Protein AF-A0A1S0UPE6-F1 (afdb_monomer)

Secondary structure (DSSP, 8-state):
-HHHHHHHHHHHHHHHHH--PPPPPHHHHHHHHHHTTTT--EEEEETTEEEEE-HHHHHHH-HHHHHHHHHHTTS----SPEEEE---TTS-HHHHHHHHHHHHHSS--TT--HHHHHHHHHHHHHTT--S-HHHHHHHS-GGG-SEEEEEE-S--SS-----PPEEEEE-HHHHHHH-HHHHHHHHHHHHHT---EEEEETTTS-GGGHHHHHHHHHHS---GGGSPTT------HHHHHHHHHTT-GGGHHHHHHHHHHHHHHHTT-HHHHHHHHHHHHHT--TTTHHHHHHHHHSTT--HHHHHHHHHHHHHHHHHHTTSGGGGGS-HHHHHHHHTSTT--S-HHHHHHHHHHHHHHHHHHHHHHH-GGGTS--TT-S---PPPGGGS-HHHHHHHTTTTGGGS-GGG-SSTT-HHHHHHHHTTSS-S-TTB-TT-PBPPPTTSTTS-TTHHHH-TTS--SSSS-S---HHHHHHHHHHHHHHTTS-S--HHHH-----S----EEEEEES-TTTS-HHHHHHHHHHHHHHHTSHHHHHHHTT--HHHHHHHHHHHHHHHHHHTT--TTSEEEEEE-TT------------S--------------PPPP------------------------

Sequence (637 aa):
MEMESACGVRELASMAEEARPSTSVLAADLLNALKNEIVSDCFVTHKGFRYAAHSFILRARCRYFSDFWNSLVTQRSDDAKLEILFTDSSMSSETFQAMLYYIYSGEYDISLCHSDRQSFIAILQRYGCGSSLSSDLMAVDSQKGECTLVFTTGNREGSHSEGRDYRMKCSGAVLAARSSYLRSVIEKRILCGEELEIVINEHLFPRMYARIILDAIYTDRLDLNKIPEGCQVSVSSLSEVQAIASGQRHLAPLRHAIDVFHIAQFLNLPYLIHACEDIIVAQISIETVRSLWNWACEPGGSAYVRRHCISFLRSDFSRICSSHLLFELEEDLLKDCLLSDYVQCAEVKILETVIRWGEHKLVRRMEEREPNLIANTTHSISRKGIRRSELNDEELKSILTNLLPLIRIDYILPPFHQSLNAAYKRGLFDKSPHMDLLGQRYPDSRSPDVNPDAHWFDHSVPRRHAAGPRLLLPYIIEVQKRLRRLCRNEENVSCIRQQKVSSADELQLFVNNLSPEIISESLRLKVEERVNELAGNDLLKKVSCCGCSYHLELAIQQIRLCVLRELNIDDDCMEVTCICSSTKRNLLPHYYCSQPTIAVARDAVGIDISPSSTALSDYDNHEKGSLPDVLRNEATL

Solvent-accessible surface area (backbone atoms only — not comparable to full-atom values): 37829 Å² total; per-residue (Å²): 90,64,69,54,14,52,49,30,32,49,53,39,41,52,50,25,51,70,33,50,56,85,62,72,49,62,32,56,29,39,43,50,21,49,75,68,49,49,73,49,53,26,32,42,34,46,96,88,45,77,39,60,33,47,59,68,55,44,36,37,40,22,45,55,50,32,55,51,49,68,66,44,71,81,74,74,89,76,97,61,72,46,78,40,77,57,81,68,78,86,60,52,71,66,59,49,50,52,49,53,47,26,56,41,42,54,48,76,72,84,86,58,51,75,72,57,45,54,56,48,49,54,51,34,50,75,39,52,31,84,71,58,52,39,60,33,58,68,66,44,62,50,86,74,30,74,19,33,42,35,35,40,84,81,80,85,72,89,70,101,64,93,73,74,66,51,72,46,51,34,50,51,47,60,45,33,39,61,11,66,51,49,24,55,56,50,54,51,30,60,74,69,72,46,78,54,64,48,78,39,52,31,91,74,53,45,68,73,50,49,63,47,53,51,49,23,70,54,54,77,46,86,55,77,84,76,46,63,87,88,74,69,81,94,62,63,71,65,61,52,52,47,32,58,75,69,65,47,69,80,49,54,65,51,52,52,30,53,55,50,25,54,40,20,57,71,42,43,26,64,49,53,31,52,55,22,48,54,54,44,55,74,60,60,41,88,85,40,36,54,63,49,37,56,49,21,70,40,93,88,37,42,67,57,52,32,46,49,38,37,53,48,45,18,63,47,38,56,59,40,64,75,41,78,63,46,68,70,52,55,70,65,61,52,40,65,25,48,72,44,59,59,32,40,57,58,48,53,58,49,52,56,36,53,51,53,38,33,52,51,54,48,51,52,53,45,39,74,75,41,44,80,73,59,50,84,50,96,83,59,92,69,93,57,70,82,50,85,89,73,56,62,45,67,62,39,35,62,71,33,59,81,50,59,81,55,54,55,72,81,62,31,76,59,72,85,38,69,69,60,54,49,37,45,73,54,58,63,41,74,87,74,68,45,53,49,98,84,69,48,65,33,78,50,66,84,37,95,88,41,67,61,60,36,74,81,76,36,84,86,55,65,67,95,50,74,66,76,80,60,57,43,64,73,56,53,57,49,49,52,52,51,49,56,57,56,60,72,75,49,98,76,65,64,69,82,74,58,73,65,74,70,85,81,77,67,75,45,75,46,76,45,73,72,40,66,92,80,52,53,70,72,57,51,51,52,50,48,54,51,47,53,57,60,54,69,35,69,49,50,52,49,23,55,73,27,42,26,58,59,53,42,53,51,35,48,50,20,49,47,46,20,52,30,29,37,69,71,42,66,80,80,43,54,47,70,47,77,50,60,88,85,65,93,73,78,101,66,82,94,66,73,47,80,54,48,75,76,79,76,76,87,68,91,72,94,74,92,80,82,83,88,83,84,82,88,82,88,88,81,89,85,87,85,85,81,87,83,89,87,83,90,80,90,82,89,134

Structure (mmCIF, N/CA/C/O backbone):
data_AF-A0A1S0UPE6-F1
#
_entry.id   AF-A0A1S0UPE6-F1
#
loop_
_atom_site.group_PDB
_atom_site.id
_atom_site.type_symbol
_atom_site.label_atom_id
_atom_site.label_alt_id
_atom_site.label_comp_id
_atom_site.label_asym_id
_atom_site.label_entity_id
_atom_site.label_seq_id
_atom_site.pdbx_PDB_ins_code
_atom_site.Cartn_x
_atom_site.Cartn_y
_atom_site.Cartn_z
_atom_site.occupancy
_atom_site.B_iso_or_equiv
_atom_site.auth_seq_id
_atom_site.auth_comp_id
_atom_site.auth_asym_id
_atom_site.auth_atom_id
_atom_site.pdbx_PDB_model_num
ATOM 1 N N . MET A 1 1 ? -6.586 -7.080 -31.262 1.00 67.38 1 MET A N 1
ATOM 2 C CA . MET A 1 1 ? -6.400 -8.333 -30.506 1.00 67.38 1 MET A CA 1
ATOM 3 C C . MET A 1 1 ? -5.072 -8.368 -29.759 1.00 67.38 1 MET A C 1
ATOM 5 O O . MET A 1 1 ? -5.106 -8.176 -28.558 1.00 67.38 1 MET A O 1
ATOM 9 N N . GLU A 1 2 ? -3.907 -8.526 -30.401 1.00 73.50 2 GLU A N 1
ATOM 10 C CA . GLU A 1 2 ? -2.624 -8.650 -29.668 1.00 73.50 2 GLU A CA 1
ATOM 11 C C . GLU A 1 2 ? -2.266 -7.411 -28.822 1.00 73.50 2 GLU A C 1
ATOM 13 O O . GLU A 1 2 ? -2.036 -7.534 -27.623 1.00 73.50 2 GLU A O 1
ATOM 18 N N . MET A 1 3 ? -2.320 -6.202 -29.396 1.00 75.69 3 MET A N 1
ATOM 19 C CA . MET A 1 3 ? -2.103 -4.963 -28.625 1.00 75.69 3 MET A CA 1
ATOM 20 C C . MET A 1 3 ? -3.140 -4.765 -27.510 1.00 75.69 3 MET A C 1
ATOM 22 O O . MET A 1 3 ? -2.830 -4.189 -26.475 1.00 75.69 3 MET A O 1
ATOM 26 N N . GLU A 1 4 ? -4.380 -5.217 -27.714 1.00 78.25 4 GLU A N 1
ATOM 27 C CA . GLU A 1 4 ? -5.436 -5.120 -26.697 1.00 78.25 4 GLU A CA 1
ATOM 28 C C . GLU A 1 4 ? -5.184 -6.098 -25.550 1.00 78.25 4 GLU A C 1
ATOM 30 O O . GLU A 1 4 ? -5.377 -5.736 -24.393 1.00 78.25 4 GLU A O 1
ATOM 35 N N . SER A 1 5 ? -4.680 -7.294 -25.859 1.00 82.88 5 SER A N 1
ATOM 36 C CA . SER A 1 5 ? -4.199 -8.244 -24.862 1.00 82.88 5 SER A CA 1
ATOM 37 C C . SER A 1 5 ? -3.023 -7.672 -24.077 1.00 82.88 5 SER A C 1
ATOM 39 O O . SER A 1 5 ? -3.056 -7.694 -22.854 1.00 82.88 5 SER A O 1
ATOM 41 N N . ALA A 1 6 ? -2.018 -7.100 -24.746 1.00 82.69 6 ALA A N 1
ATOM 42 C CA . ALA A 1 6 ? -0.883 -6.469 -24.072 1.00 82.69 6 ALA A CA 1
ATOM 43 C C . ALA A 1 6 ? -1.325 -5.304 -23.160 1.00 82.69 6 ALA A C 1
ATOM 45 O O . ALA A 1 6 ? -0.823 -5.157 -22.047 1.00 82.69 6 ALA A O 1
ATOM 46 N N . CYS A 1 7 ? -2.315 -4.506 -23.584 1.00 84.75 7 CYS A N 1
ATOM 47 C CA . CYS A 1 7 ? -2.946 -3.504 -22.719 1.00 84.75 7 CYS A CA 1
ATOM 48 C C . CYS A 1 7 ? -3.643 -4.138 -21.505 1.00 84.75 7 CYS A C 1
ATOM 50 O O . CYS A 1 7 ? -3.497 -3.618 -20.403 1.00 84.75 7 CYS A O 1
ATOM 52 N N . GLY A 1 8 ? -4.350 -5.258 -21.688 1.00 87.50 8 GLY A N 1
ATOM 53 C CA . GLY A 1 8 ? -4.982 -6.000 -20.594 1.00 87.50 8 GLY A CA 1
ATOM 54 C C . GLY A 1 8 ? -3.971 -6.528 -19.572 1.00 87.50 8 GLY A C 1
ATOM 55 O O . GLY A 1 8 ? -4.175 -6.367 -18.372 1.00 87.50 8 GLY A O 1
ATOM 56 N N . VAL A 1 9 ? -2.836 -7.074 -20.028 1.00 88.81 9 VAL A N 1
ATOM 57 C CA . VAL A 1 9 ? -1.743 -7.502 -19.135 1.00 88.81 9 VAL A CA 1
ATOM 58 C C . VAL A 1 9 ? -1.150 -6.308 -18.384 1.00 88.81 9 VAL A C 1
ATOM 60 O O . VAL A 1 9 ? -0.867 -6.413 -17.195 1.00 88.81 9 VAL A O 1
ATOM 63 N N . ARG A 1 10 ? -1.003 -5.147 -19.034 1.00 89.75 10 ARG A N 1
ATOM 64 C CA . ARG A 1 10 ? -0.536 -3.930 -18.359 1.00 89.75 10 ARG A CA 1
ATOM 65 C C . ARG A 1 10 ? -1.493 -3.457 -17.266 1.00 89.75 10 ARG A C 1
ATOM 67 O O . ARG A 1 10 ? -1.037 -3.008 -16.221 1.00 89.75 10 ARG A O 1
ATOM 74 N N . GLU A 1 11 ? -2.799 -3.517 -17.512 1.00 91.25 11 GLU A N 1
ATOM 75 C CA . GLU A 1 11 ? -3.812 -3.173 -16.506 1.00 91.25 11 GLU A CA 1
ATOM 76 C C . GLU A 1 11 ? -3.717 -4.120 -15.303 1.00 91.25 11 GLU A C 1
ATOM 78 O O . GLU A 1 11 ? -3.663 -3.650 -14.169 1.00 91.25 11 GLU A O 1
ATOM 83 N N . LEU A 1 12 ? -3.563 -5.428 -15.543 1.00 92.62 12 LEU A N 1
ATOM 84 C CA . LEU A 1 12 ? -3.301 -6.405 -14.481 1.00 92.62 12 LEU A CA 1
ATOM 85 C C . LEU A 1 12 ? -1.983 -6.130 -13.743 1.00 92.62 12 LEU A C 1
ATOM 87 O O . LEU A 1 12 ? -1.933 -6.268 -12.525 1.00 92.62 12 LEU A O 1
ATOM 91 N N . ALA A 1 13 ? -0.933 -5.704 -14.449 1.00 91.44 13 ALA A N 1
ATOM 92 C CA . ALA A 1 13 ? 0.324 -5.309 -13.820 1.00 91.44 13 ALA A CA 1
ATOM 93 C C . ALA A 1 13 ? 0.125 -4.091 -12.907 1.00 91.44 13 ALA A C 1
ATOM 95 O O . ALA A 1 13 ? 0.596 -4.105 -11.778 1.00 91.44 13 ALA A O 1
ATOM 96 N N . SER A 1 14 ? -0.630 -3.076 -13.344 1.00 91.94 14 SER A N 1
ATOM 97 C CA . SER A 1 14 ? -0.977 -1.918 -12.503 1.00 91.94 14 SER A CA 1
ATOM 98 C C . SER A 1 14 ? -1.722 -2.347 -11.239 1.00 91.94 14 SER A C 1
ATOM 100 O O . SER A 1 14 ? -1.361 -1.914 -10.149 1.00 91.94 14 SER A O 1
ATOM 102 N N . MET A 1 15 ? -2.699 -3.253 -11.375 1.00 93.56 15 MET A N 1
ATOM 103 C CA . MET A 1 15 ? -3.417 -3.819 -10.229 1.00 93.56 15 MET A CA 1
ATOM 104 C C . MET A 1 15 ? -2.468 -4.548 -9.270 1.00 93.56 15 MET A C 1
ATOM 106 O O . MET A 1 15 ? -2.571 -4.379 -8.060 1.00 93.56 15 MET A O 1
ATOM 110 N N . ALA A 1 16 ? -1.519 -5.326 -9.796 1.00 93.19 16 ALA A N 1
ATOM 111 C CA . ALA A 1 16 ? -0.543 -6.036 -8.978 1.00 93.19 16 ALA A CA 1
ATOM 112 C C . ALA A 1 16 ? 0.428 -5.091 -8.249 1.00 93.19 16 ALA A C 1
ATOM 114 O O . ALA A 1 16 ? 0.847 -5.400 -7.132 1.00 93.19 16 ALA A O 1
ATOM 115 N N . GLU A 1 17 ? 0.808 -3.955 -8.845 1.00 92.88 17 GLU A N 1
ATOM 116 C CA . GLU A 1 17 ? 1.656 -2.966 -8.164 1.00 92.88 17 GLU A CA 1
ATOM 117 C C . GLU A 1 17 ? 0.899 -2.246 -7.032 1.00 92.88 17 GLU A C 1
ATOM 119 O O . GLU A 1 17 ? 1.478 -2.057 -5.956 1.00 92.88 17 GLU A O 1
ATOM 124 N N . GLU A 1 18 ? -0.388 -1.933 -7.252 1.00 94.06 18 GLU A N 1
ATOM 125 C CA . GLU A 1 18 ? -1.302 -1.303 -6.280 1.00 94.06 18 GLU A CA 1
ATOM 126 C C . GLU A 1 18 ? -1.749 -2.253 -5.153 1.00 94.06 18 GLU A C 1
ATOM 128 O O . GLU A 1 18 ? -2.192 -1.804 -4.093 1.00 94.06 18 GLU A O 1
ATOM 133 N N . ALA A 1 19 ? -1.621 -3.566 -5.354 1.00 94.75 19 ALA A N 1
ATOM 134 C CA . ALA A 1 19 ? -2.015 -4.569 -4.376 1.00 94.75 19 ALA A CA 1
ATOM 135 C C . ALA A 1 19 ? -1.214 -4.452 -3.068 1.00 94.75 19 ALA A C 1
ATOM 137 O O . ALA A 1 19 ? 0.024 -4.412 -3.052 1.00 94.75 19 ALA A O 1
ATOM 138 N N . ARG A 1 20 ? -1.939 -4.428 -1.949 1.00 93.31 20 ARG A N 1
ATOM 139 C CA . ARG A 1 20 ? -1.406 -4.391 -0.583 1.00 93.31 20 ARG A CA 1
ATOM 140 C C . ARG A 1 20 ? -2.438 -4.953 0.406 1.00 93.31 20 ARG A C 1
ATOM 142 O O . ARG A 1 20 ? -3.617 -5.027 0.051 1.00 93.31 20 ARG A O 1
ATOM 149 N N . PRO A 1 21 ? -2.037 -5.328 1.631 1.00 92.38 21 PRO A N 1
ATOM 150 C CA . PRO A 1 21 ? -2.939 -5.956 2.593 1.00 92.38 21 PRO A CA 1
ATOM 151 C C . PRO A 1 21 ? -4.098 -5.053 3.010 1.00 92.38 21 PRO A C 1
ATOM 153 O O . PRO A 1 21 ? -3.903 -3.876 3.279 1.00 92.38 21 PRO A O 1
ATOM 156 N N . SER A 1 22 ? -5.318 -5.577 3.121 1.00 89.81 22 SER A N 1
ATOM 157 C CA . SER A 1 22 ? -6.443 -4.769 3.611 1.00 89.81 22 SER A CA 1
ATOM 158 C C . SER A 1 22 ? -6.217 -4.323 5.059 1.00 89.81 22 SER A C 1
ATOM 160 O O . SER A 1 22 ? -5.861 -5.144 5.907 1.00 89.81 22 SER A O 1
ATOM 162 N N . THR A 1 23 ? -6.487 -3.054 5.366 1.00 91.12 23 THR A N 1
ATOM 163 C CA . THR A 1 23 ? -6.391 -2.515 6.729 1.00 91.12 23 THR A CA 1
ATOM 164 C C . THR A 1 23 ? -7.768 -2.375 7.362 1.00 91.12 23 THR A C 1
ATOM 166 O O . THR A 1 23 ? -8.770 -2.144 6.682 1.00 91.12 23 THR A O 1
ATOM 169 N N . SER A 1 24 ? -7.830 -2.543 8.681 1.00 90.94 24 SER A N 1
ATOM 170 C CA . SER A 1 24 ? -9.047 -2.311 9.448 1.00 90.94 24 SER A CA 1
ATOM 171 C C . SER A 1 24 ? -9.258 -0.820 9.717 1.00 90.94 24 SER A C 1
ATOM 173 O O . SER A 1 24 ? -8.319 -0.037 9.877 1.00 90.94 24 SER A O 1
ATOM 175 N N . VAL A 1 25 ? -10.530 -0.432 9.757 1.00 93.19 25 VAL A N 1
ATOM 176 C CA . VAL A 1 25 ? -10.973 0.913 10.140 1.00 93.19 25 VAL A CA 1
ATOM 177 C C . VAL A 1 25 ? -11.297 0.960 11.633 1.00 93.19 25 VAL A C 1
ATOM 179 O O . VAL A 1 25 ? -11.590 -0.068 12.247 1.00 93.19 25 VAL A O 1
ATOM 182 N N . LEU A 1 26 ? -11.336 2.162 12.206 1.00 94.81 26 LEU A N 1
ATOM 183 C CA . LEU A 1 26 ? -11.679 2.451 13.599 1.00 94.81 26 LEU A CA 1
ATOM 184 C C . LEU A 1 26 ? -12.909 1.673 14.070 1.00 94.81 26 LEU A C 1
ATOM 186 O O . LEU A 1 26 ? -12.871 1.040 15.119 1.00 94.81 26 LEU A O 1
ATOM 190 N N . ALA A 1 27 ? -13.989 1.694 13.287 1.00 94.69 27 ALA A N 1
ATOM 191 C CA . ALA A 1 27 ? -15.228 0.997 13.617 1.00 94.69 27 ALA A CA 1
ATOM 192 C C . ALA A 1 27 ? -15.017 -0.519 13.781 1.00 94.69 27 ALA A C 1
ATOM 194 O O . ALA A 1 27 ? -15.501 -1.115 14.744 1.00 94.69 27 ALA A O 1
ATOM 195 N N . ALA A 1 28 ? -14.262 -1.138 12.870 1.00 95.00 28 ALA A N 1
ATOM 196 C CA . ALA A 1 28 ? -13.962 -2.564 12.910 1.00 95.00 28 ALA A CA 1
ATOM 197 C C . ALA A 1 28 ? -13.055 -2.913 14.099 1.00 95.00 28 ALA A C 1
ATOM 199 O O . ALA A 1 28 ? -13.327 -3.885 14.806 1.00 95.00 28 ALA A O 1
ATOM 200 N N . ASP A 1 29 ? -12.037 -2.091 14.369 1.00 96.06 29 ASP A N 1
ATOM 201 C CA . ASP A 1 29 ? -11.106 -2.289 15.486 1.00 96.06 29 ASP A CA 1
ATOM 202 C C . ASP A 1 29 ? -11.804 -2.164 16.845 1.00 96.06 29 ASP A C 1
ATOM 204 O O . ASP A 1 29 ? -11.603 -2.992 17.734 1.00 96.06 29 ASP A O 1
ATOM 208 N N . LEU A 1 30 ? -12.684 -1.171 17.006 1.00 96.56 30 LEU A N 1
ATOM 209 C CA . LEU A 1 30 ? -13.462 -0.990 18.232 1.00 96.56 30 LEU A CA 1
ATOM 210 C C . LEU A 1 30 ? -14.486 -2.113 18.430 1.00 96.56 30 LEU A C 1
ATOM 212 O O . LEU A 1 30 ? -14.643 -2.611 19.546 1.00 96.56 30 LEU A O 1
ATOM 216 N N . LEU A 1 31 ? -15.159 -2.566 17.369 1.00 95.56 31 LEU A N 1
ATOM 217 C CA . LEU A 1 31 ? -16.034 -3.740 17.450 1.00 95.56 31 LEU A CA 1
ATOM 218 C C . LEU A 1 31 ? -15.254 -5.007 17.818 1.00 95.56 31 LEU A C 1
ATOM 220 O O . LEU A 1 31 ? -15.741 -5.823 18.600 1.00 95.56 31 LEU A O 1
ATOM 224 N N . ASN A 1 32 ? -14.048 -5.173 17.275 1.00 95.69 32 ASN A N 1
ATOM 225 C CA . ASN A 1 32 ? -13.156 -6.270 17.630 1.00 95.69 32 ASN A CA 1
ATOM 226 C C . ASN A 1 32 ? -12.724 -6.187 19.105 1.00 95.69 32 ASN A C 1
ATOM 228 O O . ASN A 1 32 ? -12.684 -7.212 19.789 1.00 95.69 32 ASN A O 1
ATOM 232 N N . ALA A 1 33 ? -12.479 -4.973 19.610 1.00 95.94 33 ALA A N 1
ATOM 233 C CA . ALA A 1 33 ? -12.205 -4.712 21.020 1.00 95.94 33 ALA A CA 1
ATOM 234 C C . ALA A 1 33 ? -13.370 -5.096 21.931 1.00 95.94 33 ALA A C 1
ATOM 236 O O . ALA A 1 33 ? -13.162 -5.770 22.936 1.00 95.94 33 ALA A O 1
ATOM 237 N N . LEU A 1 34 ? -14.599 -4.740 21.547 1.00 95.44 34 LEU A N 1
ATOM 238 C CA . LEU A 1 34 ? -15.806 -5.127 22.276 1.00 95.44 34 LEU A CA 1
ATOM 239 C C . LEU A 1 34 ? -15.999 -6.652 22.299 1.00 95.44 34 LEU A C 1
ATOM 241 O O . LEU A 1 34 ? -16.243 -7.220 23.358 1.00 95.44 34 LEU A O 1
ATOM 245 N N . LYS A 1 35 ? -15.875 -7.318 21.144 1.00 94.62 35 LYS A N 1
ATOM 246 C CA . LYS A 1 35 ? -16.124 -8.765 21.009 1.00 94.62 35 LYS A CA 1
ATOM 247 C C . LYS A 1 35 ? -15.111 -9.627 21.758 1.00 94.62 35 LYS A C 1
ATOM 249 O O . LYS A 1 35 ? -15.490 -10.661 22.292 1.00 94.62 35 LYS A O 1
ATOM 254 N N . ASN A 1 36 ? -13.845 -9.211 21.781 1.00 95.25 36 ASN A N 1
ATOM 255 C CA . ASN A 1 36 ? -12.756 -9.961 22.414 1.00 95.25 36 ASN A CA 1
ATOM 256 C C . ASN A 1 36 ? -12.359 -9.400 23.789 1.00 95.25 36 ASN A C 1
ATOM 258 O O . ASN A 1 36 ? -11.286 -9.728 24.290 1.00 95.25 36 ASN A O 1
ATOM 262 N N . GLU A 1 37 ? -13.190 -8.527 24.368 1.00 93.81 37 GLU A N 1
ATOM 263 C CA . GLU A 1 37 ? -13.014 -7.946 25.707 1.00 93.81 37 GLU A CA 1
ATOM 264 C C . GLU A 1 37 ? -11.648 -7.266 25.934 1.00 93.81 37 GLU A C 1
ATOM 266 O O . GLU A 1 37 ? -11.088 -7.286 27.036 1.00 93.81 37 GLU A O 1
ATOM 271 N N . ILE A 1 38 ? -11.112 -6.644 24.881 1.00 93.38 38 ILE A N 1
ATOM 272 C CA . ILE A 1 38 ? -9.756 -6.090 24.828 1.00 93.38 38 ILE A CA 1
ATOM 273 C C . ILE A 1 38 ? -9.639 -4.883 25.755 1.00 93.38 38 ILE A C 1
ATOM 275 O O . ILE A 1 38 ? -10.103 -3.807 25.410 1.00 93.38 38 ILE A O 1
ATOM 279 N N . VAL A 1 39 ? -8.959 -5.026 26.896 1.00 91.81 39 VAL A N 1
ATOM 280 C CA . VAL A 1 39 ? -8.775 -3.919 27.859 1.00 91.81 39 VAL A CA 1
ATOM 281 C C . VAL A 1 39 ? -10.130 -3.343 28.325 1.00 91.81 39 VAL A C 1
ATOM 283 O O . VAL A 1 39 ? -10.311 -2.140 28.488 1.00 91.81 39 VAL A O 1
ATOM 286 N N . SER A 1 40 ? -11.112 -4.219 28.558 1.00 91.75 40 SER A N 1
ATOM 287 C CA . SER A 1 40 ? -12.408 -3.827 29.128 1.00 91.75 40 SER A CA 1
ATOM 288 C C . SER A 1 40 ? -12.265 -3.349 30.583 1.00 91.75 40 SER A C 1
ATOM 290 O O . SER A 1 40 ? -11.708 -4.056 31.429 1.00 91.75 40 SER A O 1
ATOM 292 N N . ASP A 1 41 ? -12.796 -2.168 30.896 1.00 89.69 41 ASP A N 1
ATOM 293 C CA . ASP A 1 41 ? -12.689 -1.492 32.204 1.00 89.69 41 ASP A CA 1
ATOM 294 C C . ASP A 1 41 ? -14.003 -1.537 33.014 1.00 89.69 41 ASP A C 1
ATOM 296 O O . ASP A 1 41 ? -14.011 -1.346 34.233 1.00 89.69 41 ASP A O 1
ATOM 300 N N . CYS A 1 42 ? -15.125 -1.836 32.356 1.00 90.56 42 CYS A N 1
ATOM 301 C CA . CYS A 1 42 ? -16.449 -1.847 32.960 1.00 90.56 42 CYS A CA 1
ATOM 302 C C . CYS A 1 42 ? -17.337 -2.957 32.393 1.00 90.56 42 CYS A C 1
ATOM 304 O O . CYS A 1 42 ? -17.057 -3.564 31.355 1.00 90.56 42 CYS A O 1
ATOM 306 N N . PHE A 1 43 ? -18.437 -3.215 33.093 1.00 91.94 43 PHE A N 1
ATOM 307 C CA . PHE A 1 43 ? -19.484 -4.125 32.655 1.00 91.94 43 PHE A CA 1
ATOM 308 C C . PHE A 1 43 ? -20.826 -3.414 32.648 1.00 91.94 43 PHE A C 1
ATOM 310 O O . PHE A 1 43 ? -21.189 -2.764 33.625 1.00 91.94 43 PHE A O 1
ATOM 317 N N . VAL A 1 44 ? -21.586 -3.579 31.570 1.00 92.31 44 VAL A N 1
ATOM 318 C CA . VAL A 1 44 ? -22.971 -3.115 31.494 1.00 92.31 44 VAL A CA 1
ATOM 319 C C . VAL A 1 44 ? -23.898 -4.309 31.658 1.00 92.31 44 VAL A C 1
ATOM 321 O O . VAL A 1 44 ? -23.787 -5.286 30.922 1.00 92.31 44 VAL A O 1
ATOM 324 N N . THR A 1 45 ? -24.817 -4.233 32.613 1.00 90.88 45 THR A N 1
ATOM 325 C CA . THR A 1 45 ? -25.809 -5.273 32.879 1.00 90.88 45 THR A CA 1
ATOM 326 C C . THR A 1 45 ? -27.179 -4.807 32.399 1.00 90.88 45 THR A C 1
ATOM 328 O O . THR A 1 45 ? -27.679 -3.773 32.845 1.00 90.88 45 THR A O 1
ATOM 331 N N . HIS A 1 46 ? -27.813 -5.580 31.515 1.00 90.88 46 HIS A N 1
ATOM 332 C CA . HIS A 1 46 ? -29.170 -5.332 31.016 1.00 90.88 46 HIS A CA 1
ATOM 333 C C . HIS A 1 46 ? -29.978 -6.627 31.009 1.00 90.88 46 HIS A C 1
ATOM 335 O O . HIS A 1 46 ? -29.571 -7.612 30.398 1.00 90.88 46 HIS A O 1
ATOM 341 N N . LYS A 1 47 ? -31.126 -6.639 31.701 1.00 86.50 47 LYS A N 1
ATOM 342 C CA . LYS A 1 47 ? -32.042 -7.798 31.773 1.00 86.50 47 LYS A CA 1
ATOM 343 C C . LYS A 1 47 ? -31.347 -9.133 32.108 1.00 86.50 47 LYS A C 1
ATOM 345 O O . LYS A 1 47 ? -31.717 -10.178 31.590 1.00 86.50 47 LYS A O 1
ATOM 350 N N . GLY A 1 48 ? -30.343 -9.096 32.987 1.00 82.69 48 GLY A N 1
ATOM 351 C CA . GLY A 1 48 ? -29.581 -10.276 33.416 1.00 82.69 48 GLY A CA 1
ATOM 352 C C . GLY A 1 48 ? -28.408 -10.662 32.506 1.00 82.69 48 GLY A C 1
ATOM 353 O O . GLY A 1 48 ? -27.600 -11.495 32.905 1.00 82.69 48 GLY A O 1
ATOM 354 N N . PHE A 1 49 ? -28.259 -10.033 31.337 1.00 87.81 49 PHE A N 1
ATOM 355 C CA . PHE A 1 49 ? -27.077 -10.180 30.488 1.00 87.81 49 PHE A CA 1
ATOM 356 C C . PHE A 1 49 ? -25.992 -9.191 30.902 1.00 87.81 49 PHE A C 1
ATOM 358 O O . PHE A 1 49 ? -26.286 -8.026 31.177 1.00 87.81 49 PHE A O 1
ATOM 365 N N . ARG A 1 50 ? -24.743 -9.658 30.920 1.00 91.00 50 ARG A N 1
ATOM 366 C CA . ARG A 1 50 ? -23.554 -8.876 31.270 1.00 91.00 50 ARG A CA 1
ATOM 367 C C . ARG A 1 50 ? -22.694 -8.677 30.025 1.00 91.00 50 ARG A C 1
ATOM 369 O O . ARG A 1 50 ? -22.308 -9.653 29.393 1.00 91.00 50 ARG A O 1
ATOM 376 N N . TYR A 1 51 ? -22.371 -7.427 29.717 1.00 92.38 51 TYR A N 1
ATOM 377 C CA . TYR A 1 51 ? -21.562 -7.036 28.564 1.00 92.38 51 TYR A CA 1
ATOM 378 C C . TYR A 1 51 ? -20.274 -6.370 29.048 1.00 92.38 51 TYR A C 1
ATOM 380 O O . TYR A 1 51 ? -20.341 -5.344 29.726 1.00 92.38 51 TYR A O 1
ATOM 388 N N . ALA A 1 52 ? -19.110 -6.933 28.722 1.00 93.44 52 ALA A N 1
ATOM 389 C CA . ALA A 1 52 ? -17.832 -6.251 28.919 1.00 93.44 52 ALA A CA 1
ATOM 390 C C . ALA A 1 52 ? -17.750 -5.045 27.973 1.00 93.44 52 ALA A C 1
ATOM 392 O O . ALA A 1 52 ? -18.095 -5.156 26.797 1.00 93.44 52 ALA A O 1
ATOM 393 N N . ALA A 1 53 ? -17.344 -3.884 28.479 1.00 94.56 53 ALA A N 1
ATOM 394 C CA . ALA A 1 53 ? -17.332 -2.647 27.708 1.00 94.56 53 ALA A CA 1
ATOM 395 C C . ALA A 1 53 ? -16.196 -1.710 28.145 1.00 94.56 53 ALA A C 1
ATOM 397 O O . ALA A 1 53 ? -15.427 -2.013 29.057 1.00 94.56 53 ALA A O 1
ATOM 398 N N . HIS A 1 54 ? -16.111 -0.571 27.459 1.00 93.19 54 HIS A N 1
ATOM 399 C CA . HIS A 1 54 ? -15.119 0.476 27.666 1.00 93.19 54 HIS A CA 1
ATOM 400 C C . HIS A 1 54 ? -15.824 1.766 28.086 1.00 93.19 54 HIS A C 1
ATOM 402 O O . HIS A 1 54 ? -16.600 2.343 27.310 1.00 93.19 54 HIS A O 1
ATOM 408 N N . SER A 1 55 ? -15.546 2.238 29.296 1.00 90.31 55 SER A N 1
ATOM 409 C CA . SER A 1 55 ? -16.207 3.389 29.904 1.00 90.31 55 SER A CA 1
ATOM 410 C C . SER A 1 55 ? -16.027 4.643 29.058 1.00 90.31 55 SER A C 1
ATOM 412 O O . SER A 1 55 ? -16.985 5.380 28.818 1.00 90.31 55 SER A O 1
ATOM 414 N N . PHE A 1 56 ? -14.816 4.845 28.529 1.00 91.38 56 PHE A N 1
ATOM 415 C CA . PHE A 1 56 ? -14.485 5.966 27.659 1.00 91.38 56 PHE A CA 1
ATOM 416 C C . PHE A 1 56 ? -15.397 6.013 26.426 1.00 91.38 56 PHE A C 1
ATOM 418 O O . PHE A 1 56 ? -15.982 7.055 26.136 1.00 91.38 56 PHE A O 1
ATOM 425 N N . ILE A 1 57 ? -15.568 4.883 25.731 1.00 93.75 57 ILE A N 1
ATOM 426 C CA . ILE A 1 57 ? -16.362 4.804 24.495 1.00 93.75 57 ILE A CA 1
ATOM 427 C C . ILE A 1 57 ? -17.848 5.004 24.805 1.00 93.75 57 ILE A C 1
ATOM 429 O O . ILE A 1 57 ? -18.519 5.778 24.121 1.00 93.75 57 ILE A O 1
ATOM 433 N N . LEU A 1 58 ? -18.359 4.374 25.870 1.00 93.12 58 LEU A N 1
ATOM 434 C CA . LEU A 1 58 ? -19.748 4.550 26.303 1.00 93.12 58 LEU A CA 1
ATOM 435 C C . LEU A 1 58 ? -20.055 6.019 26.624 1.00 93.12 58 LEU A C 1
ATOM 437 O O . LEU A 1 58 ? -21.057 6.552 26.155 1.00 93.12 58 LEU A O 1
ATOM 441 N N . ARG A 1 59 ? -19.175 6.692 27.374 1.00 90.88 59 ARG A N 1
ATOM 442 C CA . ARG A 1 59 ? -19.329 8.111 27.741 1.00 90.88 59 ARG A CA 1
ATOM 443 C C . ARG A 1 59 ? -19.197 9.041 26.539 1.00 90.88 59 ARG A C 1
ATOM 445 O O . ARG A 1 59 ? -19.883 10.055 26.491 1.00 90.88 59 ARG A O 1
ATOM 452 N N . ALA A 1 60 ? -18.327 8.709 25.588 1.00 91.50 60 ALA A N 1
ATOM 453 C CA . ALA A 1 60 ? -18.136 9.496 24.375 1.00 91.50 60 ALA A CA 1
ATOM 454 C C . ALA A 1 60 ? -19.372 9.472 23.472 1.00 91.50 60 ALA A C 1
ATOM 456 O O . ALA A 1 60 ? -19.780 10.496 22.935 1.00 91.50 60 ALA A O 1
ATOM 457 N N . ARG A 1 61 ? -19.959 8.286 23.295 1.00 93.31 61 ARG A N 1
ATOM 458 C CA . ARG A 1 61 ? -20.954 8.019 22.247 1.00 93.31 61 ARG A CA 1
ATOM 459 C C . ARG A 1 61 ? -22.396 8.014 22.745 1.00 93.31 61 ARG A C 1
ATOM 461 O O . ARG A 1 61 ? -23.314 7.937 21.932 1.00 93.31 61 ARG A O 1
ATOM 468 N N . CYS A 1 62 ? -22.615 8.037 24.058 1.00 92.62 62 CYS A N 1
ATOM 469 C CA . CYS A 1 62 ? -23.942 7.950 24.655 1.00 92.62 62 CYS A CA 1
ATOM 470 C C . CYS A 1 62 ? -24.072 8.896 25.850 1.00 92.62 62 CYS A C 1
ATOM 472 O O . CYS A 1 62 ? -23.417 8.739 26.887 1.00 92.62 62 CYS A O 1
ATOM 474 N N . ARG A 1 63 ? -24.986 9.864 25.724 1.00 91.25 63 ARG A N 1
ATOM 475 C CA . ARG A 1 63 ? -25.227 10.875 26.755 1.00 91.25 63 ARG A CA 1
ATOM 476 C C . ARG A 1 63 ? -25.723 10.256 28.058 1.00 91.25 63 ARG A C 1
ATOM 478 O O . ARG A 1 63 ? -25.279 10.674 29.119 1.00 91.25 63 ARG A O 1
ATOM 485 N N . TYR A 1 64 ? -26.571 9.230 27.986 1.00 91.19 64 TYR A N 1
ATOM 486 C CA . TYR A 1 64 ? -27.035 8.510 29.176 1.00 91.19 64 TYR A CA 1
ATOM 487 C C . TYR A 1 64 ? -25.870 7.958 30.010 1.00 91.19 64 TYR A C 1
ATOM 489 O O . TYR A 1 64 ? -25.815 8.190 31.216 1.00 91.19 64 TYR A O 1
ATOM 497 N N . PHE A 1 65 ? -24.903 7.286 29.375 1.00 90.69 65 PHE A N 1
ATOM 498 C CA . PHE A 1 65 ? -23.736 6.756 30.086 1.00 90.69 65 PHE A CA 1
ATOM 499 C C . PHE A 1 65 ? -22.804 7.870 30.572 1.00 90.69 65 PHE A C 1
ATOM 501 O O . PHE A 1 65 ? -22.257 7.760 31.667 1.00 90.69 65 PHE A O 1
ATOM 508 N N . SER A 1 66 ? -22.657 8.960 29.812 1.00 89.06 66 SER A N 1
ATOM 509 C CA . SER A 1 66 ? -21.927 10.152 30.267 1.00 89.06 66 SER A CA 1
ATOM 510 C C . SER A 1 66 ? -22.533 10.749 31.543 1.00 89.06 66 SER A C 1
ATOM 512 O O . SER A 1 66 ? -21.813 10.963 32.521 1.00 89.06 66 SER A O 1
ATOM 514 N N . ASP A 1 67 ? -23.846 10.986 31.555 1.00 88.31 67 ASP A N 1
ATOM 515 C CA . ASP A 1 67 ? -24.563 11.596 32.680 1.00 88.31 67 ASP A CA 1
ATOM 516 C C . ASP A 1 67 ? -24.557 10.667 33.907 1.00 88.31 67 ASP A C 1
ATOM 518 O O . ASP A 1 67 ? -24.334 11.121 35.036 1.00 88.31 67 ASP A O 1
ATOM 522 N N . PHE A 1 68 ? -24.689 9.354 33.685 1.00 86.44 68 PHE A N 1
ATOM 523 C CA . PHE A 1 68 ? -24.546 8.338 34.728 1.00 86.44 68 PHE A CA 1
ATOM 524 C C . PHE A 1 68 ? -23.150 8.375 35.362 1.00 86.44 68 PHE A C 1
ATOM 526 O O . PHE A 1 68 ? -23.027 8.432 36.584 1.00 86.44 68 PHE A O 1
ATOM 533 N N . TRP A 1 69 ? -22.092 8.418 34.546 1.00 83.25 69 TRP A N 1
ATOM 534 C CA . TRP A 1 69 ? -20.716 8.417 35.045 1.00 83.25 69 TRP A CA 1
ATOM 535 C C . TRP A 1 69 ? -20.378 9.677 35.839 1.00 83.25 69 TRP A C 1
ATOM 537 O O . TRP A 1 69 ? -19.770 9.597 36.905 1.00 83.25 69 TRP A O 1
ATOM 547 N N . ASN A 1 70 ? -20.808 10.844 35.354 1.00 81.88 70 ASN A N 1
ATOM 548 C CA . ASN A 1 70 ? -20.608 12.111 36.062 1.00 81.88 70 ASN A CA 1
ATOM 549 C C . ASN A 1 70 ? -21.317 12.115 37.430 1.00 81.88 70 ASN A C 1
ATOM 551 O O . ASN A 1 70 ? -20.823 12.736 38.368 1.00 81.88 70 ASN A O 1
ATOM 555 N N . SER A 1 71 ? -22.432 11.388 37.556 1.00 82.06 71 SER A N 1
ATOM 556 C CA . SER A 1 71 ? -23.172 11.231 38.816 1.00 82.06 71 SER A CA 1
ATOM 557 C C . SER A 1 71 ? -22.531 10.227 39.785 1.00 82.06 71 SER A C 1
ATOM 559 O O . SER A 1 71 ? -22.857 10.236 40.968 1.00 82.06 71 SER A O 1
ATOM 561 N N . LEU A 1 72 ? -21.641 9.356 39.295 1.00 73.44 72 LEU A N 1
ATOM 562 C CA . LEU A 1 72 ? -21.040 8.252 40.053 1.00 73.44 72 LEU A CA 1
ATOM 563 C C . LEU A 1 72 ? -19.625 8.580 40.557 1.00 73.44 72 LEU A C 1
ATOM 565 O O . LEU A 1 72 ? -19.226 8.116 41.624 1.00 73.44 72 LEU A O 1
ATOM 569 N N . VAL A 1 73 ? -18.890 9.438 39.836 1.00 59.53 73 VAL A N 1
ATOM 570 C CA . VAL A 1 73 ? -17.569 9.967 40.246 1.00 59.53 73 VAL A CA 1
ATOM 571 C C . VAL A 1 73 ? -17.631 10.714 41.590 1.00 59.53 73 VAL A C 1
ATOM 573 O O . VAL A 1 73 ? -16.634 10.795 42.297 1.00 59.53 73 VAL A O 1
ATOM 576 N N . THR A 1 74 ? -18.801 11.198 42.005 1.00 54.41 74 THR A N 1
ATOM 577 C CA . THR A 1 74 ? -19.018 11.807 43.327 1.00 54.41 74 THR A CA 1
ATOM 578 C C . THR A 1 74 ? -19.152 10.798 44.477 1.00 54.41 74 THR A C 1
ATOM 580 O O . THR A 1 74 ? -19.249 11.233 45.623 1.00 54.41 74 THR A O 1
ATOM 583 N N . GLN A 1 75 ? -19.166 9.479 44.220 1.00 52.59 75 GLN A N 1
ATOM 584 C CA . GLN A 1 75 ? -19.550 8.469 45.221 1.00 52.59 75 GLN A CA 1
ATOM 585 C C . GLN A 1 75 ? -18.604 7.265 45.405 1.00 52.59 75 GLN A C 1
ATOM 587 O O . GLN A 1 75 ? -18.924 6.416 46.237 1.00 52.59 75 GLN A O 1
ATOM 592 N N . ARG A 1 76 ? -17.460 7.133 44.705 1.00 51.69 76 ARG A N 1
ATOM 593 C CA . ARG A 1 76 ? -16.649 5.895 44.804 1.00 51.69 76 ARG A CA 1
ATOM 594 C C . ARG A 1 76 ? -15.142 6.057 45.032 1.00 51.69 76 ARG A C 1
ATOM 596 O O . ARG A 1 76 ? -14.467 6.803 44.333 1.00 51.69 76 ARG A O 1
ATOM 603 N N . SER A 1 77 ? -14.668 5.230 45.968 1.00 45.19 77 SER A N 1
ATOM 604 C CA . SER A 1 77 ? -13.299 4.823 46.297 1.00 45.19 77 SER A CA 1
ATOM 605 C C . SER A 1 77 ? -13.278 3.283 46.338 1.00 45.19 77 SER A C 1
ATOM 607 O O . SER A 1 77 ? -13.791 2.727 47.303 1.00 45.19 77 SER A O 1
ATOM 609 N N . ASP A 1 78 ? -12.859 2.604 45.265 1.00 46.59 78 ASP A N 1
ATOM 610 C CA . ASP A 1 78 ? -12.153 1.299 45.288 1.00 46.59 78 ASP A CA 1
ATOM 611 C C . ASP A 1 78 ? -12.099 0.605 43.914 1.00 46.59 78 ASP A C 1
ATOM 613 O O . ASP A 1 78 ? -13.006 0.707 43.086 1.00 46.59 78 ASP A O 1
ATOM 617 N N . ASP A 1 79 ? -11.008 -0.143 43.759 1.00 49.56 79 ASP A N 1
ATOM 618 C CA . ASP A 1 79 ? -10.334 -0.731 42.589 1.00 49.56 79 ASP A CA 1
ATOM 619 C C . ASP A 1 79 ? -11.064 -1.876 41.837 1.00 49.56 79 ASP A C 1
ATOM 621 O O . ASP A 1 79 ? -10.443 -2.685 41.145 1.00 49.56 79 ASP A O 1
ATOM 625 N N . ALA A 1 80 ? -12.390 -1.999 41.956 1.00 59.72 80 ALA A N 1
ATOM 626 C CA . ALA A 1 80 ? -13.147 -3.041 41.249 1.00 59.72 80 ALA A CA 1
ATOM 627 C C . ALA A 1 80 ? -13.712 -2.536 39.908 1.00 59.72 80 ALA A C 1
ATOM 629 O O . ALA A 1 80 ? -14.309 -1.456 39.855 1.00 59.72 80 ALA A O 1
ATOM 630 N N . LYS A 1 81 ? -13.600 -3.349 38.836 1.00 68.81 81 LYS A N 1
ATOM 631 C CA . LYS A 1 81 ? -14.231 -3.071 37.527 1.00 68.81 81 LYS A CA 1
ATOM 632 C C . LYS A 1 81 ? -15.691 -2.654 37.728 1.00 68.81 81 LYS A C 1
ATOM 634 O O . LYS A 1 81 ? -16.471 -3.360 38.370 1.00 68.81 81 LYS A O 1
ATOM 639 N N . LEU A 1 82 ? -16.053 -1.497 37.182 1.00 77.38 82 LEU A N 1
ATOM 640 C CA . LEU A 1 82 ? -17.338 -0.850 37.436 1.00 77.38 82 LEU A CA 1
ATOM 641 C C . LEU A 1 82 ? -18.490 -1.615 36.774 1.00 77.38 82 LEU A C 1
ATOM 643 O O . LEU A 1 82 ? -18.512 -1.780 35.558 1.00 77.38 82 LEU A O 1
ATOM 647 N N . GLU A 1 83 ? -19.468 -2.043 37.573 1.00 82.81 83 GLU A N 1
ATOM 648 C CA . GLU A 1 83 ? -20.728 -2.601 37.078 1.00 82.81 83 GLU A CA 1
ATOM 649 C C . GLU A 1 83 ? -21.791 -1.504 36.944 1.00 82.81 83 GLU A C 1
ATOM 651 O O . GLU A 1 83 ? -22.124 -0.809 37.906 1.00 82.81 83 GLU A O 1
ATOM 656 N N . ILE A 1 84 ? -22.329 -1.358 35.734 1.00 85.88 84 ILE A N 1
ATOM 657 C CA . ILE A 1 84 ? -23.342 -0.374 35.358 1.00 85.88 84 ILE A CA 1
ATOM 658 C C . ILE A 1 84 ? -24.645 -1.110 35.090 1.00 85.88 84 ILE A C 1
ATOM 660 O O . ILE A 1 84 ? -24.735 -1.907 34.158 1.00 85.88 84 ILE A O 1
ATOM 664 N N . LEU A 1 85 ? -25.683 -0.813 35.863 1.00 85.31 85 LEU A N 1
ATOM 665 C CA . LEU A 1 85 ? -27.018 -1.337 35.600 1.00 85.31 85 LEU A CA 1
ATOM 666 C C . LEU A 1 85 ? -27.747 -0.431 34.602 1.00 85.31 85 LEU A C 1
ATOM 668 O O . LEU A 1 85 ? -28.061 0.715 34.923 1.00 85.31 85 LEU A O 1
ATOM 672 N N . PHE A 1 86 ? -28.062 -0.947 33.413 1.00 86.56 86 PHE A N 1
ATOM 673 C CA . PHE A 1 86 ? -28.922 -0.244 32.464 1.00 86.56 86 PHE A CA 1
ATOM 674 C C . PHE A 1 86 ? -30.389 -0.433 32.865 1.00 86.56 86 PHE A C 1
ATOM 676 O O . PHE A 1 86 ? -30.932 -1.539 32.804 1.00 86.56 86 PHE A O 1
ATOM 683 N N . THR A 1 87 ? -31.023 0.649 33.316 1.00 81.56 87 THR A N 1
ATOM 684 C CA . THR A 1 87 ? -32.307 0.598 34.034 1.00 81.56 87 THR A CA 1
ATOM 685 C C . THR A 1 87 ? -33.549 0.577 33.143 1.00 81.56 87 THR A C 1
ATOM 687 O O . THR A 1 87 ? -34.647 0.364 33.657 1.00 81.56 87 THR A O 1
ATOM 690 N N . ASP A 1 88 ? -33.423 0.771 31.825 1.00 82.38 88 ASP A N 1
ATOM 691 C CA . ASP A 1 88 ? -34.594 0.812 30.948 1.00 82.38 88 ASP A CA 1
ATOM 692 C C . ASP A 1 88 ? -35.133 -0.598 30.642 1.00 82.38 88 ASP A C 1
ATOM 694 O O . ASP A 1 88 ? -34.575 -1.373 29.856 1.00 82.38 88 ASP A O 1
ATOM 698 N N . SER A 1 89 ? -36.260 -0.924 31.277 1.00 76.62 89 SER A N 1
ATOM 699 C CA . SER A 1 89 ? -36.969 -2.193 31.113 1.00 76.62 89 SER A CA 1
ATOM 700 C C . SER A 1 89 ? -37.745 -2.294 29.795 1.00 76.62 89 SER A C 1
ATOM 702 O O . SER A 1 89 ? -38.061 -3.411 29.369 1.00 76.62 89 SER A O 1
ATOM 704 N N . SER A 1 90 ? -38.016 -1.167 29.123 1.00 81.19 90 SER A N 1
ATOM 705 C CA . SER A 1 90 ? -38.774 -1.125 27.865 1.00 81.19 90 SER A CA 1
ATOM 706 C C . SER A 1 90 ? -37.960 -1.583 26.652 1.00 81.19 90 SER A C 1
ATOM 708 O O . SER A 1 90 ? -38.533 -2.068 25.680 1.00 81.19 90 SER A O 1
ATOM 710 N N . MET A 1 91 ? -36.628 -1.514 26.724 1.00 86.69 91 MET A N 1
ATOM 711 C CA . MET A 1 91 ? -35.742 -1.980 25.654 1.00 86.69 91 MET A CA 1
ATOM 712 C C . MET A 1 91 ? -35.563 -3.499 25.678 1.00 86.69 91 MET A C 1
ATOM 714 O O . MET A 1 91 ? -35.308 -4.079 26.738 1.00 86.69 91 MET A O 1
ATOM 718 N N . SER A 1 92 ? -35.664 -4.166 24.524 1.00 87.94 92 SER A N 1
ATOM 719 C CA . SER A 1 92 ? -35.283 -5.581 24.405 1.00 87.94 92 SER A CA 1
ATOM 720 C C . SER A 1 92 ? -33.759 -5.748 24.445 1.00 87.94 92 SER A C 1
ATOM 722 O O . SER A 1 92 ? -33.012 -4.785 24.249 1.00 87.94 92 SER A O 1
ATOM 724 N N . SER A 1 93 ? -33.294 -6.965 24.729 1.00 87.62 93 SER A N 1
ATOM 725 C CA . SER A 1 93 ? -31.861 -7.276 24.773 1.00 87.62 93 SER A CA 1
ATOM 726 C C . SER A 1 93 ? -31.212 -7.152 23.390 1.00 87.62 93 SER A C 1
ATOM 728 O O . SER A 1 93 ? -30.096 -6.654 23.283 1.00 87.62 93 SER A O 1
ATOM 730 N N . GLU A 1 94 ? -31.939 -7.493 22.327 1.00 87.38 94 GLU A N 1
ATOM 731 C CA . GLU A 1 94 ? -31.497 -7.370 20.934 1.00 87.38 94 GLU A CA 1
ATOM 732 C C . GLU A 1 94 ? -31.350 -5.898 20.532 1.00 87.38 94 GLU A C 1
ATOM 734 O O . GLU A 1 94 ? -30.340 -5.503 19.954 1.00 87.38 94 GLU A O 1
ATOM 739 N N . THR A 1 95 ? -32.319 -5.047 20.898 1.00 88.56 95 THR A N 1
ATOM 740 C CA . THR A 1 95 ? -32.225 -3.600 20.652 1.00 88.56 95 THR A CA 1
ATOM 741 C C . THR A 1 95 ? -31.069 -2.971 21.428 1.00 88.56 95 THR A C 1
ATOM 743 O O . THR A 1 95 ? -30.392 -2.080 20.917 1.00 88.56 95 THR A O 1
ATOM 746 N N . PHE A 1 96 ? -30.813 -3.435 22.653 1.00 90.69 96 PHE A N 1
ATOM 747 C CA . PHE A 1 96 ? -29.668 -2.977 23.435 1.00 90.69 96 PHE A CA 1
ATOM 748 C C . PHE A 1 96 ? -28.332 -3.422 22.816 1.00 90.69 96 PHE A C 1
ATOM 750 O O . PHE A 1 96 ? -27.405 -2.620 22.712 1.00 90.69 96 PHE A O 1
ATOM 757 N N . GLN A 1 97 ? -28.240 -4.658 22.318 1.00 89.88 97 GLN A N 1
ATOM 758 C CA . GLN A 1 97 ? -27.063 -5.135 21.591 1.00 89.88 97 GLN A CA 1
ATOM 759 C C . GLN A 1 97 ? -26.829 -4.340 20.297 1.00 89.88 97 GLN A C 1
ATOM 761 O O . GLN A 1 97 ? -25.694 -3.952 20.018 1.00 89.88 97 GLN A O 1
ATOM 766 N N . ALA A 1 98 ? -27.890 -4.020 19.551 1.00 89.38 98 ALA A N 1
ATOM 767 C CA . ALA A 1 98 ? -27.809 -3.138 18.387 1.00 89.38 98 ALA A CA 1
ATOM 768 C C . ALA A 1 98 ? -27.349 -1.718 18.772 1.00 89.38 98 ALA A C 1
ATOM 770 O O . ALA A 1 98 ? -26.574 -1.092 18.048 1.00 89.38 98 ALA A O 1
ATOM 771 N N . MET A 1 99 ? -27.773 -1.208 19.935 1.00 91.81 99 MET A N 1
ATOM 772 C CA . MET A 1 99 ? -27.303 0.076 20.466 1.00 91.81 99 MET A CA 1
ATOM 773 C C . MET A 1 99 ? -25.809 0.035 20.805 1.00 91.81 99 MET A C 1
ATOM 775 O O . MET A 1 99 ? -25.084 0.959 20.438 1.00 91.81 99 MET A O 1
ATOM 779 N N . LEU A 1 100 ? -25.322 -1.037 21.440 1.00 92.62 100 LEU A N 1
ATOM 780 C CA . LEU A 1 100 ? -23.887 -1.234 21.671 1.00 92.62 100 LEU A CA 1
ATOM 781 C C . LEU A 1 100 ? -23.112 -1.335 20.353 1.00 92.62 100 LEU A C 1
ATOM 783 O O . LEU A 1 100 ? -22.072 -0.696 20.210 1.00 92.62 100 LEU A O 1
ATOM 787 N N . TYR A 1 101 ? -23.635 -2.061 19.364 1.00 92.62 101 TYR A N 1
ATOM 788 C CA . TYR A 1 101 ? -23.034 -2.118 18.032 1.00 92.62 101 TYR A CA 1
ATOM 789 C C . TYR A 1 101 ? -22.889 -0.715 17.422 1.00 92.62 101 TYR A C 1
ATOM 791 O O . TYR A 1 101 ? -21.798 -0.353 16.977 1.00 92.62 101 TYR A O 1
ATOM 799 N N . TYR A 1 102 ? -23.942 0.108 17.472 1.00 93.19 102 TYR A N 1
ATOM 800 C CA . TYR A 1 102 ? -23.909 1.491 16.982 1.00 93.19 102 TYR A CA 1
ATOM 801 C C . TYR A 1 102 ? -22.913 2.370 17.756 1.00 93.19 102 TYR A C 1
ATOM 803 O O . TYR A 1 102 ? -22.183 3.167 17.166 1.00 93.19 102 TYR A O 1
ATOM 811 N N . ILE A 1 103 ? -22.834 2.214 19.080 1.00 94.50 103 ILE A N 1
ATOM 812 C CA . ILE A 1 103 ? -21.873 2.939 19.925 1.00 94.50 103 ILE A CA 1
ATOM 813 C C . ILE A 1 103 ? -20.426 2.670 19.481 1.00 94.50 103 ILE A C 1
ATOM 815 O O . ILE A 1 103 ? -19.617 3.594 19.474 1.00 94.50 103 ILE A O 1
ATOM 819 N N . TYR A 1 104 ? -20.085 1.447 19.075 1.00 95.12 104 TYR A N 1
ATOM 820 C CA . TYR A 1 104 ? -18.706 1.093 18.710 1.00 95.12 104 TYR A CA 1
ATOM 821 C C . TYR A 1 104 ? -18.386 1.296 17.227 1.00 95.12 104 TYR A C 1
ATOM 823 O O . TYR A 1 104 ? -17.259 1.651 16.895 1.00 95.12 104 TYR A O 1
ATOM 831 N N . SER A 1 105 ? -19.367 1.118 16.343 1.00 93.06 105 SER A N 1
ATOM 832 C CA . SER A 1 105 ? -19.167 1.227 14.891 1.00 93.06 105 SER A CA 1
ATOM 833 C C . SER A 1 105 ? -19.566 2.584 14.312 1.00 93.06 105 SER A C 1
ATOM 835 O O . SER A 1 105 ? -18.997 3.033 13.325 1.00 93.06 105 SER A O 1
ATOM 837 N N . GLY A 1 106 ? -20.544 3.261 14.920 1.00 91.00 106 GLY A N 1
ATOM 838 C CA . GLY A 1 106 ? -21.247 4.386 14.297 1.00 91.00 106 GLY A CA 1
ATOM 839 C C . GLY A 1 106 ? -22.170 3.980 13.142 1.00 91.00 106 GLY A C 1
ATOM 840 O O . GLY A 1 106 ? -22.737 4.856 12.492 1.00 91.00 106 GLY A O 1
ATOM 841 N N . GLU A 1 107 ? -22.337 2.681 12.896 1.00 89.06 107 GLU A N 1
ATOM 842 C CA . GLU A 1 107 ? -23.131 2.124 11.807 1.00 89.06 107 GLU A CA 1
ATOM 843 C C . GLU A 1 107 ? -24.354 1.372 12.341 1.00 89.06 107 GLU A C 1
ATOM 845 O O . GLU A 1 107 ? -24.407 0.925 13.489 1.00 89.06 107 GLU A O 1
ATOM 850 N N . TYR A 1 108 ? -25.371 1.249 11.491 1.00 83.88 108 TYR A N 1
ATOM 851 C CA . TYR A 1 108 ? -26.569 0.469 11.784 1.00 83.88 108 TYR A CA 1
ATOM 852 C C . TYR A 1 108 ? -26.349 -0.976 11.344 1.00 83.88 108 TYR A C 1
ATOM 854 O O . TYR A 1 108 ? -25.699 -1.212 10.327 1.00 83.88 108 TYR A O 1
ATOM 862 N N . ASP A 1 109 ? -26.936 -1.929 12.063 1.00 74.38 109 ASP A N 1
ATOM 863 C CA . ASP A 1 109 ? -26.965 -3.316 11.606 1.00 74.38 109 ASP A CA 1
ATOM 864 C C . ASP A 1 109 ? -27.700 -3.401 10.255 1.00 74.38 109 ASP A C 1
ATOM 866 O O . ASP A 1 109 ? -28.829 -2.923 10.107 1.00 74.38 109 ASP A O 1
ATOM 870 N N . ILE A 1 110 ? -27.030 -3.984 9.258 1.00 71.19 110 ILE A N 1
ATOM 871 C CA . ILE A 1 110 ? -27.505 -4.097 7.872 1.00 71.19 110 ILE A CA 1
ATOM 872 C C . ILE A 1 110 ? -28.768 -4.974 7.795 1.00 71.19 110 ILE A C 1
ATOM 874 O O . ILE A 1 110 ? -29.561 -4.835 6.865 1.00 71.19 110 ILE A O 1
ATOM 878 N N . SER A 1 111 ? -28.989 -5.843 8.785 1.00 72.38 111 SER A N 1
ATOM 879 C CA . SER A 1 111 ? -30.152 -6.735 8.854 1.00 72.38 111 SER A CA 1
ATOM 880 C C . SER A 1 111 ? -31.471 -6.043 9.234 1.00 72.38 111 SER A C 1
ATOM 882 O O . SER A 1 111 ? -32.537 -6.648 9.105 1.00 72.38 111 SER A O 1
ATOM 884 N N . LEU A 1 112 ? -31.438 -4.778 9.670 1.00 72.19 112 LEU A N 1
ATOM 885 C CA . LEU A 1 112 ? -32.628 -4.048 10.118 1.00 72.19 112 LEU A CA 1
ATOM 886 C C . LEU A 1 112 ? -33.474 -3.538 8.942 1.00 72.19 112 LEU A C 1
ATOM 888 O O . LEU A 1 112 ? -32.987 -2.830 8.057 1.00 72.19 112 LEU A O 1
ATOM 892 N N . CYS A 1 113 ? -34.782 -3.817 8.967 1.00 75.62 113 CYS A N 1
ATOM 893 C CA . CYS A 1 113 ? -35.705 -3.274 7.972 1.00 75.62 113 CYS A CA 1
ATOM 894 C C . CYS A 1 113 ? -35.906 -1.752 8.147 1.00 75.62 113 CYS A C 1
ATOM 896 O O . CYS A 1 113 ? -35.644 -1.178 9.206 1.00 75.62 113 CYS A O 1
ATOM 898 N N . HIS A 1 114 ? -36.394 -1.064 7.107 1.00 74.44 114 HIS A N 1
ATOM 899 C CA . HIS A 1 114 ? -36.495 0.403 7.112 1.00 74.44 114 HIS A CA 1
ATOM 900 C C . HIS A 1 114 ? -37.409 0.962 8.225 1.00 74.44 114 HIS A C 1
ATOM 902 O O . HIS A 1 114 ? -37.089 1.993 8.819 1.00 74.44 114 HIS A O 1
ATOM 908 N N . SER A 1 115 ? -38.531 0.302 8.531 1.00 70.25 115 SER A N 1
ATOM 909 C CA . SER A 1 115 ? -39.439 0.708 9.619 1.00 70.25 115 SER A CA 1
ATOM 910 C C . SER A 1 115 ? -38.819 0.515 11.005 1.00 70.25 115 SER A C 1
ATOM 912 O O . SER A 1 115 ? -38.937 1.392 11.866 1.00 70.25 115 SER A O 1
ATOM 914 N N . ASP A 1 116 ? -38.089 -0.583 11.203 1.00 80.06 116 ASP A N 1
ATOM 915 C CA . ASP A 1 116 ? -37.393 -0.862 12.463 1.00 80.06 116 ASP A CA 1
ATOM 916 C C . ASP A 1 116 ? -36.225 0.106 12.662 1.00 80.06 116 ASP A C 1
ATOM 918 O O . ASP A 1 116 ? -35.986 0.582 13.772 1.00 80.06 116 ASP A O 1
ATOM 922 N N . ARG A 1 117 ? -35.562 0.501 11.569 1.00 82.75 117 ARG A N 1
ATOM 923 C CA . ARG A 1 117 ? -34.486 1.495 11.585 1.00 82.75 117 ARG A CA 1
ATOM 924 C C . ARG A 1 117 ? -34.960 2.866 12.064 1.00 82.75 117 ARG A C 1
ATOM 926 O O . ARG A 1 117 ? -34.258 3.492 12.851 1.00 82.75 117 ARG A O 1
ATOM 933 N N . GLN A 1 118 ? -36.132 3.341 11.636 1.00 83.94 118 GLN A N 1
ATOM 934 C CA . GLN A 1 118 ? -36.667 4.628 12.113 1.00 83.94 118 GLN A CA 1
ATOM 935 C C . GLN A 1 118 ? -36.985 4.597 13.611 1.00 83.94 118 GLN A C 1
ATOM 937 O O . GLN A 1 118 ? -36.617 5.516 14.344 1.00 83.94 118 GLN A O 1
ATOM 942 N N . SER A 1 119 ? -37.613 3.513 14.069 1.00 85.69 119 SER A N 1
ATOM 943 C CA . SER A 1 119 ? -37.907 3.300 15.490 1.00 85.69 119 SER A CA 1
ATOM 944 C C . SER A 1 119 ? -36.619 3.236 16.317 1.00 85.69 119 SER A C 1
ATOM 946 O O . SER A 1 119 ? -36.515 3.859 17.372 1.00 85.69 119 SER A O 1
ATOM 948 N N . PHE A 1 120 ? -35.595 2.555 15.800 1.00 87.44 120 PHE A N 1
ATOM 949 C CA . PHE A 1 120 ? -34.285 2.457 16.431 1.00 87.44 120 PHE A CA 1
ATOM 950 C C . PHE A 1 120 ? -33.536 3.797 16.476 1.00 87.44 120 PHE A C 1
ATOM 952 O O . PHE A 1 120 ? -32.950 4.135 17.501 1.00 87.44 120 PHE A O 1
ATOM 959 N N . ILE A 1 121 ? -33.611 4.617 15.423 1.00 87.25 121 ILE A N 1
ATOM 960 C CA . ILE A 1 121 ? -33.042 5.976 15.429 1.00 87.25 121 ILE A CA 1
ATOM 961 C C . ILE A 1 121 ? -33.684 6.833 16.527 1.00 87.25 121 ILE A C 1
ATOM 963 O O . ILE A 1 121 ? -32.968 7.540 17.234 1.00 87.25 121 ILE A O 1
ATOM 967 N N . ALA A 1 122 ? -35.004 6.749 16.718 1.00 88.50 122 ALA A N 1
ATOM 968 C CA . ALA A 1 122 ? -35.681 7.480 17.791 1.00 88.50 122 ALA A CA 1
ATOM 969 C C . ALA A 1 122 ? -35.184 7.046 19.186 1.00 88.50 122 ALA A C 1
ATOM 971 O O . ALA A 1 122 ? -35.013 7.880 20.078 1.00 88.50 122 ALA A O 1
ATOM 972 N N . ILE A 1 123 ? -34.893 5.752 19.360 1.00 88.69 123 ILE A N 1
ATOM 973 C CA . ILE A 1 123 ? -34.278 5.208 20.578 1.00 88.69 123 ILE A CA 1
ATOM 974 C C . ILE A 1 123 ? -32.863 5.773 20.762 1.00 88.69 123 ILE A C 1
ATOM 976 O O . ILE A 1 123 ? -32.561 6.310 21.825 1.00 88.69 123 ILE A O 1
ATOM 980 N N . LEU A 1 124 ? -32.010 5.725 19.734 1.00 89.94 124 LEU A N 1
ATOM 981 C CA . LEU A 1 124 ? -30.651 6.278 19.794 1.00 89.94 124 LEU A CA 1
ATOM 982 C C . LEU A 1 124 ? -30.659 7.768 20.159 1.00 89.94 124 LEU A C 1
ATOM 984 O O . LEU A 1 124 ? -29.943 8.183 21.071 1.00 89.94 124 LEU A O 1
ATOM 988 N N . GLN A 1 125 ? -31.534 8.555 19.528 1.00 90.12 125 GLN A N 1
ATOM 989 C CA . GLN A 1 125 ? -31.706 9.977 19.831 1.00 90.12 125 GLN A CA 1
ATOM 990 C C . GLN A 1 125 ? -32.135 10.215 21.282 1.00 90.12 125 GLN A C 1
ATOM 992 O O . GLN A 1 125 ? -31.609 11.121 21.930 1.00 90.12 125 GLN A O 1
ATOM 997 N N . ARG A 1 126 ? -33.033 9.380 21.825 1.00 89.75 126 ARG A N 1
ATOM 998 C CA . ARG A 1 126 ? -33.464 9.460 23.230 1.00 89.75 126 ARG A CA 1
ATOM 999 C C . ARG A 1 126 ? -32.301 9.284 24.212 1.00 89.75 126 ARG A C 1
ATOM 1001 O O . ARG A 1 126 ? -32.296 9.946 25.247 1.00 89.75 126 ARG A O 1
ATOM 1008 N N . TYR A 1 127 ? -31.315 8.445 23.894 1.00 88.81 127 TYR A N 1
ATOM 1009 C CA . TYR A 1 127 ? -30.105 8.267 24.714 1.00 88.81 127 TYR A CA 1
ATOM 1010 C C . TYR A 1 127 ? -28.938 9.184 24.310 1.00 88.81 127 TYR A C 1
ATOM 1012 O O . TYR A 1 127 ? -27.862 9.121 24.910 1.00 88.81 127 TYR A O 1
ATOM 1020 N N . GLY A 1 128 ? -29.151 10.070 23.332 1.00 87.06 128 GLY A N 1
ATOM 1021 C CA . GLY A 1 128 ? -28.154 11.026 22.855 1.00 87.06 128 GLY A CA 1
ATOM 1022 C C . GLY A 1 128 ? -27.057 10.413 21.983 1.00 87.06 128 GLY A C 1
ATOM 1023 O O . GLY A 1 128 ? -25.955 10.950 21.948 1.00 87.06 128 GLY A O 1
ATOM 1024 N N . CYS A 1 129 ? -27.335 9.302 21.303 1.00 87.69 129 CYS A N 1
ATOM 1025 C CA . CYS A 1 129 ? -26.469 8.707 20.288 1.00 87.69 129 CYS A CA 1
ATOM 1026 C C . CYS A 1 129 ? -26.874 9.256 18.908 1.00 87.69 129 CYS A C 1
ATOM 1028 O O . CYS A 1 129 ? -28.030 9.106 18.513 1.00 87.69 129 CYS A O 1
ATOM 1030 N N . GLY A 1 130 ? -25.962 9.885 18.156 1.00 78.88 130 GLY A N 1
ATOM 1031 C CA . GLY A 1 130 ? -26.358 10.455 16.858 1.00 78.88 130 GLY A CA 1
ATOM 1032 C C . GLY A 1 130 ? -25.270 11.052 15.966 1.00 78.88 130 GLY A C 1
ATOM 1033 O O . GLY A 1 130 ? -25.509 11.177 14.768 1.00 78.88 130 GLY A O 1
ATOM 1034 N N . SER A 1 131 ? -24.091 11.388 16.490 1.00 83.94 131 SER A N 1
ATOM 1035 C CA . SER A 1 131 ? -22.996 11.928 15.673 1.00 83.94 131 SER A CA 1
ATOM 1036 C C . SER A 1 131 ? -22.069 10.834 15.130 1.00 83.94 131 SER A C 1
ATOM 1038 O O . SER A 1 131 ? -22.153 9.655 15.498 1.00 83.94 131 SER A O 1
ATOM 1040 N N . SER A 1 132 ? -21.166 11.233 14.229 1.00 88.38 132 SER A N 1
ATOM 1041 C CA . SER A 1 132 ? -20.097 10.377 13.711 1.00 88.38 132 SER A CA 1
ATOM 1042 C C . SER A 1 132 ? -19.173 9.885 14.825 1.00 88.38 132 SER A C 1
ATOM 1044 O O . SER A 1 132 ? -18.785 10.648 15.709 1.00 88.38 132 SER A O 1
ATOM 1046 N N . LEU A 1 133 ? -18.759 8.616 14.718 1.00 91.75 133 LEU A N 1
ATOM 1047 C CA . LEU A 1 133 ? -17.863 7.940 15.664 1.00 91.75 133 LEU A CA 1
ATOM 1048 C C . LEU A 1 133 ? -16.611 8.763 15.976 1.00 91.75 133 LEU A C 1
ATOM 1050 O O . LEU A 1 133 ? -16.333 9.049 17.136 1.00 91.75 133 LEU A O 1
ATOM 1054 N N . SER A 1 134 ? -15.898 9.198 14.941 1.00 90.44 134 SER A N 1
ATOM 1055 C CA . SER A 1 134 ? -14.660 9.965 15.082 1.00 90.44 134 SER A CA 1
ATOM 1056 C C . SER A 1 134 ? -14.864 11.327 15.752 1.00 90.44 134 SER A C 1
ATOM 1058 O O . SER A 1 134 ? -14.059 11.733 16.586 1.00 90.44 134 SER A O 1
ATOM 1060 N N . SER A 1 135 ? -15.953 12.029 15.432 1.00 89.25 135 SER A N 1
ATOM 1061 C CA . SER A 1 135 ? -16.251 13.344 16.010 1.00 89.25 135 SER A CA 1
ATOM 1062 C C . SER A 1 135 ? -16.586 13.253 17.491 1.00 89.25 135 SER A C 1
ATOM 1064 O O . SER A 1 135 ? -16.058 14.039 18.272 1.00 89.25 135 SER A O 1
ATOM 1066 N N . ASP A 1 136 ? -17.411 12.280 17.881 1.00 90.94 136 ASP A N 1
ATOM 1067 C CA . ASP A 1 136 ? -17.773 12.080 19.285 1.00 90.94 136 ASP A CA 1
ATOM 1068 C C . ASP A 1 136 ? -16.549 11.684 20.125 1.00 90.94 136 ASP A C 1
ATOM 1070 O O . ASP A 1 136 ? -16.341 12.238 21.203 1.00 90.94 136 ASP A O 1
ATOM 1074 N N . LEU A 1 137 ? -15.698 10.772 19.631 1.00 91.12 137 LEU A N 1
ATOM 1075 C CA . LEU A 1 137 ? -14.496 10.363 20.366 1.00 91.12 137 LEU A CA 1
ATOM 1076 C C . LEU A 1 137 ? -13.488 11.511 20.530 1.00 91.12 137 LEU A C 1
ATOM 1078 O O . LEU A 1 137 ? -12.863 11.621 21.583 1.00 91.12 137 LEU A O 1
ATOM 1082 N N . MET A 1 138 ? -13.352 12.373 19.518 1.00 87.38 138 MET A N 1
ATOM 1083 C CA . MET A 1 138 ? -12.475 13.548 19.573 1.00 87.38 138 MET A CA 1
ATOM 1084 C C . MET A 1 138 ? -13.041 14.694 20.421 1.00 87.38 138 MET A C 1
ATOM 1086 O O . MET A 1 138 ? -12.273 15.525 20.903 1.00 87.38 138 MET A O 1
ATOM 1090 N N . ALA A 1 139 ? -14.366 14.762 20.591 1.00 84.69 139 ALA A N 1
ATOM 1091 C CA . ALA A 1 139 ? -15.032 15.785 21.396 1.00 84.69 139 ALA A CA 1
ATOM 1092 C C . ALA A 1 139 ? -14.921 15.527 22.906 1.00 84.69 139 ALA A C 1
ATOM 1094 O O . ALA A 1 139 ? -15.136 16.443 23.705 1.00 84.69 139 ALA A O 1
ATOM 1095 N N . VAL A 1 140 ? -14.592 14.297 23.317 1.00 80.31 140 VAL A N 1
ATOM 1096 C CA . VAL A 1 140 ? -14.357 13.991 24.729 1.00 80.31 140 VAL A CA 1
ATOM 1097 C C . VAL A 1 140 ? -13.134 14.750 25.222 1.00 80.31 140 VAL A C 1
ATOM 1099 O O . VAL A 1 140 ? -12.062 14.693 24.625 1.00 80.31 140 VAL A O 1
ATOM 1102 N N . ASP A 1 141 ? -13.304 15.442 26.350 1.00 67.19 141 ASP A N 1
ATOM 1103 C CA . ASP A 1 141 ? -12.222 16.136 27.040 1.00 67.19 141 ASP A CA 1
ATOM 1104 C C . ASP A 1 141 ? -11.015 15.204 27.218 1.00 67.19 141 ASP A C 1
ATOM 1106 O O . ASP A 1 141 ? -11.120 14.145 27.847 1.00 67.19 141 ASP A O 1
ATOM 1110 N N . SER A 1 142 ? -9.866 15.613 26.674 1.00 64.94 142 SER A N 1
ATOM 1111 C CA . SER A 1 142 ? -8.616 14.854 26.736 1.00 64.94 142 SER A CA 1
ATOM 1112 C C . SER A 1 142 ? -8.217 14.536 28.175 1.00 64.94 142 SER A C 1
ATOM 1114 O O . SER A 1 142 ? -7.585 13.512 28.424 1.00 64.94 142 SER A O 1
ATOM 1116 N N . GLN A 1 143 ? -8.657 15.339 29.151 1.00 66.12 143 GLN A N 1
ATOM 1117 C CA . GLN A 1 143 ? -8.407 15.094 30.570 1.00 66.12 143 GLN A CA 1
ATOM 1118 C C . GLN A 1 143 ? -9.106 13.853 31.137 1.00 66.12 143 GLN A C 1
ATOM 1120 O O . GLN A 1 143 ? -8.677 13.361 32.184 1.00 66.12 143 GLN A O 1
ATOM 1125 N N . LYS A 1 144 ? -10.135 13.338 30.450 1.00 69.06 144 LYS A N 1
ATOM 1126 C CA . LYS A 1 144 ? -10.890 12.128 30.821 1.00 69.06 144 LYS A CA 1
ATOM 1127 C C . LYS A 1 144 ? -10.243 10.831 30.322 1.00 69.06 144 LYS A C 1
ATOM 1129 O O . LYS A 1 144 ? -10.803 9.765 30.563 1.00 69.06 144 LYS A O 1
ATOM 1134 N N . GLY A 1 145 ? -9.118 10.918 29.609 1.00 76.44 145 GLY A N 1
ATOM 1135 C CA . GLY A 1 145 ? -8.333 9.756 29.202 1.00 76.44 145 GLY A CA 1
ATOM 1136 C C . GLY A 1 145 ? -7.642 9.090 30.392 1.00 76.44 145 GLY A C 1
ATOM 1137 O O . GLY A 1 145 ? -7.059 9.770 31.235 1.00 76.44 145 GLY A O 1
ATOM 1138 N N . GLU A 1 146 ? -7.710 7.763 30.442 1.00 82.94 146 GLU A N 1
ATOM 1139 C CA . GLU A 1 146 ? -7.132 6.934 31.509 1.00 82.94 146 GLU A CA 1
ATOM 1140 C C . GLU A 1 146 ? -5.642 6.644 31.293 1.00 82.94 146 GLU A C 1
ATOM 1142 O O . GLU A 1 146 ? -4.936 6.301 32.234 1.00 82.94 146 GLU A O 1
ATOM 1147 N N . CYS A 1 147 ? -5.147 6.799 30.061 1.00 91.19 147 CYS A N 1
ATOM 1148 C CA . CYS A 1 147 ? -3.753 6.568 29.702 1.00 91.19 147 CYS A CA 1
ATOM 1149 C C . CYS A 1 147 ? -3.040 7.895 29.421 1.00 91.19 147 CYS A C 1
ATOM 1151 O O . CYS A 1 147 ? -3.588 8.780 28.758 1.00 91.19 147 CYS A O 1
ATOM 1153 N N . THR A 1 148 ? -1.801 8.029 29.894 1.00 93.25 148 THR A N 1
ATOM 1154 C CA . THR A 1 148 ? -0.946 9.194 29.635 1.00 93.25 148 THR A CA 1
ATOM 1155 C C . THR A 1 148 ? 0.288 8.769 28.852 1.00 93.25 148 THR A C 1
ATOM 1157 O O . THR A 1 148 ? 1.059 7.933 29.311 1.00 93.25 148 THR A O 1
ATOM 1160 N N . LEU A 1 149 ? 0.500 9.371 27.683 1.00 92.81 149 LEU A N 1
ATOM 1161 C CA . LEU A 1 149 ? 1.742 9.252 26.924 1.00 92.81 149 LEU A CA 1
ATOM 1162 C C . LEU A 1 149 ? 2.709 10.345 27.380 1.00 92.81 149 LEU A C 1
ATOM 1164 O O . LEU A 1 149 ? 2.345 11.525 27.378 1.00 92.81 149 LEU A O 1
ATOM 1168 N N . VAL A 1 150 ? 3.923 9.960 27.768 1.00 92.75 150 VAL A N 1
ATOM 1169 C CA . VAL A 1 150 ? 4.943 10.866 28.313 1.00 92.75 150 VAL A CA 1
ATOM 1170 C C . VAL A 1 150 ? 6.171 10.844 27.426 1.00 92.75 150 VAL A C 1
ATOM 1172 O O . VAL A 1 150 ? 6.869 9.839 27.348 1.00 92.75 150 VAL A O 1
ATOM 1175 N N . PHE A 1 151 ? 6.438 11.958 26.762 1.00 91.25 151 PHE A N 1
ATOM 1176 C CA . PHE A 1 151 ? 7.552 12.102 25.836 1.00 91.25 151 PHE A CA 1
ATOM 1177 C C . PHE A 1 151 ? 8.771 12.652 26.576 1.00 91.25 151 PHE A C 1
ATOM 1179 O O . PHE A 1 151 ? 8.677 13.684 27.246 1.00 91.25 151 PHE A O 1
ATOM 1186 N N . THR A 1 152 ? 9.889 11.930 26.474 1.00 88.44 152 THR A N 1
ATOM 1187 C CA . THR A 1 152 ? 11.141 12.230 27.184 1.00 88.44 152 THR A CA 1
ATOM 1188 C C . THR A 1 152 ? 12.336 12.222 26.229 1.00 88.44 152 THR A C 1
ATOM 1190 O O . THR A 1 152 ? 12.391 11.425 25.292 1.00 88.44 152 THR A O 1
ATOM 1193 N N . THR A 1 153 ? 13.319 13.092 26.475 1.00 77.31 153 THR A N 1
ATOM 1194 C CA . THR A 1 153 ? 14.514 13.289 25.625 1.00 77.31 153 THR A CA 1
ATOM 1195 C C . THR A 1 153 ? 15.761 12.530 26.103 1.00 77.31 153 THR A C 1
ATOM 1197 O O . THR A 1 153 ? 16.865 12.804 25.649 1.00 77.31 153 THR A O 1
ATOM 1200 N N . GLY A 1 154 ? 15.625 11.571 27.023 1.00 61.31 154 GLY A N 1
ATOM 1201 C CA . GLY A 1 154 ? 16.692 10.618 27.368 1.00 61.31 154 GLY A CA 1
ATOM 1202 C C . GLY A 1 154 ? 17.818 11.103 28.298 1.00 61.31 154 GLY A C 1
ATOM 1203 O O . GLY A 1 154 ? 18.476 10.259 28.901 1.00 61.31 154 GLY A O 1
ATOM 1204 N N . ASN A 1 155 ? 18.019 12.405 28.526 1.00 54.84 155 ASN A N 1
ATOM 1205 C CA . ASN A 1 155 ? 19.059 12.875 29.457 1.00 54.84 155 ASN A CA 1
ATOM 1206 C C . ASN A 1 155 ? 18.562 12.918 30.913 1.00 54.84 155 ASN A C 1
ATOM 1208 O O . ASN A 1 155 ? 18.131 13.955 31.412 1.00 54.84 155 ASN A O 1
ATOM 1212 N N . ARG A 1 156 ? 18.665 11.785 31.618 1.00 52.59 156 ARG A N 1
ATOM 1213 C CA . ARG A 1 156 ? 18.510 11.706 33.087 1.00 52.59 156 ARG A CA 1
ATOM 1214 C C . ARG A 1 156 ? 19.837 11.828 33.851 1.00 52.59 156 ARG A C 1
ATOM 1216 O O . ARG A 1 156 ? 19.915 11.407 35.000 1.00 52.59 156 ARG A O 1
ATOM 1223 N N . GLU A 1 157 ? 20.864 12.439 33.265 1.00 46.16 157 GLU A N 1
ATOM 1224 C CA . GLU A 1 157 ? 22.093 12.780 33.989 1.00 46.16 157 GLU A CA 1
ATOM 1225 C C . GLU A 1 157 ? 22.203 14.295 34.192 1.00 46.16 157 GLU A C 1
ATOM 1227 O O . GLU A 1 157 ? 22.543 15.053 33.289 1.00 46.16 157 GLU A O 1
ATOM 1232 N N . GLY A 1 158 ? 21.861 14.715 35.414 1.00 50.25 158 GLY A N 1
ATOM 1233 C CA . GLY A 1 158 ? 22.411 15.883 36.099 1.00 50.25 158 GLY A CA 1
ATOM 1234 C C . GLY A 1 158 ? 22.481 17.199 35.327 1.00 50.25 158 GLY A C 1
ATOM 1235 O O . GLY A 1 158 ? 23.568 17.655 34.997 1.00 50.25 158 GLY A O 1
ATOM 1236 N N . SER A 1 159 ? 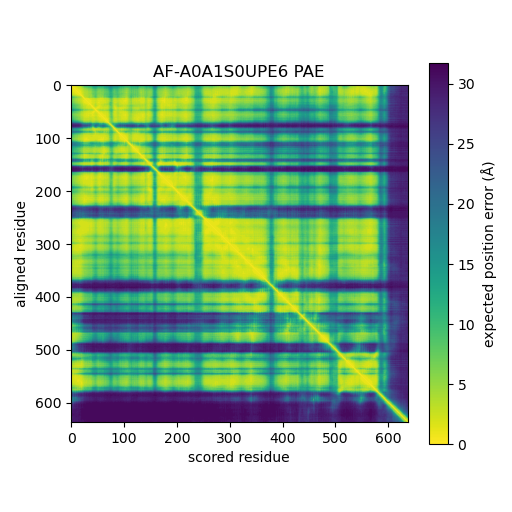21.352 17.881 35.146 1.00 39.62 159 SER A N 1
ATOM 1237 C CA . SER A 1 159 ? 21.337 19.335 34.957 1.00 39.62 159 SER A CA 1
ATOM 1238 C C . SER A 1 159 ? 19.918 19.861 35.144 1.00 39.62 159 SER A C 1
ATOM 1240 O O . SER A 1 159 ? 19.004 19.490 34.410 1.00 39.62 159 SER A O 1
ATOM 1242 N N . HIS A 1 160 ? 19.733 20.718 36.147 1.00 44.97 160 HIS A N 1
ATOM 1243 C CA . HIS A 1 160 ? 18.520 21.498 36.350 1.00 44.97 160 HIS A CA 1
ATOM 1244 C C . HIS A 1 160 ? 18.278 22.408 35.136 1.00 44.97 160 HIS A C 1
ATOM 1246 O O . HIS A 1 160 ? 18.727 23.549 35.089 1.00 44.97 160 HIS A O 1
ATOM 1252 N N . SER A 1 161 ? 17.540 21.899 34.157 1.00 43.75 161 SER A N 1
ATOM 1253 C CA . SER A 1 161 ? 16.801 22.708 33.198 1.00 43.75 161 SER A CA 1
ATOM 1254 C C . SER A 1 161 ? 15.400 22.114 33.104 1.00 43.75 161 SER A C 1
ATOM 1256 O O . SER A 1 161 ? 15.237 20.926 32.839 1.00 43.75 161 SER A O 1
ATOM 1258 N N . GLU A 1 162 ? 14.389 22.921 33.422 1.00 45.22 162 GLU A N 1
ATOM 1259 C CA . GLU A 1 162 ? 12.966 22.567 33.418 1.00 45.22 162 GLU A CA 1
ATOM 1260 C C . GLU A 1 162 ? 12.446 22.317 31.988 1.00 45.22 162 GLU A C 1
ATOM 1262 O O . GLU A 1 162 ? 11.569 23.018 31.482 1.00 45.22 162 GLU A O 1
ATOM 1267 N N . GLY A 1 163 ? 12.979 21.309 31.301 1.00 49.16 163 GLY A N 1
ATOM 1268 C CA . GLY A 1 163 ? 12.354 20.757 30.108 1.00 49.16 163 GLY A CA 1
ATOM 1269 C C . GLY A 1 163 ? 11.142 19.944 30.540 1.00 49.16 163 GLY A C 1
ATOM 1270 O O . GLY A 1 163 ? 11.283 18.768 30.848 1.00 49.16 163 GLY A O 1
ATOM 1271 N N . ARG A 1 164 ? 9.961 20.568 30.634 1.00 64.62 164 ARG A N 1
ATOM 1272 C CA . ARG A 1 164 ? 8.720 19.855 30.982 1.00 64.62 164 ARG A CA 1
ATOM 1273 C C . ARG A 1 164 ? 8.520 18.682 30.020 1.00 64.62 164 ARG A C 1
ATOM 1275 O O . ARG A 1 164 ? 8.410 18.904 28.810 1.00 64.62 164 ARG A O 1
ATOM 1282 N N . ASP A 1 165 ? 8.437 17.468 30.563 1.00 77.31 165 ASP A N 1
ATOM 1283 C CA . ASP A 1 165 ? 7.999 16.287 29.819 1.00 77.31 165 ASP A CA 1
ATOM 1284 C C . ASP A 1 165 ? 6.679 16.614 29.109 1.00 77.31 165 ASP A C 1
ATOM 1286 O O . ASP A 1 165 ? 5.735 17.127 29.726 1.00 77.31 165 ASP A O 1
ATOM 1290 N N . TYR A 1 166 ? 6.603 16.352 27.804 1.00 87.44 166 TYR A N 1
ATOM 1291 C CA . TYR A 1 166 ? 5.363 16.573 27.068 1.00 87.44 166 TYR A CA 1
ATOM 1292 C C . TYR A 1 166 ? 4.412 15.412 27.362 1.00 87.44 166 TYR A C 1
ATOM 1294 O O . TYR A 1 166 ? 4.725 14.256 27.083 1.00 87.44 166 TYR A O 1
ATOM 1302 N N . ARG A 1 167 ? 3.261 15.718 27.970 1.00 89.94 167 ARG A N 1
ATOM 1303 C CA . ARG A 1 167 ? 2.273 14.732 28.425 1.00 89.94 167 ARG A CA 1
ATOM 1304 C C . ARG A 1 167 ? 0.986 14.867 27.627 1.00 89.94 167 ARG A C 1
ATOM 1306 O O . ARG A 1 167 ? 0.440 15.964 27.513 1.00 89.94 167 ARG A O 1
ATOM 1313 N N . MET A 1 168 ? 0.473 13.748 27.130 1.00 89.50 168 MET A N 1
ATOM 1314 C CA . MET A 1 168 ? -0.785 13.699 26.392 1.00 89.50 168 MET A CA 1
ATOM 1315 C C . MET A 1 168 ? -1.676 12.595 26.952 1.00 89.50 168 MET A C 1
ATOM 1317 O O . MET A 1 168 ? -1.304 11.424 26.942 1.00 89.50 168 MET A O 1
ATOM 1321 N N . LYS A 1 169 ? -2.859 12.970 27.438 1.00 90.31 169 LYS A N 1
ATOM 1322 C CA . LYS A 1 169 ? -3.867 12.012 27.894 1.00 90.31 169 LYS A CA 1
ATOM 1323 C C . LYS A 1 169 ? -4.707 11.491 26.732 1.00 90.31 169 LYS A C 1
ATOM 1325 O O . LYS A 1 169 ? -5.030 12.233 25.804 1.00 90.31 169 LYS A O 1
ATOM 1330 N N . CYS A 1 170 ? -5.055 10.213 26.805 1.00 92.19 170 CYS A N 1
ATOM 1331 C CA . CYS A 1 170 ? -5.786 9.474 25.783 1.00 92.19 170 CYS A CA 1
ATOM 1332 C C . CYS A 1 170 ? -6.474 8.235 26.384 1.00 92.19 170 CYS A C 1
ATOM 1334 O O . CYS A 1 170 ? -6.320 7.918 27.564 1.00 92.19 170 CYS A O 1
ATOM 1336 N N . SER A 1 171 ? -7.282 7.542 25.585 1.00 92.44 171 SER A N 1
ATOM 1337 C CA . SER A 1 171 ? -7.972 6.319 26.003 1.00 92.44 171 SER A CA 1
ATOM 1338 C C . SER A 1 171 ? -7.092 5.098 25.767 1.00 92.44 171 SER A C 1
ATOM 1340 O O . SER A 1 171 ? -6.765 4.788 24.621 1.00 92.44 171 SER A O 1
ATOM 1342 N N . GLY A 1 172 ? -6.775 4.366 26.840 1.00 92.88 172 GLY A N 1
ATOM 1343 C CA . GLY A 1 172 ? -6.071 3.086 26.740 1.00 92.88 172 GLY A CA 1
ATOM 1344 C C . GLY A 1 172 ? -6.844 2.061 25.904 1.00 92.88 172 GLY A C 1
ATOM 1345 O O . GLY A 1 172 ? -6.244 1.375 25.086 1.00 92.88 172 GLY A O 1
ATOM 1346 N N . ALA A 1 173 ? -8.176 2.030 26.023 1.00 92.50 173 ALA A N 1
ATOM 1347 C CA . ALA A 1 173 ? -9.039 1.149 25.234 1.00 92.50 173 ALA A CA 1
ATOM 1348 C C . ALA A 1 173 ? -8.926 1.406 23.722 1.00 92.50 173 ALA A C 1
ATOM 1350 O O . ALA A 1 173 ? -8.754 0.469 22.946 1.00 92.50 173 ALA A O 1
ATOM 1351 N N . VAL A 1 174 ? -8.971 2.674 23.292 1.00 95.12 174 VAL A N 1
ATOM 1352 C CA . VAL A 1 174 ? -8.831 3.010 21.864 1.00 95.12 174 VAL A CA 1
ATOM 1353 C C . VAL A 1 174 ? -7.414 2.702 21.380 1.00 95.12 174 VAL A C 1
ATOM 1355 O O . VAL A 1 174 ? -7.260 2.071 20.340 1.00 95.12 174 VAL A O 1
ATOM 1358 N N . LEU A 1 175 ? -6.374 3.059 22.144 1.00 95.44 175 LEU A N 1
ATOM 1359 C CA . LEU A 1 175 ? -4.993 2.716 21.783 1.00 95.44 175 LEU A CA 1
ATOM 1360 C C . LEU A 1 175 ? -4.790 1.202 21.631 1.00 95.44 175 LEU A C 1
ATOM 1362 O O . LEU A 1 175 ? -4.212 0.764 20.639 1.00 95.44 175 LEU A O 1
ATOM 1366 N N . ALA A 1 176 ? -5.292 0.409 22.579 1.00 95.88 176 ALA A N 1
ATOM 1367 C CA . ALA A 1 176 ? -5.189 -1.046 22.562 1.00 95.88 176 ALA A CA 1
ATOM 1368 C C . ALA A 1 176 ? -6.002 -1.691 21.427 1.00 95.88 176 ALA A C 1
ATOM 1370 O O . ALA A 1 176 ? -5.597 -2.713 20.876 1.00 95.88 176 ALA A O 1
ATOM 1371 N N . ALA A 1 177 ? -7.135 -1.095 21.050 1.00 95.94 177 ALA A N 1
ATOM 1372 C CA . ALA A 1 177 ? -7.915 -1.551 19.906 1.00 95.94 177 ALA A CA 1
ATOM 1373 C C . ALA A 1 177 ? -7.181 -1.309 18.578 1.00 95.94 177 ALA A C 1
ATOM 1375 O O . ALA A 1 177 ? -7.207 -2.169 17.703 1.00 95.94 177 ALA A O 1
ATOM 1376 N N . ARG A 1 178 ? -6.525 -0.147 18.434 1.00 95.38 178 ARG A N 1
ATOM 1377 C CA . ARG A 1 178 ? -5.890 0.282 17.175 1.00 95.38 178 ARG A CA 1
ATOM 1378 C C . ARG A 1 178 ? -4.464 -0.232 16.981 1.00 95.38 178 ARG A C 1
ATOM 1380 O O . ARG A 1 178 ? -4.024 -0.364 15.846 1.00 95.38 178 ARG A O 1
ATOM 1387 N N . SER A 1 179 ? -3.727 -0.472 18.064 1.00 96.00 179 SER A N 1
ATOM 1388 C CA . SER A 1 179 ? -2.311 -0.847 18.033 1.00 96.00 179 SER A CA 1
ATOM 1389 C C . SER A 1 179 ? -2.073 -2.097 18.865 1.00 96.00 179 SER A C 1
ATOM 1391 O O . SER A 1 179 ? -2.213 -2.081 20.089 1.00 96.00 179 SER A O 1
ATOM 1393 N N . SER A 1 180 ? -1.633 -3.178 18.215 1.00 94.88 180 SER A N 1
ATOM 1394 C CA . SER A 1 180 ? -1.270 -4.408 18.929 1.00 94.88 180 SER A CA 1
ATOM 1395 C C . SER A 1 180 ? -0.053 -4.211 19.841 1.00 94.88 180 SER A C 1
ATOM 1397 O O . SER A 1 180 ? 0.039 -4.851 20.883 1.00 94.88 180 SER A O 1
ATOM 1399 N N . TYR A 1 181 ? 0.866 -3.312 19.475 1.00 95.81 181 TYR A N 1
ATOM 1400 C CA . TYR A 1 181 ? 2.023 -2.968 20.299 1.00 95.81 181 TYR A CA 1
ATOM 1401 C C . TYR A 1 181 ? 1.586 -2.271 21.594 1.00 95.81 181 TYR A C 1
ATOM 1403 O O . TYR A 1 181 ? 1.907 -2.729 22.692 1.00 95.81 181 TYR A O 1
ATOM 1411 N N . LEU A 1 182 ? 0.803 -1.191 21.477 1.00 95.62 182 LEU A N 1
ATOM 1412 C CA . LEU A 1 182 ? 0.310 -0.452 22.641 1.00 95.62 182 LEU A CA 1
ATOM 1413 C C . LEU A 1 182 ? -0.616 -1.314 23.491 1.00 95.62 182 LEU A C 1
ATOM 1415 O O . LEU A 1 182 ? -0.555 -1.236 24.713 1.00 95.62 182 LEU A O 1
ATOM 1419 N N . ARG A 1 183 ? -1.405 -2.189 22.865 1.00 96.00 183 ARG A N 1
ATOM 1420 C CA . ARG A 1 183 ? -2.199 -3.197 23.561 1.00 96.00 183 ARG A CA 1
ATOM 1421 C C . ARG A 1 183 ? -1.356 -4.055 24.494 1.00 96.00 183 ARG A C 1
ATOM 1423 O O . ARG A 1 183 ? -1.665 -4.106 25.678 1.00 96.00 183 ARG A O 1
ATOM 1430 N N . SER A 1 184 ? -0.278 -4.667 24.004 1.00 96.12 184 SER A N 1
ATOM 1431 C CA . SER A 1 184 ? 0.591 -5.499 24.846 1.00 96.12 184 SER A CA 1
ATOM 1432 C C . SER A 1 184 ? 1.231 -4.703 25.989 1.00 96.12 184 SER A C 1
ATOM 1434 O O . SER A 1 184 ? 1.363 -5.216 27.100 1.00 96.12 184 SER A O 1
ATOM 1436 N N . VAL A 1 185 ? 1.598 -3.439 25.747 1.00 94.81 185 VAL A N 1
ATOM 1437 C CA . VAL A 1 185 ? 2.134 -2.545 26.789 1.00 94.81 185 VAL A CA 1
ATOM 1438 C C . VAL A 1 185 ? 1.080 -2.238 27.857 1.00 94.81 185 VAL A C 1
ATOM 1440 O O . VAL A 1 185 ? 1.380 -2.293 29.050 1.00 94.81 185 VAL A O 1
ATOM 1443 N N . ILE A 1 186 ? -0.149 -1.935 27.438 1.00 95.56 186 ILE A N 1
ATOM 1444 C CA . ILE A 1 186 ? -1.267 -1.597 28.324 1.00 95.56 186 ILE A CA 1
ATOM 1445 C C . ILE A 1 186 ? -1.700 -2.821 29.134 1.00 95.56 186 ILE A C 1
ATOM 1447 O O . ILE A 1 186 ? -1.774 -2.740 30.357 1.00 95.56 186 ILE A O 1
ATOM 1451 N N . GLU A 1 187 ? -1.912 -3.968 28.484 1.00 94.75 187 GLU A N 1
ATOM 1452 C CA . GLU A 1 187 ? -2.289 -5.225 29.143 1.00 94.75 187 GLU A CA 1
ATOM 1453 C C . GLU A 1 187 ? -1.255 -5.621 30.206 1.00 94.75 187 GLU A C 1
ATOM 1455 O O . GLU A 1 187 ? -1.623 -5.952 31.332 1.00 94.75 187 GLU A O 1
ATOM 1460 N N . LYS A 1 188 ? 0.045 -5.500 29.899 1.00 94.19 188 LYS A N 1
ATOM 1461 C CA . LYS A 1 188 ? 1.118 -5.776 30.864 1.00 94.19 188 LYS A CA 1
ATOM 1462 C C . LYS A 1 188 ? 1.058 -4.859 32.088 1.00 94.19 188 LYS A C 1
ATOM 1464 O O . LYS A 1 188 ? 1.218 -5.339 33.205 1.00 94.19 188 LYS A O 1
ATOM 1469 N N . ARG A 1 189 ? 0.830 -3.557 31.898 1.00 93.44 189 ARG A N 1
ATOM 1470 C CA . ARG A 1 189 ? 0.748 -2.596 33.013 1.00 93.44 189 ARG A CA 1
ATOM 1471 C C . ARG A 1 189 ? -0.464 -2.839 33.901 1.00 93.44 189 ARG A C 1
ATOM 1473 O O . ARG A 1 189 ? -0.321 -2.831 35.119 1.00 93.44 189 ARG A O 1
ATOM 1480 N N . ILE A 1 190 ? -1.615 -3.136 33.295 1.00 90.75 190 ILE A N 1
ATOM 1481 C CA . ILE A 1 190 ? -2.835 -3.506 34.027 1.00 90.75 190 ILE A CA 1
ATOM 1482 C C . ILE A 1 190 ? -2.586 -4.756 34.874 1.00 90.75 190 ILE A C 1
ATOM 1484 O O . ILE A 1 190 ? -2.958 -4.784 36.042 1.00 90.75 190 ILE A O 1
ATOM 1488 N N . LEU A 1 191 ? -1.910 -5.768 34.319 1.00 91.75 191 LEU A N 1
ATOM 1489 C CA . LEU A 1 191 ? -1.556 -6.986 35.057 1.00 91.75 191 LEU A CA 1
ATOM 1490 C C . LEU A 1 191 ? -0.611 -6.719 36.238 1.00 91.75 191 LEU A C 1
ATOM 1492 O O . LEU A 1 191 ? -0.710 -7.399 37.256 1.00 91.75 191 LEU A O 1
ATOM 1496 N N . CYS A 1 192 ? 0.287 -5.740 36.118 1.00 91.81 192 CYS A N 1
ATOM 1497 C CA . CYS A 1 192 ? 1.193 -5.337 37.194 1.00 91.81 192 CYS A CA 1
ATOM 1498 C C . CYS A 1 192 ? 0.558 -4.380 38.222 1.00 91.81 192 CYS A C 1
ATOM 1500 O O . CYS A 1 192 ? 1.207 -4.072 39.219 1.00 91.81 192 CYS A O 1
ATOM 1502 N N . GLY A 1 193 ? -0.668 -3.890 37.993 1.00 86.81 193 GLY A N 1
ATOM 1503 C CA . GLY A 1 193 ? -1.283 -2.850 38.828 1.00 86.81 193 GLY A CA 1
ATOM 1504 C C . GLY A 1 193 ? -0.563 -1.497 38.749 1.00 86.81 193 GLY A C 1
ATOM 1505 O O . GLY A 1 193 ? -0.602 -0.719 39.698 1.00 86.81 193 GLY A O 1
ATOM 1506 N N . GLU A 1 194 ? 0.142 -1.231 37.646 1.00 89.62 194 GLU A N 1
ATOM 1507 C CA . GLU A 1 194 ? 0.855 0.028 37.418 1.00 89.62 194 GLU A CA 1
ATOM 1508 C C . GLU A 1 194 ? -0.068 1.085 36.799 1.00 89.62 194 GLU A C 1
ATOM 1510 O O . GLU A 1 194 ? -0.980 0.768 36.030 1.00 89.62 194 GLU A O 1
ATOM 1515 N N . GLU A 1 195 ? 0.220 2.365 37.053 1.00 87.88 195 GLU A N 1
ATOM 1516 C CA . GLU A 1 195 ? -0.448 3.453 36.340 1.00 87.88 195 GLU A CA 1
ATOM 1517 C C . GLU A 1 195 ? -0.202 3.349 34.822 1.00 87.88 195 GLU A C 1
ATOM 1519 O O . GLU A 1 195 ? 0.888 2.993 34.346 1.00 87.88 195 GLU A O 1
ATOM 1524 N N . LEU A 1 196 ? -1.220 3.708 34.033 1.00 91.12 196 LEU A N 1
ATOM 1525 C CA . LEU A 1 196 ? -1.186 3.695 32.567 1.00 91.12 196 LEU A CA 1
ATOM 1526 C C . LEU A 1 196 ? -0.389 4.883 31.987 1.00 91.12 196 LEU A C 1
ATOM 1528 O O . LEU A 1 196 ? -0.852 5.585 31.086 1.00 91.12 196 LEU A O 1
ATOM 1532 N N . GLU A 1 197 ? 0.821 5.108 32.497 1.00 93.19 197 GLU A N 1
ATOM 1533 C CA . GLU A 1 197 ? 1.759 6.147 32.064 1.00 93.19 197 GLU A CA 1
ATOM 1534 C C . GLU A 1 197 ? 2.837 5.559 31.134 1.00 93.19 197 GLU A C 1
ATOM 1536 O O . GLU A 1 197 ? 3.867 5.043 31.575 1.00 93.19 197 GLU A O 1
ATOM 1541 N N . ILE A 1 198 ? 2.609 5.616 29.821 1.00 92.62 198 ILE A N 1
ATOM 1542 C CA . ILE A 1 198 ? 3.518 5.056 28.814 1.00 92.62 198 ILE A CA 1
ATOM 1543 C C . ILE A 1 198 ? 4.593 6.090 28.468 1.00 92.62 198 ILE A C 1
ATOM 1545 O O . ILE A 1 198 ? 4.313 7.117 27.850 1.00 92.62 198 ILE A O 1
ATOM 1549 N N . VAL A 1 199 ? 5.839 5.796 28.840 1.00 91.75 199 VAL A N 1
ATOM 1550 C CA . VAL A 1 199 ? 7.000 6.634 28.515 1.00 91.75 199 VAL A CA 1
ATOM 1551 C C . VAL A 1 199 ? 7.479 6.339 27.095 1.00 91.75 199 VAL A C 1
ATOM 1553 O O . VAL A 1 199 ? 7.748 5.191 26.742 1.00 91.75 199 VAL A O 1
ATOM 1556 N N . ILE A 1 200 ? 7.606 7.391 26.294 1.00 91.44 200 ILE A N 1
ATOM 1557 C CA . ILE A 1 200 ? 8.015 7.370 24.895 1.00 91.44 200 ILE A CA 1
ATOM 1558 C C . ILE A 1 200 ? 9.312 8.169 24.756 1.00 91.44 200 ILE A C 1
ATOM 1560 O O . ILE A 1 200 ? 9.434 9.294 25.247 1.00 91.44 200 ILE A O 1
ATOM 1564 N N . ASN A 1 201 ? 10.295 7.580 24.077 1.00 88.69 201 ASN A N 1
ATOM 1565 C CA . ASN A 1 201 ? 11.540 8.263 23.745 1.00 88.69 201 ASN A CA 1
ATOM 1566 C C . ASN A 1 201 ? 11.325 9.167 22.521 1.00 88.69 201 ASN A C 1
ATOM 1568 O O . ASN A 1 201 ? 10.953 8.682 21.449 1.00 88.69 201 ASN A O 1
ATOM 1572 N N . GLU A 1 202 ? 11.604 10.462 22.663 1.00 88.12 202 GLU A N 1
ATOM 1573 C CA . GLU A 1 202 ? 11.460 11.450 21.587 1.00 88.12 202 GLU A CA 1
ATOM 1574 C C . GLU A 1 202 ? 12.383 11.211 20.390 1.00 88.12 202 GLU A C 1
ATOM 1576 O O . GLU A 1 202 ? 12.097 11.707 19.304 1.00 88.12 202 GLU A O 1
ATOM 1581 N N . HIS A 1 203 ? 13.453 10.427 20.551 1.00 84.19 203 HIS A N 1
ATOM 1582 C CA . HIS A 1 203 ? 14.291 10.010 19.427 1.00 84.19 203 HIS A CA 1
ATOM 1583 C C . HIS A 1 203 ? 13.601 9.000 18.501 1.00 84.19 203 HIS A C 1
ATOM 1585 O O . HIS A 1 203 ? 13.936 8.944 17.324 1.00 84.19 203 HIS A O 1
ATOM 1591 N N . LEU A 1 204 ? 12.651 8.211 19.017 1.00 86.06 204 LEU A N 1
ATOM 1592 C CA . LEU A 1 204 ? 11.888 7.233 18.230 1.00 86.06 204 LEU A CA 1
ATOM 1593 C C . LEU A 1 204 ? 10.550 7.803 17.765 1.00 86.06 204 LEU A C 1
ATOM 1595 O O . LEU A 1 204 ? 10.122 7.573 16.641 1.00 86.06 204 LEU A O 1
ATOM 1599 N N . PHE A 1 205 ? 9.890 8.555 18.640 1.00 89.94 205 PHE A N 1
ATOM 1600 C CA . PHE A 1 205 ? 8.609 9.181 18.358 1.00 89.94 205 PHE A CA 1
ATOM 1601 C C . PHE A 1 205 ? 8.669 10.639 18.830 1.00 89.94 205 PHE A C 1
ATOM 1603 O O . PHE A 1 205 ? 8.327 10.945 19.976 1.00 89.94 205 PHE A O 1
ATOM 1610 N N . PRO A 1 206 ? 9.101 11.554 17.944 1.00 89.38 206 PRO A N 1
ATOM 1611 C CA . PRO A 1 206 ? 9.155 12.978 18.237 1.00 89.38 206 PRO A CA 1
ATOM 1612 C C . PRO A 1 206 ? 7.793 13.540 18.652 1.00 89.38 206 PRO A C 1
ATOM 1614 O O . PRO A 1 206 ? 6.779 13.326 17.981 1.00 89.38 206 PRO A O 1
ATOM 1617 N N . ARG A 1 207 ? 7.777 14.345 19.724 1.00 89.62 207 ARG A N 1
ATOM 1618 C CA . ARG A 1 207 ? 6.544 14.920 20.299 1.00 89.62 207 ARG A CA 1
ATOM 1619 C C . ARG A 1 207 ? 5.721 15.746 19.301 1.00 89.62 207 ARG A C 1
ATOM 1621 O O . ARG A 1 207 ? 4.508 15.857 19.446 1.00 89.62 207 ARG A O 1
ATOM 1628 N N . MET A 1 208 ? 6.364 16.302 18.271 1.00 88.56 208 MET A N 1
ATOM 1629 C CA . MET A 1 208 ? 5.703 17.066 17.205 1.00 88.56 208 MET A CA 1
ATOM 1630 C C . MET A 1 208 ? 4.673 16.242 16.421 1.00 88.56 208 MET A C 1
ATOM 1632 O O . MET A 1 208 ? 3.679 16.793 15.956 1.00 88.56 208 MET A O 1
ATOM 1636 N N . TYR A 1 209 ? 4.871 14.923 16.329 1.00 92.62 209 TYR A N 1
ATOM 1637 C CA . TYR A 1 209 ? 3.956 14.014 15.643 1.00 92.62 209 TYR A CA 1
ATOM 1638 C C . TYR A 1 209 ? 2.875 13.442 16.570 1.00 92.62 209 TYR A C 1
ATOM 1640 O O . TYR A 1 209 ? 1.917 12.832 16.100 1.00 92.62 209 TYR A O 1
ATOM 1648 N N . ALA A 1 210 ? 2.990 13.653 17.888 1.00 91.12 210 ALA A N 1
ATOM 1649 C CA . ALA A 1 210 ? 2.109 13.038 18.878 1.00 91.12 210 ALA A CA 1
ATOM 1650 C C . ALA A 1 210 ? 0.636 13.353 18.610 1.00 91.12 210 ALA A C 1
ATOM 1652 O O . ALA A 1 210 ? -0.203 12.453 18.595 1.00 91.12 210 ALA A O 1
ATOM 1653 N N . ARG A 1 211 ? 0.327 14.627 18.337 1.00 90.50 211 ARG A N 1
ATOM 1654 C CA . ARG A 1 211 ? -1.054 15.055 18.119 1.00 90.50 211 ARG A CA 1
ATOM 1655 C C . ARG A 1 211 ? -1.646 14.484 16.836 1.00 90.50 211 ARG A C 1
ATOM 1657 O O . ARG A 1 211 ? -2.781 14.028 16.866 1.00 90.50 211 ARG A O 1
ATOM 1664 N N . ILE A 1 212 ? -0.897 14.492 15.735 1.00 93.00 212 ILE A N 1
ATOM 1665 C CA . ILE A 1 212 ? -1.409 14.011 14.446 1.00 93.00 212 ILE A CA 1
ATOM 1666 C C . ILE A 1 212 ? -1.612 12.495 14.437 1.00 93.00 212 ILE A C 1
ATOM 1668 O O . ILE A 1 212 ? -2.585 12.016 13.865 1.00 93.00 212 ILE A O 1
ATOM 1672 N N . ILE A 1 213 ? -0.736 11.747 15.116 1.00 94.81 213 ILE A N 1
ATOM 1673 C CA . ILE A 1 213 ? -0.848 10.292 15.227 1.00 94.81 213 ILE A CA 1
ATOM 1674 C C . ILE A 1 213 ? -2.025 9.937 16.128 1.00 94.81 213 ILE A C 1
ATOM 1676 O O . ILE A 1 213 ? -2.805 9.051 15.786 1.00 94.81 213 ILE A O 1
ATOM 1680 N N . LEU A 1 214 ? -2.207 10.660 17.238 1.00 92.88 214 LEU A N 1
ATOM 1681 C CA . LEU A 1 214 ? -3.382 10.466 18.078 1.00 92.88 214 LEU A CA 1
ATOM 1682 C C . LEU A 1 214 ? -4.664 10.794 17.304 1.00 92.88 214 LEU A C 1
ATOM 1684 O O . LEU A 1 214 ? -5.566 9.968 17.255 1.00 92.88 214 LEU A O 1
ATOM 1688 N N . ASP A 1 215 ? -4.727 11.942 16.629 1.00 93.00 215 ASP A N 1
ATOM 1689 C CA . ASP A 1 215 ? -5.864 12.291 15.774 1.00 93.00 215 ASP A CA 1
ATOM 1690 C C . ASP A 1 215 ? -6.147 11.174 14.744 1.00 93.00 215 ASP A C 1
ATOM 1692 O O . ASP A 1 215 ? -7.304 10.791 14.570 1.00 93.00 215 ASP A O 1
ATOM 1696 N N . ALA A 1 216 ? -5.122 10.589 14.114 1.00 94.62 216 ALA A N 1
ATOM 1697 C CA . ALA A 1 216 ? -5.290 9.487 13.164 1.00 94.62 216 ALA A CA 1
ATOM 1698 C C . ALA A 1 216 ? -5.867 8.215 13.812 1.00 94.62 216 ALA A C 1
ATOM 1700 O O . ALA A 1 216 ? -6.793 7.623 13.258 1.00 94.62 216 ALA A O 1
ATOM 1701 N N . ILE A 1 217 ? -5.404 7.844 15.012 1.00 95.25 217 ILE A N 1
ATOM 1702 C CA . ILE A 1 217 ? -5.928 6.711 15.801 1.00 95.25 217 ILE A CA 1
ATOM 1703 C C . ILE A 1 217 ? -7.432 6.865 16.082 1.00 95.25 217 ILE A C 1
ATOM 1705 O O . ILE A 1 217 ? -8.162 5.874 16.098 1.00 95.25 217 ILE A O 1
ATOM 1709 N N . TYR A 1 218 ? -7.911 8.093 16.284 1.00 93.88 218 TYR A N 1
ATOM 1710 C CA . TYR A 1 218 ? -9.311 8.379 16.610 1.00 93.88 218 TYR A CA 1
ATOM 1711 C C . TYR A 1 218 ? -10.199 8.704 15.406 1.00 93.88 218 TYR A C 1
ATOM 1713 O O . TYR A 1 218 ? -11.421 8.768 15.556 1.00 93.88 218 TYR A O 1
ATOM 1721 N N . THR A 1 219 ? -9.622 8.960 14.230 1.00 93.12 219 THR A N 1
ATOM 1722 C CA . THR A 1 219 ? -10.387 9.489 13.089 1.00 93.12 219 THR A CA 1
ATOM 1723 C C . THR A 1 219 ? -10.186 8.756 11.773 1.00 93.12 219 THR A C 1
ATOM 1725 O O . THR A 1 219 ? -10.936 9.045 10.841 1.00 93.12 219 THR A O 1
ATOM 1728 N N . ASP A 1 220 ? -9.214 7.844 11.677 1.00 93.19 220 ASP A N 1
ATOM 1729 C CA . ASP A 1 220 ? -8.761 7.263 10.406 1.00 93.19 220 ASP A CA 1
ATOM 1730 C C . ASP A 1 220 ? -8.382 8.342 9.385 1.00 93.19 220 ASP A C 1
ATOM 1732 O O . ASP A 1 220 ? -8.668 8.244 8.193 1.00 93.19 220 ASP A O 1
ATOM 1736 N N . ARG A 1 221 ? -7.761 9.435 9.834 1.00 92.25 221 ARG A N 1
ATOM 1737 C CA . ARG A 1 221 ? -7.324 10.515 8.943 1.00 92.25 221 ARG A CA 1
ATOM 1738 C C . ARG A 1 221 ? -5.950 11.018 9.339 1.00 92.25 221 ARG A C 1
ATOM 1740 O O . ARG A 1 221 ? -5.727 11.383 10.489 1.00 92.25 221 ARG A O 1
ATOM 1747 N N . LEU A 1 222 ? -5.060 11.091 8.355 1.00 93.75 222 LEU A N 1
ATOM 1748 C CA . LEU A 1 222 ? -3.757 11.725 8.491 1.00 93.75 222 LEU A CA 1
ATOM 1749 C C . LEU A 1 222 ? -3.812 13.125 7.877 1.00 93.75 222 LEU A C 1
ATOM 1751 O O . LEU A 1 222 ? -4.034 13.275 6.680 1.00 93.75 222 LEU A O 1
ATOM 1755 N N . ASP A 1 223 ? -3.613 14.146 8.707 1.00 90.38 223 ASP A N 1
ATOM 1756 C CA . ASP A 1 223 ? -3.560 15.544 8.278 1.00 90.38 223 ASP A CA 1
ATOM 1757 C C . ASP A 1 223 ? -2.234 16.170 8.716 1.00 90.38 223 ASP A C 1
ATOM 1759 O O . ASP A 1 223 ? -2.058 16.564 9.872 1.00 90.38 223 ASP A O 1
ATOM 1763 N N . LEU A 1 224 ? -1.292 16.243 7.774 1.00 89.06 224 LEU A N 1
ATOM 1764 C CA . LEU A 1 224 ? 0.045 16.790 8.010 1.00 89.06 224 LEU A CA 1
ATOM 1765 C C . LEU A 1 224 ? 0.029 18.312 8.235 1.00 89.06 224 LEU A C 1
ATOM 1767 O O . LEU A 1 224 ? 0.988 18.844 8.782 1.00 89.06 224 LEU A O 1
ATOM 1771 N N . ASN A 1 225 ? -1.059 19.019 7.898 1.00 86.69 225 ASN A N 1
ATOM 1772 C CA . ASN A 1 225 ? -1.158 20.469 8.123 1.00 86.69 225 ASN A CA 1
ATOM 1773 C C . ASN A 1 225 ? -1.291 20.829 9.609 1.00 86.69 225 ASN A C 1
ATOM 1775 O O . ASN A 1 225 ? -1.096 21.976 9.997 1.00 86.69 225 ASN A O 1
ATOM 1779 N N . LYS A 1 226 ? -1.629 19.849 10.453 1.00 85.88 226 LYS A N 1
ATOM 1780 C CA . LYS A 1 226 ? -1.698 20.010 11.911 1.00 85.88 226 LYS A CA 1
ATOM 1781 C C . LYS A 1 226 ? -0.325 19.960 12.585 1.00 85.88 226 LYS A C 1
ATOM 1783 O O . LYS A 1 226 ? -0.245 20.136 13.802 1.00 85.88 226 LYS A O 1
ATOM 1788 N N . ILE A 1 227 ? 0.741 19.687 11.831 1.00 86.12 227 ILE A N 1
ATOM 1789 C CA . ILE A 1 227 ? 2.108 19.720 12.349 1.00 86.12 227 ILE A CA 1
ATOM 1790 C C . ILE A 1 227 ? 2.489 21.190 12.584 1.00 86.12 227 ILE A C 1
ATOM 1792 O O . ILE A 1 227 ? 2.324 22.007 11.679 1.00 86.12 227 ILE A O 1
ATOM 1796 N N . PRO A 1 228 ? 2.990 21.554 13.778 1.00 76.00 228 PRO A N 1
ATOM 1797 C CA . PRO A 1 228 ? 3.380 22.928 14.063 1.00 76.00 228 PRO A CA 1
ATOM 1798 C C . PRO A 1 228 ? 4.488 23.400 13.111 1.00 76.00 228 PRO A C 1
ATOM 1800 O O . PRO A 1 228 ? 5.540 22.766 12.994 1.00 76.00 228 PRO A O 1
ATOM 1803 N N . GLU A 1 229 ? 4.252 24.535 12.451 1.00 61.97 229 GLU A N 1
ATOM 1804 C CA . GLU A 1 229 ? 5.207 25.157 11.534 1.00 61.97 229 GLU A CA 1
ATOM 1805 C C . GLU A 1 229 ? 6.535 25.464 12.253 1.00 61.97 229 GLU A C 1
ATOM 1807 O O . GLU A 1 229 ? 6.556 26.017 13.353 1.00 61.97 229 GLU A O 1
ATOM 1812 N N . GLY A 1 230 ? 7.661 25.083 11.640 1.00 57.78 230 GLY A N 1
ATOM 1813 C CA . GLY A 1 230 ? 9.006 25.300 12.192 1.00 57.78 230 GLY A CA 1
ATOM 1814 C C . GLY A 1 230 ? 9.526 24.195 13.121 1.00 57.78 230 GLY A C 1
ATOM 1815 O O . GLY A 1 230 ? 10.676 24.265 13.552 1.00 57.78 230 GLY A O 1
ATOM 1816 N N . CYS A 1 231 ? 8.738 23.153 13.404 1.00 55.25 231 CYS A N 1
ATOM 1817 C CA . CYS A 1 231 ? 9.217 21.976 14.124 1.00 55.25 231 CYS A CA 1
ATOM 1818 C C . CYS A 1 231 ? 9.994 21.081 13.148 1.00 55.25 231 CYS A C 1
ATOM 1820 O O . CYS A 1 231 ? 9.418 20.300 12.395 1.00 55.25 231 CYS A O 1
ATOM 1822 N N . GLN A 1 232 ? 11.309 21.273 13.076 1.00 55.50 232 GLN A N 1
ATOM 1823 C CA . GLN A 1 232 ? 12.166 20.516 12.173 1.00 55.50 232 GLN A CA 1
ATOM 1824 C C . GLN A 1 232 ? 12.894 19.419 12.940 1.00 55.50 232 GLN A C 1
ATOM 1826 O O . GLN A 1 232 ? 13.568 19.680 13.936 1.00 55.50 232 GLN A O 1
ATOM 1831 N N . VAL A 1 233 ? 12.776 18.183 12.455 1.00 51.09 233 VAL A N 1
ATOM 1832 C CA . VAL A 1 233 ? 13.631 17.081 12.896 1.00 51.09 233 VAL A CA 1
ATOM 1833 C C . VAL A 1 233 ? 15.068 17.445 12.513 1.00 51.09 233 VAL A C 1
ATOM 1835 O O . VAL A 1 233 ? 15.334 17.861 11.385 1.00 51.09 233 VAL A O 1
ATOM 1838 N N . SER A 1 234 ? 15.991 17.347 13.459 1.00 46.22 234 SER A N 1
ATOM 1839 C CA . SER A 1 234 ? 17.386 17.769 13.343 1.00 46.22 234 SER A CA 1
ATOM 1840 C C . SER A 1 234 ? 18.101 17.039 12.198 1.00 46.22 234 SER A C 1
ATOM 1842 O O . SER A 1 234 ? 18.651 15.958 12.378 1.00 46.22 234 SER A O 1
ATOM 1844 N N . VAL A 1 235 ? 18.111 17.623 11.004 1.00 42.16 235 VAL A N 1
ATOM 1845 C CA . VAL A 1 235 ? 19.053 17.276 9.934 1.00 42.16 235 VAL A CA 1
ATOM 1846 C C . VAL A 1 235 ? 19.778 18.570 9.615 1.00 42.16 235 VAL A C 1
ATOM 1848 O O . VAL A 1 235 ? 19.162 19.633 9.639 1.00 42.16 235 VAL A O 1
ATOM 1851 N N . SER A 1 236 ? 21.100 18.479 9.462 1.00 47.00 236 SER A N 1
ATOM 1852 C CA . SER A 1 236 ? 22.041 19.602 9.454 1.00 47.00 236 SER A CA 1
ATOM 1853 C C . SER A 1 236 ? 21.469 20.874 8.812 1.00 47.00 236 SER A C 1
ATOM 1855 O O . SER A 1 236 ? 20.933 20.843 7.703 1.00 47.00 236 SER A O 1
ATOM 1857 N N . SER A 1 237 ? 21.639 22.009 9.491 1.00 50.28 237 SER A N 1
ATOM 1858 C CA . SER A 1 237 ? 21.207 23.347 9.053 1.00 50.28 237 SER A CA 1
ATOM 1859 C C . SER A 1 237 ? 21.645 23.713 7.625 1.00 50.28 237 SER A C 1
ATOM 1861 O O . SER A 1 237 ? 21.042 24.565 6.981 1.00 50.28 237 SER A O 1
ATOM 1863 N N . LEU A 1 238 ? 22.663 23.039 7.083 1.00 47.19 238 LEU A N 1
ATOM 1864 C CA . LEU A 1 238 ? 23.107 23.178 5.696 1.00 47.19 238 LEU A CA 1
ATOM 1865 C C . LEU A 1 238 ? 22.123 22.591 4.672 1.00 47.19 238 LEU A C 1
ATOM 1867 O O . LEU A 1 238 ? 21.918 23.203 3.627 1.00 47.19 238 LEU A O 1
ATOM 1871 N N . SER A 1 239 ? 21.496 21.449 4.967 1.00 53.25 239 SER A N 1
ATOM 1872 C CA . SER A 1 239 ? 20.494 20.827 4.084 1.00 53.25 239 SER A CA 1
ATOM 1873 C C . SER A 1 239 ? 19.212 21.661 3.999 1.00 53.25 239 SER A C 1
ATOM 1875 O O . SER A 1 239 ? 18.606 21.779 2.938 1.00 53.25 239 SER A O 1
ATOM 1877 N N . GLU A 1 240 ? 18.850 22.320 5.100 1.00 52.62 240 GLU A N 1
ATOM 1878 C CA . GLU A 1 240 ? 17.720 23.241 5.191 1.00 52.62 240 GLU A CA 1
ATOM 1879 C C . GLU A 1 240 ? 17.979 24.528 4.402 1.00 52.62 240 GLU A C 1
ATOM 1881 O O . GLU A 1 240 ? 17.156 24.936 3.583 1.00 52.62 240 GLU A O 1
ATOM 1886 N N . VAL A 1 241 ? 19.151 25.146 4.588 1.00 49.69 241 VAL A N 1
ATOM 1887 C CA . VAL A 1 241 ? 19.547 26.330 3.815 1.00 49.69 241 VAL A CA 1
ATOM 1888 C C . VAL A 1 241 ? 19.627 25.995 2.326 1.00 49.69 241 VAL A C 1
ATOM 1890 O O . VAL A 1 241 ? 19.204 26.810 1.510 1.00 49.69 241 VAL A O 1
ATOM 1893 N N . GLN A 1 242 ? 20.083 24.792 1.959 1.00 53.84 242 GLN A N 1
ATOM 1894 C CA . GLN A 1 242 ? 20.048 24.317 0.574 1.00 53.84 242 GLN A CA 1
ATOM 1895 C C . GLN A 1 242 ? 18.621 24.122 0.058 1.00 53.84 242 GLN A C 1
ATOM 1897 O O . GLN A 1 242 ? 18.341 24.607 -1.031 1.00 53.84 242 GLN A O 1
ATOM 1902 N N . ALA A 1 243 ? 17.715 23.507 0.825 1.00 53.94 243 ALA A N 1
ATOM 1903 C CA . ALA A 1 243 ? 16.314 23.319 0.434 1.00 53.94 243 ALA A CA 1
ATOM 1904 C C . ALA A 1 243 ? 15.545 24.649 0.316 1.00 53.94 243 ALA A C 1
ATOM 1906 O O . ALA A 1 243 ? 14.689 24.816 -0.552 1.00 53.94 243 ALA A O 1
ATOM 1907 N N . ILE A 1 244 ? 15.854 25.629 1.169 1.00 54.78 244 ILE A N 1
ATOM 1908 C CA . ILE A 1 244 ? 15.268 26.973 1.105 1.00 54.78 244 ILE A CA 1
ATOM 1909 C C . ILE A 1 244 ? 15.859 27.759 -0.074 1.00 54.78 244 ILE A C 1
ATOM 1911 O O . ILE A 1 244 ? 15.104 28.386 -0.816 1.00 54.78 244 ILE A O 1
ATOM 1915 N N . ALA A 1 245 ? 17.179 27.703 -0.282 1.00 53.09 245 ALA A N 1
ATOM 1916 C CA . ALA A 1 245 ? 17.857 28.374 -1.393 1.00 53.09 245 ALA A CA 1
ATOM 1917 C C . ALA A 1 245 ? 17.517 27.760 -2.764 1.00 53.09 245 ALA A C 1
ATOM 1919 O O . ALA A 1 245 ? 17.520 28.477 -3.763 1.00 53.09 245 ALA A O 1
ATOM 1920 N N . SER A 1 246 ? 17.185 26.465 -2.817 1.00 55.09 246 SER A N 1
ATOM 1921 C CA . SER A 1 246 ? 16.737 25.758 -4.025 1.00 55.09 246 SER A CA 1
ATOM 1922 C C . SER A 1 246 ? 15.231 25.881 -4.293 1.00 55.09 246 SER A C 1
ATOM 1924 O O . SER A 1 246 ? 14.754 25.400 -5.318 1.00 55.09 246 SER A O 1
ATOM 1926 N N . GLY A 1 247 ? 14.459 26.519 -3.402 1.00 50.81 247 GLY A N 1
ATOM 1927 C CA . GLY A 1 247 ? 13.000 26.628 -3.534 1.00 50.81 247 GLY A CA 1
ATOM 1928 C C . GLY A 1 247 ? 12.231 25.331 -3.227 1.00 50.81 247 GLY A C 1
ATOM 1929 O O . GLY A 1 247 ? 11.031 25.244 -3.490 1.00 50.81 247 GLY A O 1
ATOM 1930 N N . GLN A 1 248 ? 12.875 24.330 -2.622 1.00 55.50 248 GLN A N 1
ATOM 1931 C CA . GLN A 1 248 ? 12.322 23.005 -2.314 1.00 55.50 248 GLN A CA 1
ATOM 1932 C C . GLN A 1 248 ? 11.479 22.943 -1.021 1.00 55.50 248 GLN A C 1
ATOM 1934 O O . GLN A 1 248 ? 11.416 21.915 -0.348 1.00 55.50 248 GLN A O 1
ATOM 1939 N N . ARG A 1 249 ? 10.737 24.011 -0.681 1.00 53.62 249 ARG A N 1
ATOM 1940 C CA . ARG A 1 249 ? 9.769 23.989 0.445 1.00 53.62 249 ARG A CA 1
ATOM 1941 C C . ARG A 1 249 ? 8.646 22.952 0.271 1.00 53.62 249 ARG A C 1
ATOM 1943 O O . ARG A 1 249 ? 7.985 22.602 1.242 1.00 53.62 249 ARG A O 1
ATOM 1950 N N . HIS A 1 250 ? 8.447 22.447 -0.946 1.00 55.47 250 HIS A N 1
ATOM 1951 C CA . HIS A 1 250 ? 7.448 21.431 -1.276 1.00 55.47 250 HIS A CA 1
ATOM 1952 C C . HIS A 1 250 ? 7.779 20.023 -0.739 1.00 55.47 250 HIS A C 1
ATOM 1954 O O . HIS A 1 250 ? 6.900 19.170 -0.737 1.00 55.47 250 HIS A O 1
ATOM 1960 N N . LEU A 1 251 ? 9.004 19.771 -0.252 1.00 62.53 251 LEU A N 1
ATOM 1961 C CA . LEU A 1 251 ? 9.421 18.457 0.270 1.00 62.53 251 LEU A CA 1
ATOM 1962 C C . LEU A 1 251 ? 9.123 18.249 1.766 1.00 62.53 251 LEU A C 1
ATOM 1964 O O . LEU A 1 251 ? 9.271 17.136 2.269 1.00 62.53 251 LEU A O 1
ATOM 1968 N N . ALA A 1 252 ? 8.688 19.286 2.492 1.00 71.56 252 ALA A N 1
ATOM 1969 C CA . ALA A 1 252 ? 8.371 19.162 3.918 1.00 71.56 252 ALA A CA 1
ATOM 1970 C C . ALA A 1 252 ? 7.248 18.136 4.204 1.00 71.56 252 ALA A C 1
ATOM 1972 O O . ALA A 1 252 ? 7.452 17.282 5.068 1.00 71.56 252 ALA A O 1
ATOM 1973 N N . PRO A 1 253 ? 6.121 18.110 3.456 1.00 80.44 253 PRO A N 1
ATOM 1974 C CA . PRO A 1 253 ? 5.096 17.079 3.628 1.00 80.44 253 PRO A CA 1
ATOM 1975 C C . PRO A 1 253 ? 5.622 15.663 3.377 1.00 80.44 253 PRO A C 1
ATOM 1977 O O . PRO A 1 253 ? 5.262 14.746 4.109 1.00 80.44 253 PRO A O 1
ATOM 1980 N N . LEU A 1 254 ? 6.507 15.488 2.387 1.00 87.25 254 LEU A N 1
ATOM 1981 C CA . LEU A 1 254 ? 7.109 14.190 2.082 1.00 87.25 254 LEU A CA 1
ATOM 1982 C C . LEU A 1 254 ? 7.954 13.678 3.253 1.00 87.25 254 LEU A C 1
ATOM 1984 O O . LEU A 1 254 ? 7.817 12.530 3.669 1.00 87.25 254 LEU A O 1
ATOM 1988 N N . ARG A 1 255 ? 8.791 14.547 3.821 1.00 86.81 255 ARG A N 1
ATOM 1989 C CA . ARG A 1 255 ? 9.624 14.204 4.974 1.00 86.81 255 ARG A CA 1
ATOM 1990 C C . ARG A 1 255 ? 8.788 13.825 6.195 1.00 86.81 255 ARG A C 1
ATOM 1992 O O . ARG A 1 255 ? 9.052 12.805 6.820 1.00 86.81 255 ARG A O 1
ATOM 1999 N N . HIS A 1 256 ? 7.759 14.613 6.505 1.00 90.00 256 HIS A N 1
ATOM 2000 C CA . HIS A 1 256 ? 6.852 14.294 7.605 1.00 90.00 256 HIS A CA 1
ATOM 2001 C C . HIS A 1 256 ? 6.106 12.975 7.372 1.00 90.00 256 HIS A C 1
ATOM 2003 O O . HIS A 1 256 ? 5.927 12.214 8.316 1.00 90.00 256 HIS A O 1
ATOM 2009 N N . ALA A 1 257 ? 5.707 12.670 6.133 1.00 93.50 257 ALA A N 1
ATOM 2010 C CA . ALA A 1 257 ? 5.069 11.396 5.809 1.00 93.50 257 ALA A CA 1
ATOM 2011 C C . ALA A 1 257 ? 6.001 10.197 6.061 1.00 93.50 257 ALA A C 1
ATOM 2013 O O . ALA A 1 257 ? 5.552 9.202 6.626 1.00 93.50 257 ALA A O 1
ATOM 2014 N N . ILE A 1 258 ? 7.289 10.310 5.712 1.00 93.19 258 ILE A N 1
ATOM 2015 C CA . ILE A 1 258 ? 8.307 9.276 5.977 1.00 93.19 258 ILE A CA 1
ATOM 2016 C C . ILE A 1 258 ? 8.525 9.083 7.485 1.00 93.19 258 ILE A C 1
ATOM 2018 O O . ILE A 1 258 ? 8.513 7.954 7.974 1.00 93.19 258 ILE A O 1
ATOM 2022 N N . ASP A 1 259 ? 8.663 10.170 8.247 1.00 91.94 259 ASP A N 1
ATOM 2023 C CA . ASP A 1 259 ? 8.842 10.077 9.700 1.00 91.94 259 ASP A CA 1
ATOM 2024 C C . ASP A 1 259 ? 7.617 9.420 10.366 1.00 91.94 259 ASP A C 1
ATOM 2026 O O . ASP A 1 259 ? 7.749 8.505 11.181 1.00 91.94 259 ASP A O 1
ATOM 2030 N N . VAL A 1 260 ? 6.405 9.844 9.986 1.00 95.25 260 VAL A N 1
ATOM 2031 C CA . VAL A 1 260 ? 5.154 9.267 10.505 1.00 95.25 260 VAL A CA 1
ATOM 2032 C C . VAL A 1 260 ? 4.995 7.809 10.075 1.00 95.25 260 VAL A C 1
ATOM 2034 O O . VAL A 1 260 ? 4.507 7.011 10.872 1.00 95.25 260 VAL A O 1
ATOM 2037 N N . PHE A 1 261 ? 5.442 7.433 8.872 1.00 96.38 261 PHE A N 1
ATOM 2038 C CA . PHE A 1 261 ? 5.431 6.045 8.401 1.00 96.38 261 PHE A CA 1
ATOM 2039 C C . PHE A 1 261 ? 6.227 5.130 9.339 1.00 96.38 261 PHE A C 1
ATOM 2041 O O . PHE A 1 261 ? 5.712 4.099 9.772 1.00 96.38 261 PHE A O 1
ATOM 2048 N N . HIS A 1 262 ? 7.443 5.525 9.725 1.00 94.94 262 HIS A N 1
ATOM 2049 C CA . HIS A 1 262 ? 8.263 4.716 10.630 1.00 94.94 262 HIS A CA 1
ATOM 2050 C C . HIS A 1 262 ? 7.677 4.635 12.041 1.00 94.94 262 HIS A C 1
ATOM 2052 O O . HIS A 1 262 ? 7.704 3.570 12.661 1.00 94.94 262 HIS A O 1
ATOM 2058 N N . ILE A 1 263 ? 7.080 5.723 12.540 1.00 95.62 263 ILE A N 1
ATOM 2059 C CA . ILE A 1 263 ? 6.369 5.688 13.825 1.00 95.62 263 ILE A CA 1
ATOM 2060 C C . ILE A 1 263 ? 5.149 4.757 13.731 1.00 95.62 263 ILE A C 1
ATOM 2062 O O . ILE A 1 263 ? 4.890 3.985 14.653 1.00 95.62 263 ILE A O 1
ATOM 2066 N N . ALA A 1 264 ? 4.414 4.787 12.617 1.00 96.25 264 ALA A N 1
ATOM 2067 C CA . ALA A 1 264 ? 3.258 3.927 12.383 1.00 96.25 264 ALA A CA 1
ATOM 2068 C C . ALA A 1 264 ? 3.643 2.443 12.297 1.00 96.25 264 ALA A C 1
ATOM 2070 O O . ALA A 1 264 ? 2.956 1.610 12.886 1.00 96.25 264 ALA A O 1
ATOM 2071 N N . GLN A 1 265 ? 4.758 2.114 11.635 1.00 95.25 265 GLN A N 1
ATOM 2072 C CA . GLN A 1 265 ? 5.343 0.769 11.660 1.00 95.25 265 GLN A CA 1
ATOM 2073 C C . GLN A 1 265 ? 5.706 0.342 13.081 1.00 95.25 265 GLN A C 1
ATOM 2075 O O . GLN A 1 265 ? 5.303 -0.735 13.515 1.00 95.25 265 GLN A O 1
ATOM 2080 N N . PHE A 1 266 ? 6.417 1.195 13.824 1.00 94.50 266 PHE A N 1
ATOM 2081 C CA . PHE A 1 266 ? 6.831 0.897 15.195 1.00 94.50 266 PHE A CA 1
ATOM 2082 C C . PHE A 1 266 ? 5.634 0.636 16.120 1.00 94.50 266 PHE A C 1
ATOM 2084 O O . PHE A 1 266 ? 5.629 -0.325 16.886 1.00 94.50 266 PHE A O 1
ATOM 2091 N N . LEU A 1 267 ? 4.592 1.464 16.022 1.00 94.94 267 LEU A N 1
ATOM 2092 C CA . LEU A 1 267 ? 3.363 1.310 16.798 1.00 94.94 267 LEU A CA 1
ATOM 2093 C C . LEU A 1 267 ? 2.419 0.239 16.229 1.00 94.94 267 LEU A C 1
ATOM 2095 O O . LEU A 1 267 ? 1.364 0.010 16.816 1.00 94.94 267 LEU A O 1
ATOM 2099 N N . ASN A 1 268 ? 2.766 -0.411 15.118 1.00 95.56 268 ASN A N 1
ATOM 2100 C CA . ASN A 1 268 ? 1.908 -1.327 14.372 1.00 95.56 268 ASN A CA 1
ATOM 2101 C C . ASN A 1 268 ? 0.499 -0.752 14.128 1.00 95.56 268 ASN A C 1
ATOM 2103 O O . ASN A 1 268 ? -0.494 -1.244 14.669 1.00 95.56 268 ASN A O 1
ATOM 2107 N N . LEU A 1 269 ? 0.440 0.331 13.348 1.00 95.94 269 LEU A N 1
ATOM 2108 C CA . LEU A 1 269 ? -0.779 1.037 12.940 1.00 95.94 269 LEU A CA 1
ATOM 2109 C C . LEU A 1 269 ? -0.992 0.894 11.416 1.00 95.94 269 LEU A C 1
ATOM 2111 O O . LEU A 1 269 ? -0.659 1.821 10.673 1.00 95.94 269 LEU A O 1
ATOM 2115 N N . PRO A 1 270 ? -1.557 -0.226 10.918 1.00 93.75 270 PRO A N 1
ATOM 2116 C CA . PRO A 1 270 ? -1.599 -0.538 9.484 1.00 93.75 270 PRO A CA 1
ATOM 2117 C C . PRO A 1 270 ? -2.288 0.529 8.628 1.00 93.75 270 PRO A C 1
ATOM 2119 O O . PRO A 1 270 ? -1.780 0.914 7.578 1.00 93.75 270 PRO A O 1
ATOM 2122 N N . TYR A 1 271 ? -3.416 1.066 9.100 1.00 94.62 271 TYR A N 1
ATOM 2123 C CA . TYR A 1 271 ? -4.126 2.134 8.395 1.00 94.62 271 TYR A CA 1
ATOM 2124 C C . TYR A 1 271 ? -3.251 3.382 8.198 1.00 94.62 271 TYR A C 1
ATOM 2126 O O . TYR A 1 271 ? -3.239 3.985 7.126 1.00 94.62 271 TYR A O 1
ATOM 2134 N N . LEU A 1 272 ? -2.491 3.765 9.228 1.00 96.00 272 LEU A N 1
ATOM 2135 C CA . LEU A 1 272 ? -1.633 4.944 9.173 1.00 96.00 272 LEU A CA 1
ATOM 2136 C C . LEU A 1 272 ? -0.423 4.722 8.256 1.00 96.00 272 LEU A C 1
ATOM 2138 O O . LEU A 1 272 ? -0.041 5.646 7.543 1.00 96.00 272 LEU A O 1
ATOM 2142 N N . ILE A 1 273 ? 0.125 3.501 8.220 1.00 96.00 273 ILE A N 1
ATOM 2143 C CA . ILE A 1 273 ? 1.164 3.105 7.255 1.00 96.00 273 ILE A CA 1
ATOM 2144 C C . ILE A 1 273 ? 0.656 3.345 5.828 1.00 96.00 273 ILE A C 1
ATOM 2146 O O . ILE A 1 273 ? 1.303 4.062 5.068 1.00 96.00 273 ILE A O 1
ATOM 2150 N N . HIS A 1 274 ? -0.537 2.838 5.499 1.00 95.62 274 HIS A N 1
ATOM 2151 C CA . HIS A 1 274 ? -1.151 3.021 4.179 1.00 95.62 274 HIS A CA 1
ATOM 2152 C C . HIS A 1 274 ? -1.381 4.495 3.832 1.00 95.62 274 HIS A C 1
ATOM 2154 O O . HIS A 1 274 ? -1.064 4.930 2.726 1.00 95.62 274 HIS A O 1
ATOM 2160 N N . ALA A 1 275 ? -1.893 5.282 4.783 1.00 95.88 275 ALA A N 1
ATOM 2161 C CA . ALA A 1 275 ? -2.107 6.711 4.577 1.00 95.88 275 ALA A CA 1
ATOM 2162 C C . ALA A 1 275 ? -0.790 7.456 4.290 1.00 95.88 275 ALA A C 1
ATOM 2164 O O . ALA A 1 275 ? -0.757 8.341 3.434 1.00 95.88 275 ALA A O 1
ATOM 2165 N N . CYS A 1 276 ? 0.304 7.094 4.971 1.00 96.44 276 CYS A N 1
ATOM 2166 C CA . CYS A 1 276 ? 1.623 7.648 4.677 1.00 96.44 276 CYS A CA 1
ATOM 2167 C C . CYS A 1 276 ? 2.131 7.225 3.297 1.00 96.44 276 CYS A C 1
ATOM 2169 O O . CYS A 1 276 ? 2.628 8.071 2.558 1.00 96.44 276 CYS A O 1
ATOM 2171 N N . GLU A 1 277 ? 1.994 5.949 2.936 1.00 96.50 277 GLU A N 1
ATOM 2172 C CA . GLU A 1 277 ? 2.377 5.446 1.614 1.00 96.50 277 GLU A CA 1
ATOM 2173 C C . GLU A 1 277 ? 1.669 6.201 0.488 1.00 96.50 277 GLU A C 1
ATOM 2175 O O . GLU A 1 277 ? 2.320 6.603 -0.473 1.00 96.50 277 GLU A O 1
ATOM 2180 N N . ASP A 1 278 ? 0.369 6.462 0.628 1.00 95.56 278 ASP A N 1
ATOM 2181 C CA . ASP A 1 278 ? -0.414 7.183 -0.379 1.00 95.56 278 ASP A CA 1
ATOM 2182 C C . ASP A 1 278 ? 0.076 8.627 -0.553 1.00 95.56 278 ASP A C 1
ATOM 2184 O O . ASP A 1 278 ? 0.218 9.112 -1.679 1.00 95.56 278 ASP A O 1
ATOM 2188 N N . ILE A 1 279 ? 0.409 9.304 0.553 1.00 94.88 279 ILE A N 1
ATOM 2189 C CA . ILE A 1 279 ? 1.015 10.642 0.511 1.00 94.88 279 ILE A CA 1
ATOM 2190 C C . ILE A 1 279 ? 2.397 10.585 -0.149 1.00 94.88 279 ILE A C 1
ATOM 2192 O O . ILE A 1 279 ? 2.701 11.435 -0.983 1.00 94.88 279 ILE A O 1
ATOM 2196 N N . ILE A 1 280 ? 3.229 9.596 0.192 1.00 95.38 280 ILE A N 1
ATOM 2197 C CA . ILE A 1 280 ? 4.580 9.444 -0.367 1.00 95.38 280 ILE A CA 1
ATOM 2198 C C . ILE A 1 280 ? 4.512 9.184 -1.876 1.00 95.38 280 ILE A C 1
ATOM 2200 O O . ILE A 1 280 ? 5.197 9.865 -2.641 1.00 95.38 280 ILE A O 1
ATOM 2204 N N . VAL A 1 281 ? 3.655 8.258 -2.319 1.00 95.81 281 VAL A N 1
ATOM 2205 C CA . VAL A 1 281 ? 3.458 7.937 -3.742 1.00 95.81 281 VAL A CA 1
ATOM 2206 C C . VAL A 1 281 ? 2.968 9.158 -4.519 1.00 95.81 281 VAL A C 1
ATOM 2208 O O . VAL A 1 281 ? 3.475 9.429 -5.608 1.00 95.81 281 VAL A O 1
ATOM 2211 N N . ALA A 1 282 ? 2.057 9.951 -3.946 1.00 93.81 282 ALA A N 1
ATOM 2212 C CA . ALA A 1 282 ? 1.572 11.184 -4.567 1.00 93.81 282 ALA A CA 1
ATOM 2213 C C . ALA A 1 282 ? 2.665 12.259 -4.755 1.00 93.81 282 ALA A C 1
ATOM 2215 O O . ALA A 1 282 ? 2.492 13.168 -5.567 1.00 93.81 282 ALA A O 1
ATOM 2216 N N . GLN A 1 283 ? 3.780 12.165 -4.024 1.00 91.56 283 GLN A N 1
ATOM 2217 C CA . GLN A 1 283 ? 4.924 13.083 -4.100 1.00 91.56 283 GLN A CA 1
ATOM 2218 C C . GLN A 1 283 ? 6.096 12.525 -4.932 1.00 91.56 283 GLN A C 1
ATOM 2220 O O . GLN A 1 283 ? 7.159 13.156 -5.008 1.00 91.56 283 GLN A O 1
ATOM 2225 N N . ILE A 1 284 ? 5.944 11.352 -5.563 1.00 92.50 284 ILE A N 1
ATOM 2226 C CA . ILE A 1 284 ? 6.963 10.823 -6.476 1.00 92.50 284 ILE A CA 1
ATOM 2227 C C . ILE A 1 284 ? 7.067 11.744 -7.697 1.00 92.50 284 ILE A C 1
ATOM 2229 O O . ILE A 1 284 ? 6.094 12.059 -8.380 1.00 92.50 284 ILE A O 1
ATOM 2233 N N . SER A 1 285 ? 8.291 12.175 -7.977 1.00 91.94 285 SER A N 1
ATOM 2234 C CA . SER A 1 285 ? 8.641 13.060 -9.077 1.00 91.94 285 SER A CA 1
ATOM 2235 C C . SER A 1 285 ? 10.026 12.705 -9.611 1.00 91.94 285 SER A C 1
ATOM 2237 O O . SER A 1 285 ? 10.749 11.895 -9.031 1.00 91.94 285 SER A O 1
ATOM 2239 N N . ILE A 1 286 ? 10.436 13.353 -10.703 1.00 90.44 286 ILE A N 1
ATOM 2240 C CA . ILE A 1 286 ? 11.770 13.152 -11.284 1.00 90.44 286 ILE A CA 1
ATOM 2241 C C . ILE A 1 286 ? 12.881 13.499 -10.273 1.00 90.44 286 ILE A C 1
ATOM 2243 O O . ILE A 1 286 ? 13.931 12.866 -10.298 1.00 90.44 286 ILE A O 1
ATOM 2247 N N . GLU A 1 287 ? 12.646 14.467 -9.382 1.00 88.56 287 GLU A N 1
ATOM 2248 C CA . GLU A 1 287 ? 13.614 14.902 -8.364 1.00 88.56 287 GLU A CA 1
ATOM 2249 C C . GLU A 1 287 ? 13.641 13.972 -7.141 1.00 88.56 287 GLU A C 1
ATOM 2251 O O . GLU A 1 287 ? 14.693 13.773 -6.540 1.00 88.56 287 GLU A O 1
ATOM 2256 N N . THR A 1 288 ? 12.499 13.380 -6.776 1.00 90.19 288 THR A N 1
ATOM 2257 C CA . THR A 1 288 ? 12.343 12.597 -5.535 1.00 90.19 288 THR A CA 1
ATOM 2258 C C . THR A 1 288 ? 12.460 11.087 -5.733 1.00 90.19 288 THR A C 1
ATOM 2260 O O . THR A 1 288 ? 12.745 10.375 -4.775 1.00 90.19 288 THR A O 1
ATOM 2263 N N . VAL A 1 289 ? 12.289 10.570 -6.957 1.00 92.81 289 VAL A N 1
ATOM 2264 C CA . VAL A 1 289 ? 12.268 9.118 -7.230 1.00 92.81 289 VAL A CA 1
ATOM 2265 C C . VAL A 1 289 ? 13.526 8.401 -6.742 1.00 92.81 289 VAL A C 1
ATOM 2267 O O . VAL A 1 289 ? 13.439 7.288 -6.236 1.00 92.81 289 VAL A O 1
ATOM 2270 N N . ARG A 1 290 ? 14.695 9.043 -6.845 1.00 90.62 290 ARG A N 1
ATOM 2271 C CA . ARG A 1 290 ? 15.966 8.457 -6.413 1.00 90.62 290 ARG A CA 1
ATOM 2272 C C . ARG A 1 290 ? 16.021 8.292 -4.895 1.00 90.62 290 ARG A C 1
ATOM 2274 O O . ARG A 1 290 ? 16.306 7.206 -4.410 1.00 90.62 290 ARG A O 1
ATOM 2281 N N . SER A 1 291 ? 15.765 9.359 -4.140 1.00 90.56 291 SER A N 1
ATOM 2282 C CA . SER A 1 291 ? 15.821 9.298 -2.676 1.00 90.56 291 SER A CA 1
ATOM 2283 C C . SER A 1 291 ? 14.746 8.373 -2.108 1.00 90.56 291 SER A C 1
ATOM 2285 O O . SER A 1 291 ? 15.022 7.633 -1.168 1.00 90.56 291 SER A O 1
ATOM 2287 N N . LEU A 1 292 ? 13.554 8.364 -2.712 1.00 94.31 292 LEU A N 1
ATOM 2288 C CA . LEU A 1 292 ? 12.465 7.472 -2.315 1.00 94.31 292 LEU A CA 1
ATOM 2289 C C . LEU A 1 292 ? 12.736 6.013 -2.647 1.00 94.31 292 LEU A C 1
ATOM 2291 O O . LEU A 1 292 ? 12.400 5.158 -1.837 1.00 94.31 292 LEU A O 1
ATOM 2295 N N . TRP A 1 293 ? 13.370 5.721 -3.783 1.00 94.50 293 TRP A N 1
ATOM 2296 C CA . TRP A 1 293 ? 13.824 4.370 -4.097 1.00 94.50 293 TRP A CA 1
ATOM 2297 C C . TRP A 1 293 ? 14.797 3.853 -3.036 1.00 94.50 293 TRP A C 1
ATOM 2299 O O . TRP A 1 293 ? 14.580 2.778 -2.486 1.00 94.50 293 TRP A O 1
ATOM 2309 N N . ASN A 1 294 ? 15.817 4.648 -2.702 1.00 92.88 294 ASN A N 1
ATOM 2310 C CA . ASN A 1 294 ? 16.830 4.262 -1.723 1.00 92.88 294 ASN A CA 1
ATOM 2311 C C . ASN A 1 294 ? 16.198 3.983 -0.355 1.00 92.88 294 ASN A C 1
ATOM 2313 O O . ASN A 1 294 ? 16.406 2.911 0.202 1.00 92.88 294 ASN A O 1
ATOM 2317 N N . TRP A 1 295 ? 15.355 4.899 0.127 1.00 94.62 295 TRP A N 1
ATOM 2318 C CA . TRP A 1 295 ? 14.593 4.718 1.363 1.00 94.62 295 TRP A CA 1
ATOM 2319 C C . TRP A 1 295 ? 13.676 3.485 1.321 1.00 94.62 295 TRP A C 1
ATOM 2321 O O . TRP A 1 295 ? 13.612 2.713 2.271 1.00 94.62 295 TRP A O 1
ATOM 2331 N N . ALA A 1 296 ? 12.973 3.262 0.210 1.00 95.25 296 ALA A N 1
ATOM 2332 C CA . ALA A 1 296 ? 12.048 2.142 0.079 1.00 95.25 296 ALA A CA 1
ATOM 2333 C C . ALA A 1 296 ? 12.761 0.776 0.025 1.00 95.25 296 ALA A C 1
ATOM 2335 O O . ALA A 1 296 ? 12.147 -0.245 0.336 1.00 95.25 296 ALA A O 1
ATOM 2336 N N . CYS A 1 297 ? 14.037 0.755 -0.368 1.00 93.38 297 CYS A N 1
ATOM 2337 C CA . CYS A 1 297 ? 14.890 -0.432 -0.383 1.00 93.38 297 CYS A CA 1
ATOM 2338 C C . CYS A 1 297 ? 15.579 -0.715 0.963 1.00 93.38 297 CYS A C 1
ATOM 2340 O O . CYS A 1 297 ? 16.058 -1.831 1.165 1.00 93.38 297 CYS A O 1
ATOM 2342 N N . GLU A 1 298 ? 15.641 0.257 1.877 1.00 91.69 298 GLU A N 1
ATOM 2343 C CA . GLU A 1 298 ? 16.199 0.060 3.217 1.00 91.69 298 GLU A CA 1
ATOM 2344 C C . GLU A 1 298 ? 15.364 -0.941 4.042 1.00 91.69 298 GLU A C 1
ATOM 2346 O O . GLU A 1 298 ? 14.158 -1.098 3.820 1.00 91.69 298 GLU A O 1
ATOM 2351 N N . PRO A 1 299 ? 15.969 -1.636 5.025 1.00 89.25 299 PRO A N 1
ATOM 2352 C CA . PRO A 1 299 ? 15.218 -2.498 5.930 1.00 89.25 299 PRO A CA 1
ATOM 2353 C C . PRO A 1 299 ? 14.206 -1.667 6.729 1.00 89.25 299 PRO A C 1
ATOM 2355 O O . PRO A 1 299 ? 14.572 -0.742 7.448 1.00 89.25 299 PRO A O 1
ATOM 2358 N N . GLY A 1 300 ? 12.925 -2.014 6.607 1.00 88.12 300 GLY A N 1
ATOM 2359 C CA . GLY A 1 300 ? 11.825 -1.222 7.162 1.00 88.12 300 GLY A CA 1
ATOM 2360 C C . GLY A 1 300 ? 11.262 -0.173 6.198 1.00 88.12 300 GLY A C 1
ATOM 2361 O O . GLY A 1 300 ? 10.284 0.475 6.547 1.00 88.12 300 GLY A O 1
ATOM 2362 N N . GLY A 1 301 ? 11.802 -0.030 4.985 1.00 91.94 301 GLY A N 1
ATOM 2363 C CA . GLY A 1 301 ? 11.189 0.745 3.906 1.00 91.94 301 GLY A CA 1
ATOM 2364 C C . GLY A 1 301 ? 9.880 0.129 3.391 1.00 91.94 301 GLY A C 1
ATOM 2365 O O . GLY A 1 301 ? 9.485 -0.976 3.775 1.00 91.94 301 GLY A O 1
ATOM 2366 N N . SER A 1 302 ? 9.179 0.848 2.508 1.00 95.31 302 SER A N 1
ATOM 2367 C CA . SER A 1 302 ? 7.918 0.374 1.919 1.00 95.31 302 SER A CA 1
ATOM 2368 C C . SER A 1 302 ? 8.130 -0.318 0.571 1.00 95.31 302 SER A C 1
ATOM 2370 O O . SER A 1 302 ? 8.448 0.317 -0.438 1.00 95.31 302 SER A O 1
ATOM 2372 N N . ALA A 1 303 ? 7.834 -1.621 0.517 1.00 94.12 303 ALA A N 1
ATOM 2373 C CA . ALA A 1 303 ? 7.801 -2.371 -0.738 1.00 94.12 303 ALA A CA 1
ATOM 2374 C C . ALA A 1 303 ? 6.746 -1.829 -1.724 1.00 94.12 303 ALA A C 1
ATOM 2376 O O . ALA A 1 303 ? 6.951 -1.908 -2.935 1.00 94.12 303 ALA A O 1
ATOM 2377 N N . TYR A 1 304 ? 5.646 -1.258 -1.222 1.00 96.19 304 TYR A N 1
ATOM 2378 C CA . TYR A 1 304 ? 4.627 -0.600 -2.040 1.00 96.19 304 TYR A CA 1
ATOM 2379 C C . TYR A 1 304 ? 5.206 0.643 -2.728 1.00 96.19 304 TYR A C 1
ATOM 2381 O O . TYR A 1 304 ? 5.210 0.723 -3.958 1.00 96.19 304 TYR A O 1
ATOM 2389 N N . VAL A 1 305 ? 5.826 1.557 -1.972 1.00 96.69 305 VAL A N 1
ATOM 2390 C CA . VAL A 1 305 ? 6.476 2.753 -2.545 1.00 96.69 305 VAL A CA 1
ATOM 2391 C C . VAL A 1 305 ? 7.589 2.371 -3.525 1.00 96.69 305 VAL A C 1
ATOM 2393 O O . VAL A 1 305 ? 7.706 2.991 -4.585 1.00 96.69 305 VAL A O 1
ATOM 2396 N N . ARG A 1 306 ? 8.364 1.317 -3.231 1.00 95.88 306 ARG A N 1
ATOM 2397 C CA . ARG A 1 306 ? 9.400 0.787 -4.133 1.00 95.88 306 ARG A CA 1
ATOM 2398 C C . ARG A 1 306 ? 8.829 0.442 -5.513 1.00 95.88 306 ARG A C 1
ATOM 2400 O O . ARG A 1 306 ? 9.362 0.884 -6.530 1.00 95.88 306 ARG A O 1
ATOM 2407 N N . ARG A 1 307 ? 7.709 -0.288 -5.560 1.00 95.19 307 ARG A N 1
ATOM 2408 C CA . ARG A 1 307 ? 7.018 -0.647 -6.814 1.00 95.19 307 ARG A CA 1
ATOM 2409 C C . ARG A 1 307 ? 6.498 0.584 -7.552 1.00 95.19 307 ARG A C 1
ATOM 2411 O O . ARG A 1 307 ? 6.664 0.688 -8.768 1.00 95.19 307 ARG A O 1
ATOM 2418 N N . HIS A 1 308 ? 5.962 1.563 -6.824 1.00 96.69 308 HIS A N 1
ATOM 2419 C CA . HIS A 1 308 ? 5.518 2.828 -7.410 1.00 96.69 308 HIS A CA 1
ATOM 2420 C C . HIS A 1 308 ? 6.670 3.677 -7.968 1.00 96.69 308 HIS A C 1
ATOM 2422 O O . HIS A 1 308 ? 6.489 4.320 -9.001 1.00 96.69 308 HIS A O 1
ATOM 2428 N N . CYS A 1 309 ? 7.870 3.624 -7.381 1.00 96.56 309 CYS A N 1
ATOM 2429 C CA . CYS A 1 309 ? 9.061 4.262 -7.954 1.00 96.56 309 CYS A CA 1
ATOM 2430 C C . CYS A 1 309 ? 9.425 3.648 -9.315 1.00 96.56 309 CYS A C 1
ATOM 2432 O O . CYS A 1 309 ? 9.691 4.379 -10.273 1.00 96.56 309 CYS A O 1
ATOM 2434 N N . ILE A 1 310 ? 9.371 2.316 -9.435 1.00 95.38 310 ILE A N 1
ATOM 2435 C CA . ILE A 1 310 ? 9.614 1.629 -10.713 1.00 95.38 310 ILE A CA 1
ATOM 2436 C C . ILE A 1 310 ? 8.498 1.962 -11.713 1.00 95.38 310 ILE A C 1
ATOM 2438 O O . ILE A 1 310 ? 8.782 2.271 -12.868 1.00 95.38 310 ILE A O 1
ATOM 2442 N N . SER A 1 311 ? 7.231 1.946 -11.287 1.00 94.75 311 SER A N 1
ATOM 2443 C CA . SER A 1 311 ? 6.077 2.291 -12.133 1.00 94.75 311 SER A CA 1
ATOM 2444 C C . SER A 1 311 ? 6.156 3.725 -12.678 1.00 94.75 311 SER A C 1
ATOM 2446 O O . SER A 1 311 ? 5.951 3.961 -13.876 1.00 94.75 311 SER A O 1
ATOM 2448 N N . PHE A 1 312 ? 6.556 4.676 -11.829 1.00 95.62 312 PHE A N 1
ATOM 2449 C CA . PHE A 1 312 ? 6.841 6.052 -12.227 1.00 95.62 312 PHE A CA 1
ATOM 2450 C C . PHE A 1 312 ? 7.972 6.106 -13.258 1.00 95.62 312 PHE A C 1
ATOM 2452 O O . PHE A 1 312 ? 7.811 6.695 -14.327 1.00 95.62 312 PHE A O 1
ATOM 2459 N N . LEU A 1 313 ? 9.094 5.426 -12.992 1.00 95.12 313 LEU A N 1
ATOM 2460 C CA . LEU A 1 313 ? 10.226 5.388 -13.915 1.00 95.12 313 LEU A CA 1
ATOM 2461 C C . LEU A 1 313 ? 9.848 4.762 -15.266 1.00 95.12 313 LEU A C 1
ATOM 2463 O O . LEU A 1 313 ? 10.274 5.278 -16.294 1.00 95.12 313 LEU A O 1
ATOM 2467 N N . ARG A 1 314 ? 9.017 3.711 -15.296 1.00 94.12 314 ARG A N 1
ATOM 2468 C CA . ARG A 1 314 ? 8.499 3.100 -16.537 1.00 94.12 314 ARG A CA 1
ATOM 2469 C C . ARG A 1 314 ? 7.670 4.098 -17.351 1.00 94.12 314 ARG A C 1
ATOM 2471 O O . ARG A 1 314 ? 7.795 4.130 -18.575 1.00 94.12 314 ARG A O 1
ATOM 2478 N N . SER A 1 315 ? 6.858 4.918 -16.688 1.00 93.19 315 SER A N 1
ATOM 2479 C CA . SER A 1 315 ? 5.952 5.881 -17.330 1.00 93.19 315 SER A CA 1
ATOM 2480 C C . SER A 1 315 ? 6.670 7.147 -17.815 1.00 93.19 315 SER A C 1
ATOM 2482 O O . SER A 1 315 ? 6.440 7.602 -18.936 1.00 93.19 315 SER A O 1
ATOM 2484 N N . ASP A 1 316 ? 7.594 7.682 -17.014 1.00 93.44 316 ASP A N 1
ATOM 2485 C CA . ASP A 1 316 ? 8.299 8.946 -17.269 1.00 93.44 316 ASP A CA 1
ATOM 2486 C C . ASP A 1 316 ? 9.761 8.755 -17.728 1.00 93.44 316 ASP A C 1
ATOM 2488 O O . ASP A 1 316 ? 10.530 9.722 -17.793 1.00 93.44 316 ASP A O 1
ATOM 2492 N N . PHE A 1 317 ? 10.156 7.533 -18.120 1.00 94.25 317 PHE A N 1
ATOM 2493 C CA . PHE A 1 317 ? 11.536 7.202 -18.512 1.00 94.25 317 PHE A CA 1
ATOM 2494 C C . PHE A 1 317 ? 12.096 8.182 -19.546 1.00 94.25 317 PHE A C 1
ATOM 2496 O O . PHE A 1 317 ? 13.214 8.681 -19.420 1.00 94.25 317 PHE A O 1
ATOM 2503 N N . SER A 1 318 ? 11.292 8.518 -20.559 1.00 91.81 318 SER A N 1
ATOM 2504 C CA . SER A 1 318 ? 11.686 9.416 -21.647 1.00 91.81 318 SER A CA 1
ATOM 2505 C C . SER A 1 318 ? 12.073 10.827 -21.178 1.00 91.81 318 SER A C 1
ATOM 2507 O O . SER A 1 318 ? 12.946 11.444 -21.802 1.00 91.81 318 SER A O 1
ATOM 2509 N N . ARG A 1 319 ? 11.471 11.327 -20.089 1.00 92.00 319 ARG A N 1
ATOM 2510 C CA . ARG A 1 319 ? 11.802 12.622 -19.471 1.00 92.00 319 ARG A CA 1
ATOM 2511 C C . ARG A 1 319 ? 13.095 12.524 -18.671 1.00 92.00 319 ARG A C 1
ATOM 2513 O O . ARG A 1 319 ? 13.957 13.391 -18.794 1.00 92.00 319 ARG A O 1
ATOM 2520 N N . ILE A 1 320 ? 13.261 11.434 -17.926 1.00 92.25 320 ILE A N 1
ATOM 2521 C CA . ILE A 1 320 ? 14.451 11.164 -17.109 1.00 92.25 320 ILE A CA 1
ATOM 2522 C C . ILE A 1 320 ? 15.703 11.021 -17.980 1.00 92.25 320 ILE A C 1
ATOM 2524 O O . ILE A 1 320 ? 16.728 11.619 -17.666 1.00 92.25 320 ILE A O 1
ATOM 2528 N N . CYS A 1 321 ? 15.600 10.356 -19.136 1.00 91.19 321 CYS A N 1
ATOM 2529 C CA . CYS A 1 321 ? 16.682 10.243 -20.128 1.00 91.19 321 CYS A CA 1
ATOM 2530 C C . CYS A 1 321 ? 17.284 11.603 -20.535 1.00 91.19 321 CYS A C 1
ATOM 2532 O O . CYS A 1 321 ? 18.467 11.719 -20.869 1.00 91.19 321 CYS A O 1
ATOM 2534 N N . SER A 1 322 ? 16.445 12.639 -20.575 1.00 89.38 322 SER A N 1
ATOM 2535 C CA . SER A 1 322 ? 16.825 13.993 -20.980 1.00 89.38 322 SER A CA 1
ATOM 2536 C C . SER A 1 322 ? 17.306 14.853 -19.806 1.00 89.38 322 SER A C 1
ATOM 2538 O O . SER A 1 322 ? 17.866 15.920 -20.038 1.00 89.38 322 SER A O 1
ATOM 2540 N N . SER A 1 323 ? 17.125 14.392 -18.567 1.00 91.12 323 SER A N 1
ATOM 2541 C CA . SER A 1 323 ? 17.547 15.086 -17.352 1.00 91.12 323 SER A CA 1
ATOM 2542 C C . SER A 1 323 ? 18.983 14.724 -16.951 1.00 91.12 323 SER A C 1
ATOM 2544 O O . SER A 1 323 ? 19.508 13.669 -17.314 1.00 91.12 323 SER A O 1
ATOM 2546 N N . HIS A 1 324 ? 19.618 15.595 -16.164 1.00 89.44 324 HIS A N 1
ATOM 2547 C CA . HIS A 1 324 ? 20.883 15.301 -15.483 1.00 89.44 324 HIS A CA 1
ATOM 2548 C C . HIS A 1 324 ? 20.693 14.286 -14.343 1.00 89.44 324 HIS A C 1
ATOM 2550 O O . HIS A 1 324 ? 21.607 13.523 -14.041 1.00 89.44 324 HIS A O 1
ATOM 2556 N N . LEU A 1 325 ? 19.475 14.210 -13.796 1.00 89.88 325 LEU A N 1
ATOM 2557 C CA . LEU A 1 325 ? 19.087 13.285 -12.727 1.00 89.88 325 LEU A CA 1
ATOM 2558 C C . LEU A 1 325 ? 19.180 11.808 -13.145 1.00 89.88 325 LEU A C 1
ATOM 2560 O O . LEU A 1 325 ? 19.219 10.931 -12.291 1.00 89.88 325 LEU A O 1
ATOM 2564 N N . LEU A 1 326 ? 19.308 11.519 -14.447 1.00 93.12 326 LEU A N 1
ATOM 2565 C CA . LEU A 1 326 ? 19.653 10.187 -14.948 1.00 93.12 326 LEU A CA 1
ATOM 2566 C C . LEU A 1 326 ? 20.877 9.606 -14.229 1.00 93.12 326 LEU A C 1
ATOM 2568 O O . LEU A 1 326 ? 20.882 8.440 -13.850 1.00 93.12 326 LEU A O 1
ATOM 2572 N N . PHE A 1 327 ? 21.929 10.408 -14.071 1.00 92.12 327 PHE A N 1
ATOM 2573 C CA . PHE A 1 327 ? 23.228 9.947 -13.576 1.00 92.12 327 PHE A CA 1
ATOM 2574 C C . PHE A 1 327 ? 23.231 9.612 -12.082 1.00 92.12 327 PHE A C 1
ATOM 2576 O O . PHE A 1 327 ? 24.141 8.951 -11.570 1.00 92.12 327 PHE A O 1
ATOM 2583 N N . GLU A 1 328 ? 22.189 10.061 -11.396 1.00 89.44 328 GLU A N 1
ATOM 2584 C CA . GLU A 1 328 ? 21.961 9.827 -9.986 1.00 89.44 328 GLU A CA 1
ATOM 2585 C C . GLU A 1 328 ? 21.259 8.499 -9.704 1.00 89.44 328 GLU A C 1
ATOM 2587 O O . GLU A 1 328 ? 21.357 7.995 -8.587 1.00 89.44 328 GLU A O 1
ATOM 2592 N N . LEU A 1 329 ? 20.609 7.907 -10.710 1.00 92.12 329 LEU A N 1
ATOM 2593 C CA . LEU A 1 329 ? 19.899 6.644 -10.559 1.00 92.12 329 LEU A 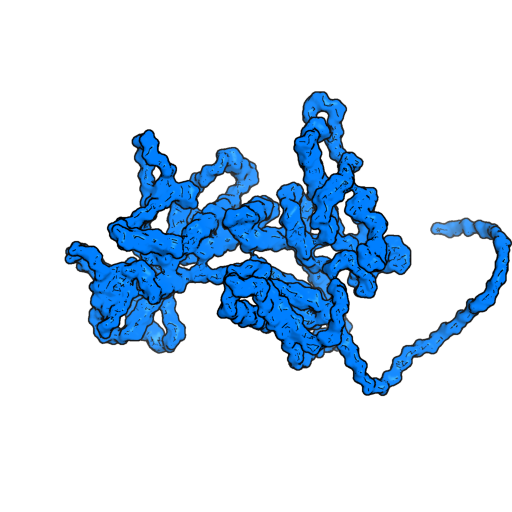CA 1
ATOM 2594 C C . LEU A 1 329 ? 20.849 5.479 -10.254 1.00 92.12 329 LEU A C 1
ATOM 2596 O O . LEU A 1 329 ? 22.005 5.424 -10.710 1.00 92.12 329 LEU A O 1
ATOM 2600 N N . GLU A 1 330 ? 20.319 4.538 -9.481 1.00 92.06 330 GLU A N 1
ATOM 2601 C CA . GLU A 1 330 ? 20.957 3.266 -9.159 1.00 92.06 330 GLU A CA 1
ATOM 2602 C C . GLU A 1 330 ? 20.798 2.259 -10.305 1.00 92.06 330 GLU A C 1
ATOM 2604 O O . GLU A 1 330 ? 19.875 2.356 -11.117 1.00 92.06 330 GLU A O 1
ATOM 2609 N N . GLU A 1 331 ? 21.727 1.304 -10.389 1.00 94.38 331 GLU A N 1
ATOM 2610 C CA . GLU A 1 331 ? 21.720 0.270 -11.432 1.00 94.38 331 GLU A CA 1
ATOM 2611 C C . GLU A 1 331 ? 20.486 -0.631 -11.318 1.00 94.38 331 GLU A C 1
ATOM 2613 O O . GLU A 1 331 ? 19.823 -0.882 -12.323 1.00 94.38 331 GLU A O 1
ATOM 2618 N N . ASP A 1 332 ? 20.142 -1.045 -10.096 1.00 94.88 332 ASP A N 1
ATOM 2619 C CA . ASP A 1 332 ? 19.012 -1.938 -9.826 1.00 94.88 332 ASP A CA 1
ATOM 2620 C C . ASP A 1 332 ? 17.676 -1.306 -10.231 1.00 94.88 332 ASP A C 1
ATOM 2622 O O . ASP A 1 332 ? 16.866 -1.936 -10.905 1.00 94.88 332 ASP A O 1
ATOM 2626 N N . LEU A 1 333 ? 17.486 -0.012 -9.952 1.00 94.62 333 LEU A N 1
ATOM 2627 C CA . LEU A 1 333 ? 16.297 0.725 -10.384 1.00 94.62 333 LEU A CA 1
ATOM 2628 C C . LEU A 1 333 ? 16.170 0.777 -11.920 1.00 94.62 333 LEU A C 1
ATOM 2630 O O . LEU A 1 333 ? 15.075 0.631 -12.473 1.00 94.62 333 LEU A O 1
ATOM 2634 N N . LEU A 1 334 ? 17.285 0.979 -12.635 1.00 95.19 334 LEU A N 1
ATOM 2635 C CA . LEU A 1 334 ? 17.293 0.936 -14.101 1.00 95.19 334 LEU A CA 1
ATOM 2636 C C . LEU A 1 334 ? 16.990 -0.473 -14.616 1.00 95.19 334 LEU A C 1
ATOM 2638 O O . LEU A 1 334 ? 16.198 -0.621 -15.548 1.00 95.19 334 LEU A O 1
ATOM 2642 N N . LYS A 1 335 ? 17.581 -1.498 -14.002 1.00 94.50 335 LYS A N 1
ATOM 2643 C CA . LYS A 1 335 ? 17.364 -2.907 -14.340 1.00 94.50 335 LYS A CA 1
ATOM 2644 C C . LYS A 1 335 ? 15.889 -3.294 -14.188 1.00 94.50 335 LYS A C 1
ATOM 2646 O O . LYS A 1 335 ? 15.288 -3.779 -15.149 1.00 94.50 335 LYS A O 1
ATOM 2651 N N . ASP A 1 336 ? 15.279 -2.988 -13.046 1.00 92.56 336 ASP A N 1
ATOM 2652 C CA . ASP A 1 336 ? 13.878 -3.310 -12.735 1.00 92.56 336 ASP A CA 1
ATOM 2653 C C . ASP A 1 336 ? 12.875 -2.557 -13.621 1.00 92.56 336 ASP A C 1
ATOM 2655 O O . ASP A 1 336 ? 11.786 -3.054 -13.944 1.00 92.56 336 ASP A O 1
ATOM 2659 N N . CYS A 1 337 ? 13.248 -1.355 -14.067 1.00 93.81 337 CYS A N 1
ATOM 2660 C CA . CYS A 1 337 ? 12.503 -0.637 -15.091 1.00 93.81 337 CYS A CA 1
ATOM 2661 C C . CYS A 1 337 ? 12.601 -1.352 -16.447 1.00 93.81 337 CYS A C 1
ATOM 2663 O O . CYS A 1 337 ? 11.575 -1.673 -17.050 1.00 93.81 337 CYS A O 1
ATOM 2665 N N . LEU A 1 338 ? 13.821 -1.643 -16.914 1.00 92.31 338 LEU A N 1
ATOM 2666 C CA . LEU A 1 338 ? 14.080 -2.188 -18.250 1.00 92.31 338 LEU A CA 1
ATOM 2667 C C . LEU A 1 338 ? 13.632 -3.642 -18.437 1.00 92.31 338 LEU A C 1
ATOM 2669 O O . LEU A 1 338 ? 13.389 -4.037 -19.580 1.00 92.31 338 LEU A O 1
ATOM 2673 N N . LEU A 1 339 ? 13.441 -4.410 -17.365 1.00 89.81 339 LEU A N 1
ATOM 2674 C CA . LEU A 1 339 ? 12.805 -5.731 -17.429 1.00 89.81 339 LEU A CA 1
ATOM 2675 C C . LEU A 1 339 ? 11.344 -5.667 -17.916 1.00 89.81 339 LEU A C 1
ATOM 2677 O O . LEU A 1 339 ? 10.852 -6.621 -18.511 1.00 89.81 339 LEU A O 1
ATOM 2681 N N . SER A 1 340 ? 10.648 -4.543 -17.721 1.00 88.31 340 SER A N 1
ATOM 2682 C CA . SER A 1 340 ? 9.219 -4.422 -18.031 1.00 88.31 340 SER A CA 1
ATOM 2683 C C . SER A 1 340 ? 8.923 -4.174 -19.511 1.00 88.31 340 SER A C 1
ATOM 2685 O O . SER A 1 340 ? 9.449 -3.241 -20.112 1.00 88.31 340 SER A O 1
ATOM 2687 N N . ASP A 1 341 ? 7.960 -4.888 -20.092 1.00 86.69 341 ASP A N 1
ATOM 2688 C CA . ASP A 1 341 ? 7.459 -4.614 -21.451 1.00 86.69 341 ASP A CA 1
ATOM 2689 C C . ASP A 1 341 ? 6.817 -3.227 -21.634 1.00 86.69 341 ASP A C 1
ATOM 2691 O O . ASP A 1 341 ? 6.585 -2.798 -22.765 1.00 86.69 341 ASP A O 1
ATOM 2695 N N . TYR A 1 342 ? 6.542 -2.508 -20.542 1.00 89.62 342 TYR A N 1
ATOM 2696 C CA . TYR A 1 342 ? 5.699 -1.311 -20.533 1.00 89.62 342 TYR A CA 1
ATOM 2697 C C . TYR A 1 342 ? 6.464 0.009 -20.389 1.00 89.62 342 TYR A C 1
ATOM 2699 O O . TYR A 1 342 ? 5.838 1.053 -20.193 1.00 89.62 342 TYR A O 1
ATOM 2707 N N . VAL A 1 343 ? 7.796 -0.001 -20.502 1.00 92.94 343 VAL A N 1
ATOM 2708 C CA . VAL A 1 343 ? 8.607 1.229 -20.463 1.00 92.94 343 VAL A CA 1
ATOM 2709 C C . VAL A 1 343 ? 8.221 2.159 -21.617 1.00 92.94 343 VAL A C 1
ATOM 2711 O O . VAL A 1 343 ? 8.316 1.794 -22.789 1.00 92.94 343 VAL A O 1
ATOM 2714 N N . GLN A 1 344 ? 7.819 3.389 -21.296 1.00 93.25 344 GLN A N 1
ATOM 2715 C CA . GLN A 1 344 ? 7.382 4.403 -22.259 1.00 93.25 344 GLN A CA 1
ATOM 2716 C C . GLN A 1 344 ? 8.576 5.170 -22.849 1.00 93.25 344 GLN A C 1
ATOM 2718 O O . GLN A 1 344 ? 8.745 6.379 -22.659 1.00 93.25 344 GLN A O 1
ATOM 2723 N N . CYS A 1 345 ? 9.440 4.453 -23.570 1.00 92.88 345 CYS A N 1
ATOM 2724 C CA . CYS A 1 345 ? 10.581 5.023 -24.280 1.00 92.88 345 CYS A CA 1
ATOM 2725 C C . CYS A 1 345 ? 10.976 4.165 -25.490 1.00 92.88 345 CYS A C 1
ATOM 2727 O O . CYS A 1 345 ? 10.889 2.942 -25.445 1.00 92.88 345 CYS A O 1
ATOM 2729 N N . ALA A 1 346 ? 11.435 4.800 -26.570 1.00 91.19 346 ALA A N 1
ATOM 2730 C CA . ALA A 1 346 ? 11.939 4.083 -27.738 1.00 91.19 346 ALA A CA 1
ATOM 2731 C C . ALA A 1 346 ? 13.265 3.370 -27.421 1.00 91.19 346 ALA A C 1
ATOM 2733 O O . ALA A 1 346 ? 14.126 3.948 -26.755 1.00 91.19 346 ALA A O 1
ATOM 2734 N N . GLU A 1 347 ? 13.472 2.168 -27.967 1.00 90.44 347 GLU A N 1
ATOM 2735 C CA . GLU A 1 347 ? 14.676 1.348 -27.723 1.00 90.44 347 GLU A CA 1
ATOM 2736 C C . GLU A 1 347 ? 15.979 2.089 -28.044 1.00 90.44 347 GLU A C 1
ATOM 2738 O O . GLU A 1 347 ? 16.952 2.005 -27.298 1.00 90.44 347 GLU A O 1
ATOM 2743 N N . VAL A 1 348 ? 15.987 2.902 -29.106 1.00 91.38 348 VAL A N 1
ATOM 2744 C CA . VAL A 1 348 ? 17.144 3.741 -29.455 1.00 91.38 348 VAL A CA 1
ATOM 2745 C C . VAL A 1 348 ? 17.526 4.700 -28.326 1.00 91.38 348 VAL A C 1
ATOM 2747 O O . VAL A 1 348 ? 18.701 4.859 -28.001 1.00 91.38 348 VAL A O 1
ATOM 2750 N N . LYS A 1 349 ? 16.525 5.309 -27.686 1.00 93.06 349 LYS A N 1
ATOM 2751 C CA . LYS A 1 349 ? 16.722 6.272 -26.606 1.00 93.06 349 LYS A CA 1
ATOM 2752 C C . LYS A 1 349 ? 17.084 5.558 -25.306 1.00 93.06 349 LYS A C 1
ATOM 2754 O O . LYS A 1 349 ? 17.884 6.091 -24.541 1.00 93.06 349 LYS A O 1
ATOM 2759 N N . ILE A 1 350 ? 16.562 4.350 -25.078 1.00 94.62 350 ILE A N 1
ATOM 2760 C CA . ILE A 1 350 ? 17.004 3.469 -23.988 1.00 94.62 350 ILE A CA 1
ATOM 2761 C C . ILE A 1 350 ? 18.497 3.155 -24.143 1.00 94.62 350 ILE A C 1
ATOM 2763 O O . ILE A 1 350 ? 19.257 3.389 -23.206 1.00 94.62 350 ILE A O 1
ATOM 2767 N N . LEU A 1 351 ? 18.937 2.730 -25.333 1.00 93.88 351 LEU A N 1
ATOM 2768 C CA . LEU A 1 351 ? 20.343 2.435 -25.619 1.00 93.88 351 LEU A CA 1
ATOM 2769 C C . LEU A 1 351 ? 21.258 3.632 -25.339 1.00 93.88 351 LEU A C 1
ATOM 2771 O O . LEU A 1 351 ? 22.240 3.514 -24.607 1.00 93.88 351 LEU A O 1
ATOM 2775 N N . GLU A 1 352 ? 20.926 4.799 -25.891 1.00 94.06 352 GLU A N 1
ATOM 2776 C CA . GLU A 1 352 ? 21.697 6.027 -25.672 1.00 94.06 352 GLU A CA 1
ATOM 2777 C C . GLU A 1 352 ? 21.770 6.413 -24.191 1.00 94.06 352 GLU A C 1
ATOM 2779 O O . GLU A 1 352 ? 22.802 6.887 -23.714 1.00 94.06 352 GLU A O 1
ATOM 2784 N N . THR A 1 353 ? 20.678 6.198 -23.460 1.00 95.06 353 THR A N 1
ATOM 2785 C CA . THR A 1 353 ? 20.560 6.519 -22.035 1.00 95.06 353 THR A CA 1
ATOM 2786 C C . THR A 1 353 ? 21.407 5.587 -21.179 1.00 95.06 353 THR A C 1
ATOM 2788 O O . THR A 1 353 ? 22.157 6.072 -20.334 1.00 95.06 353 THR A O 1
ATOM 2791 N N . VAL A 1 354 ? 21.352 4.275 -21.429 1.00 95.44 354 VAL A N 1
ATOM 2792 C CA . VAL A 1 354 ? 22.174 3.279 -20.725 1.00 95.44 354 VAL A CA 1
ATOM 2793 C C . VAL A 1 354 ? 23.658 3.551 -20.964 1.00 95.44 354 VAL A C 1
ATOM 2795 O O . VAL A 1 354 ? 24.422 3.617 -20.005 1.00 95.44 354 VAL A O 1
ATOM 2798 N N . ILE A 1 355 ? 24.065 3.814 -22.213 1.00 93.62 355 ILE A N 1
ATOM 2799 C CA . ILE A 1 355 ? 25.460 4.161 -22.530 1.00 93.62 355 ILE A CA 1
ATOM 2800 C C . ILE A 1 355 ? 25.880 5.437 -21.796 1.00 93.62 355 ILE A C 1
ATOM 2802 O O . ILE A 1 355 ? 26.926 5.451 -21.153 1.00 93.62 355 ILE A O 1
ATOM 2806 N N . ARG A 1 356 ? 25.064 6.499 -21.838 1.00 93.75 356 ARG A N 1
ATOM 2807 C CA . ARG A 1 356 ? 25.344 7.753 -21.118 1.00 93.75 356 ARG A CA 1
ATOM 2808 C C . ARG A 1 356 ? 25.500 7.542 -19.614 1.00 93.75 356 ARG A C 1
ATOM 2810 O O . ARG A 1 356 ? 26.399 8.125 -19.013 1.00 93.75 356 ARG A O 1
ATOM 2817 N N . TRP A 1 357 ? 24.616 6.754 -19.010 1.00 95.62 357 TRP A N 1
ATOM 2818 C CA . TRP A 1 357 ? 24.679 6.431 -17.588 1.00 95.62 357 TRP A CA 1
ATOM 2819 C C . TRP A 1 357 ? 25.957 5.649 -17.256 1.00 95.62 357 TRP A C 1
ATOM 2821 O O . TRP A 1 357 ? 26.671 6.023 -16.325 1.00 95.62 357 TRP A O 1
ATOM 2831 N N . GLY A 1 358 ? 26.304 4.642 -18.064 1.00 93.69 358 GLY A N 1
ATOM 2832 C CA . GLY A 1 358 ? 27.523 3.849 -17.894 1.00 93.69 358 GLY A CA 1
ATOM 2833 C C . GLY A 1 358 ? 28.798 4.676 -18.046 1.00 93.69 358 GLY A C 1
ATOM 2834 O O . GLY A 1 358 ? 29.696 4.569 -17.217 1.00 93.69 358 GLY A O 1
ATOM 2835 N N . GLU A 1 359 ? 28.856 5.560 -19.049 1.00 91.62 359 GLU A N 1
ATOM 2836 C CA . GLU A 1 359 ? 29.965 6.506 -19.236 1.00 91.62 359 GLU A CA 1
ATOM 2837 C C . GLU A 1 359 ? 30.153 7.392 -18.002 1.00 91.62 359 GLU A C 1
ATOM 2839 O O . GLU A 1 359 ? 31.274 7.578 -17.540 1.00 91.62 359 GLU A O 1
ATOM 2844 N N . HIS A 1 360 ? 29.061 7.905 -17.432 1.00 91.12 360 HIS A N 1
ATOM 2845 C CA . HIS A 1 360 ? 29.128 8.722 -16.225 1.00 91.12 360 HIS A CA 1
ATOM 2846 C C . HIS A 1 360 ? 29.615 7.919 -15.008 1.00 91.12 360 HIS A C 1
ATOM 2848 O O . HIS A 1 360 ? 30.438 8.406 -14.233 1.00 91.12 360 HIS A O 1
ATOM 2854 N N . LYS A 1 361 ? 29.140 6.679 -14.826 1.00 90.44 361 LYS A N 1
ATOM 2855 C CA . LYS A 1 361 ? 29.634 5.802 -13.749 1.00 90.44 361 LYS A CA 1
ATOM 2856 C C . LYS A 1 361 ? 31.114 5.462 -13.932 1.00 90.44 361 LYS A C 1
ATOM 2858 O O . LYS A 1 361 ? 31.841 5.436 -12.943 1.00 90.44 361 LYS A O 1
ATOM 2863 N N . LEU A 1 362 ? 31.560 5.246 -15.169 1.00 89.94 362 LEU A N 1
ATOM 2864 C CA . LEU A 1 362 ? 32.965 5.012 -15.491 1.00 89.94 362 LEU A CA 1
ATOM 2865 C C . LEU A 1 362 ? 33.824 6.224 -15.123 1.00 89.94 362 LEU A C 1
ATOM 2867 O O . LEU A 1 362 ? 34.797 6.068 -14.394 1.00 89.94 362 LEU A O 1
ATOM 2871 N N . VAL A 1 363 ? 33.425 7.428 -15.548 1.00 87.06 363 VAL A N 1
ATOM 2872 C CA . VAL A 1 363 ? 34.131 8.674 -15.202 1.00 87.06 363 VAL A CA 1
ATOM 2873 C C . VAL A 1 363 ? 34.234 8.835 -13.687 1.00 87.06 363 VAL A C 1
ATOM 2875 O O . VAL A 1 363 ? 35.329 9.057 -13.184 1.00 87.06 363 VAL A O 1
ATOM 2878 N N . ARG A 1 364 ? 33.145 8.609 -12.942 1.00 85.31 364 ARG A N 1
ATOM 2879 C CA . ARG A 1 364 ? 33.160 8.671 -11.473 1.00 85.31 364 ARG A CA 1
ATOM 2880 C C . ARG A 1 364 ? 34.133 7.665 -10.842 1.00 85.31 364 ARG A C 1
ATOM 2882 O O . ARG A 1 364 ? 34.875 8.019 -9.933 1.00 85.31 364 ARG A O 1
ATOM 2889 N N . ARG A 1 365 ? 34.180 6.424 -11.344 1.00 85.44 365 ARG A N 1
ATOM 2890 C CA . ARG A 1 365 ? 35.160 5.421 -10.882 1.00 85.44 365 ARG A CA 1
ATOM 2891 C C . ARG A 1 365 ? 36.596 5.826 -11.210 1.00 85.44 365 ARG A C 1
ATOM 2893 O O . ARG A 1 365 ? 37.498 5.552 -10.425 1.00 85.44 365 ARG A O 1
ATOM 2900 N N . MET A 1 366 ? 36.823 6.467 -12.354 1.00 80.44 366 MET A N 1
ATOM 2901 C CA . MET A 1 366 ? 38.138 7.000 -12.708 1.00 80.44 366 MET A CA 1
ATOM 2902 C C . MET A 1 366 ? 38.525 8.184 -11.807 1.00 80.44 366 MET A C 1
ATOM 2904 O O . MET A 1 366 ? 39.678 8.262 -11.401 1.00 80.44 366 MET A O 1
ATOM 2908 N N . GLU A 1 367 ? 37.578 9.053 -11.432 1.00 79.81 367 GLU A N 1
ATOM 2909 C CA . GLU A 1 367 ? 37.805 10.179 -10.505 1.00 79.81 367 GLU A CA 1
ATOM 2910 C C . GLU A 1 367 ? 38.205 9.694 -9.110 1.00 79.81 367 GLU A C 1
ATOM 2912 O O . GLU A 1 367 ? 39.097 10.267 -8.487 1.00 79.81 367 GLU A O 1
ATOM 2917 N N . GLU A 1 368 ? 37.577 8.616 -8.639 1.00 78.31 368 GLU A N 1
ATOM 2918 C CA . GLU A 1 368 ? 37.885 7.993 -7.348 1.00 78.31 368 GLU A CA 1
ATOM 2919 C C . GLU A 1 368 ? 39.266 7.313 -7.339 1.00 78.31 368 GLU A C 1
ATOM 2921 O O . GLU A 1 368 ? 39.956 7.345 -6.320 1.00 78.31 368 GLU A O 1
ATOM 2926 N N . ARG A 1 369 ? 39.694 6.718 -8.464 1.00 81.38 369 ARG A N 1
ATOM 2927 C CA . ARG A 1 369 ? 41.014 6.069 -8.585 1.00 81.38 369 ARG A CA 1
ATOM 2928 C C . ARG A 1 369 ? 42.146 7.068 -8.834 1.00 81.38 369 ARG A C 1
ATOM 2930 O O . ARG A 1 369 ? 43.219 6.929 -8.254 1.00 81.38 369 ARG A O 1
ATOM 2937 N N . GLU A 1 370 ? 41.920 8.053 -9.702 1.00 72.62 370 GLU A N 1
ATOM 2938 C CA . GLU A 1 370 ? 42.940 8.981 -10.202 1.00 72.62 370 GLU A CA 1
ATOM 2939 C C . GLU A 1 370 ? 42.386 10.419 -10.295 1.00 72.62 370 GLU A C 1
ATOM 2941 O O . GLU A 1 370 ? 42.188 10.960 -11.390 1.00 72.62 370 GLU A O 1
ATOM 2946 N N . PRO A 1 371 ? 42.188 11.106 -9.153 1.00 62.94 371 PRO A N 1
ATOM 2947 C CA . PRO A 1 371 ? 41.549 12.427 -9.124 1.00 62.94 371 PRO A CA 1
ATOM 2948 C C . PRO A 1 371 ? 42.311 13.482 -9.944 1.00 62.94 371 PRO A C 1
ATOM 2950 O O . PRO A 1 371 ? 41.715 14.407 -10.494 1.00 62.94 371 PRO A O 1
ATOM 2953 N N . ASN A 1 372 ? 43.630 13.321 -10.086 1.00 60.41 372 ASN A N 1
ATOM 2954 C CA . ASN A 1 372 ? 44.514 14.264 -10.776 1.00 60.41 372 ASN A CA 1
ATOM 2955 C C . ASN A 1 372 ? 44.454 14.191 -12.312 1.00 60.41 372 ASN A C 1
ATOM 2957 O O . ASN A 1 372 ? 44.994 15.078 -12.969 1.00 60.41 372 ASN A O 1
ATOM 2961 N N . LEU A 1 373 ? 43.835 13.156 -12.890 1.00 58.84 373 LEU A N 1
ATOM 2962 C CA . LEU A 1 373 ? 43.638 13.053 -14.342 1.00 58.84 373 LEU A CA 1
ATOM 2963 C C . LEU A 1 373 ? 42.386 13.798 -14.822 1.00 58.84 373 LEU A C 1
ATOM 2965 O O . LEU A 1 373 ? 42.250 14.059 -16.016 1.00 58.84 373 LEU A O 1
ATOM 2969 N N . ILE A 1 374 ? 41.476 14.127 -13.899 1.00 56.00 374 ILE A N 1
ATOM 2970 C CA . ILE A 1 374 ? 40.111 14.574 -14.212 1.00 56.00 374 ILE A CA 1
ATOM 2971 C C . ILE A 1 374 ? 39.814 15.935 -13.586 1.00 56.00 374 ILE A C 1
ATOM 2973 O O . ILE A 1 374 ? 39.233 16.805 -14.239 1.00 56.00 374 ILE A O 1
ATOM 2977 N N . ALA A 1 375 ? 40.264 16.166 -12.349 1.00 51.69 375 ALA A N 1
ATOM 2978 C CA . ALA A 1 375 ? 40.160 17.468 -11.716 1.00 51.69 375 ALA A CA 1
ATOM 2979 C C . ALA A 1 375 ? 41.190 18.424 -12.331 1.00 51.69 375 ALA A C 1
ATOM 2981 O O . ALA A 1 375 ? 42.399 18.207 -12.231 1.00 51.69 375 ALA A O 1
ATOM 2982 N N . ASN A 1 376 ? 40.706 19.522 -12.920 1.00 52.75 376 ASN A N 1
ATOM 2983 C CA . ASN A 1 376 ? 41.517 20.667 -13.341 1.00 52.75 376 ASN A CA 1
ATOM 2984 C C . ASN A 1 376 ? 42.159 21.341 -12.113 1.00 52.75 376 ASN A C 1
ATOM 2986 O O . ASN A 1 376 ? 41.760 22.428 -11.695 1.00 52.75 376 ASN A O 1
ATOM 2990 N N . THR A 1 377 ? 43.149 20.696 -11.505 1.00 45.88 377 THR A N 1
ATOM 2991 C CA . THR A 1 377 ? 43.993 21.321 -10.492 1.00 45.88 377 THR A CA 1
ATOM 2992 C C . THR A 1 377 ? 44.870 22.351 -11.199 1.00 45.88 377 THR A C 1
ATOM 2994 O O . THR A 1 377 ? 45.472 22.073 -12.238 1.00 45.88 377 THR A O 1
ATOM 2997 N N . THR A 1 378 ? 44.926 23.564 -10.651 1.00 47.41 378 THR A N 1
ATOM 2998 C CA . THR A 1 378 ? 45.523 24.786 -11.230 1.00 47.41 378 THR A CA 1
ATOM 2999 C C . THR A 1 378 ? 47.000 24.679 -11.637 1.00 47.41 378 THR A C 1
ATOM 3001 O O . THR A 1 378 ? 47.510 25.581 -12.300 1.00 47.41 378 THR A O 1
ATOM 3004 N N . HIS A 1 379 ? 47.679 23.577 -11.305 1.00 50.91 379 HIS A N 1
ATOM 3005 C CA . HIS A 1 379 ? 49.085 23.319 -11.626 1.00 50.91 379 HIS A CA 1
ATOM 3006 C C . HIS A 1 379 ? 49.322 22.080 -12.513 1.00 50.91 379 HIS A C 1
ATOM 3008 O O . HIS A 1 379 ? 50.473 21.762 -12.808 1.00 50.91 379 HIS A O 1
ATOM 3014 N N . SER A 1 380 ? 48.271 21.388 -12.967 1.00 44.91 380 SER A N 1
ATOM 3015 C CA . SER A 1 380 ? 48.400 20.221 -13.850 1.00 44.91 380 SER A CA 1
ATOM 3016 C C . SER A 1 380 ? 48.477 20.633 -15.331 1.00 44.91 380 SER A C 1
ATOM 3018 O O . SER A 1 380 ? 47.731 21.479 -15.821 1.00 44.91 380 SER A O 1
ATOM 3020 N N . ILE A 1 381 ? 49.436 20.054 -16.061 1.00 47.69 381 ILE A N 1
ATOM 3021 C CA . ILE A 1 381 ? 49.816 20.448 -17.434 1.00 47.69 381 ILE A CA 1
ATOM 3022 C C . ILE A 1 381 ? 48.834 19.890 -18.498 1.00 47.69 381 ILE A C 1
ATOM 3024 O O . ILE A 1 381 ? 48.937 20.219 -19.678 1.00 47.69 381 ILE A O 1
ATOM 3028 N N . SER A 1 382 ? 47.814 19.119 -18.103 1.00 45.16 382 SER A N 1
ATOM 3029 C CA . SER A 1 382 ? 46.768 18.616 -19.006 1.00 45.16 382 SER A CA 1
ATOM 3030 C C . SER A 1 382 ? 45.472 19.421 -18.860 1.00 45.16 382 SER A C 1
ATOM 3032 O O . SER A 1 382 ? 44.593 19.089 -18.075 1.00 45.16 382 SER A O 1
ATOM 3034 N N . ARG A 1 383 ? 45.319 20.497 -19.643 1.00 45.94 383 ARG A N 1
ATOM 3035 C CA . ARG A 1 383 ? 44.073 21.297 -19.724 1.00 45.94 383 ARG A CA 1
ATOM 3036 C C . ARG A 1 383 ? 43.010 20.654 -20.622 1.00 45.94 383 ARG A C 1
ATOM 3038 O O . ARG A 1 383 ? 42.393 21.334 -21.447 1.00 45.94 383 ARG A O 1
ATOM 3045 N N . LYS A 1 384 ? 42.833 19.340 -20.548 1.00 50.34 384 LYS A N 1
ATOM 3046 C CA . LYS A 1 384 ? 41.905 18.625 -21.424 1.00 50.34 384 LYS A CA 1
ATOM 3047 C C . LYS A 1 384 ? 41.130 17.631 -20.576 1.00 50.34 384 LYS A C 1
ATOM 3049 O O . LYS A 1 384 ? 41.662 16.593 -20.214 1.00 50.34 384 LYS A O 1
ATOM 3054 N N . GLY A 1 385 ? 39.890 17.984 -20.234 1.00 54.72 385 GLY A N 1
ATOM 3055 C CA . GLY A 1 385 ? 38.963 17.024 -19.640 1.00 54.72 385 GLY A CA 1
ATOM 3056 C C . GLY A 1 385 ? 38.846 15.786 -20.532 1.00 54.72 385 GLY A C 1
ATOM 3057 O O . GLY A 1 385 ? 38.941 15.908 -21.760 1.00 54.72 385 GLY A O 1
ATOM 3058 N N . ILE A 1 386 ? 38.665 14.622 -19.906 1.00 59.56 386 ILE A N 1
ATOM 3059 C CA . ILE A 1 386 ? 38.611 13.326 -20.592 1.00 59.56 386 ILE A CA 1
ATOM 3060 C C . ILE A 1 386 ? 37.527 13.360 -21.671 1.00 59.56 386 ILE A C 1
ATOM 3062 O O . ILE A 1 386 ? 36.359 13.667 -21.411 1.00 59.56 386 ILE A O 1
ATOM 3066 N N . ARG A 1 387 ? 37.913 13.057 -22.912 1.00 62.28 387 ARG A N 1
ATOM 3067 C CA . ARG A 1 387 ? 36.966 12.946 -24.029 1.00 62.28 387 ARG A CA 1
ATOM 3068 C C . ARG A 1 387 ? 36.299 11.576 -24.005 1.00 62.28 387 ARG A C 1
ATOM 3070 O O . ARG A 1 387 ? 36.920 10.583 -23.657 1.00 62.28 387 ARG A O 1
ATOM 3077 N N . ARG A 1 388 ? 35.064 11.480 -24.509 1.00 59.44 388 ARG A N 1
ATOM 3078 C CA . ARG A 1 388 ? 34.363 10.191 -24.708 1.00 59.44 388 ARG A CA 1
ATOM 3079 C C . ARG A 1 388 ? 35.185 9.130 -25.454 1.00 59.44 388 ARG A C 1
ATOM 3081 O O . ARG A 1 388 ? 34.980 7.949 -25.231 1.00 59.44 388 ARG A O 1
ATOM 3088 N N . SER A 1 389 ? 36.093 9.550 -26.335 1.00 61.19 389 SER A N 1
ATOM 3089 C CA . SER A 1 389 ? 36.999 8.680 -27.098 1.00 61.19 389 SER A CA 1
ATOM 3090 C C . SER A 1 389 ? 38.185 8.127 -26.298 1.00 61.19 389 SER A C 1
ATOM 3092 O O . SER A 1 389 ? 38.934 7.320 -26.830 1.00 61.19 389 SER A O 1
ATOM 3094 N N . GLU A 1 390 ? 38.407 8.613 -25.078 1.00 65.50 390 GLU A N 1
ATOM 3095 C CA . GLU A 1 390 ? 39.513 8.223 -24.189 1.00 65.50 390 GLU A CA 1
ATOM 3096 C C . GLU A 1 390 ? 39.042 7.244 -23.094 1.00 65.50 390 GLU A C 1
ATOM 3098 O O . GLU A 1 390 ? 39.837 6.816 -22.262 1.00 65.50 390 GLU A O 1
ATOM 3103 N N . LEU A 1 391 ? 37.753 6.883 -23.089 1.00 77.75 391 LEU A N 1
ATOM 3104 C CA . LEU A 1 391 ? 37.173 5.937 -22.139 1.00 77.75 391 LEU A CA 1
ATOM 3105 C C . LEU A 1 391 ? 37.515 4.493 -22.522 1.00 77.75 391 LEU A C 1
ATOM 3107 O O . LEU A 1 391 ? 37.464 4.125 -23.694 1.00 77.75 391 LEU A O 1
ATOM 3111 N N . ASN A 1 392 ? 37.820 3.666 -21.520 1.00 83.75 392 ASN A N 1
ATOM 3112 C CA . ASN A 1 392 ? 38.053 2.240 -21.724 1.00 83.75 392 ASN A CA 1
ATOM 3113 C C . ASN A 1 392 ? 36.722 1.518 -21.989 1.00 83.75 392 ASN A C 1
ATOM 3115 O O . ASN A 1 392 ? 35.905 1.342 -21.082 1.00 83.75 392 ASN A O 1
ATOM 3119 N N . ASP A 1 393 ? 36.514 1.098 -23.236 1.00 87.75 393 ASP A N 1
ATOM 3120 C CA . ASP A 1 393 ? 35.275 0.448 -23.662 1.00 87.75 393 ASP A CA 1
ATOM 3121 C C . ASP A 1 393 ? 35.064 -0.939 -23.014 1.00 87.75 393 ASP A C 1
ATOM 3123 O O . ASP A 1 393 ? 33.917 -1.328 -22.797 1.00 87.75 393 ASP A O 1
ATOM 3127 N N . GLU A 1 394 ? 36.127 -1.651 -22.616 1.00 87.38 394 GLU A N 1
ATOM 3128 C CA . GLU A 1 394 ? 36.005 -2.934 -21.897 1.00 87.38 394 GLU A CA 1
ATOM 3129 C C . GLU A 1 394 ? 35.491 -2.735 -20.466 1.00 87.38 394 GLU A C 1
ATOM 3131 O O . GLU A 1 394 ? 34.618 -3.464 -19.991 1.00 87.38 394 GLU A O 1
ATOM 3136 N N . GLU A 1 395 ? 35.978 -1.697 -19.777 1.00 87.88 395 GLU A N 1
ATOM 3137 C CA . GLU A 1 395 ? 35.474 -1.349 -18.446 1.00 87.88 395 GLU A CA 1
ATOM 3138 C C . GLU A 1 395 ? 34.030 -0.832 -18.522 1.00 87.88 395 GLU A C 1
ATOM 3140 O O . GLU A 1 395 ? 33.199 -1.178 -17.679 1.00 87.88 395 GLU A O 1
ATOM 3145 N N . LEU A 1 396 ? 33.697 -0.065 -19.566 1.00 91.12 396 LEU A N 1
ATOM 3146 C CA . LEU A 1 396 ? 32.320 0.351 -19.821 1.00 91.12 396 LEU A CA 1
ATOM 3147 C C . LEU A 1 396 ? 31.400 -0.852 -20.067 1.00 91.12 396 LEU A C 1
ATOM 3149 O O . LEU A 1 396 ? 30.306 -0.904 -19.505 1.00 91.12 396 LEU A O 1
ATOM 3153 N N . LYS A 1 397 ? 31.837 -1.830 -20.869 1.00 90.69 397 LYS A N 1
ATOM 3154 C CA . LYS A 1 397 ? 31.089 -3.072 -21.101 1.00 90.69 397 LYS A CA 1
ATOM 3155 C C . LYS A 1 397 ? 30.875 -3.830 -19.791 1.00 90.69 397 LYS A C 1
ATOM 3157 O O . LYS A 1 397 ? 29.752 -4.243 -19.523 1.00 90.69 397 LYS A O 1
ATOM 3162 N N . SER A 1 398 ? 31.906 -3.915 -18.945 1.00 90.50 398 SER A N 1
ATOM 3163 C CA . SER A 1 398 ? 31.822 -4.520 -17.609 1.00 90.50 398 SER A CA 1
ATOM 3164 C C . SER A 1 398 ? 30.774 -3.833 -16.722 1.00 90.50 398 SER A C 1
ATOM 3166 O O . SER A 1 398 ? 29.937 -4.520 -16.135 1.00 90.50 398 SER A O 1
ATOM 3168 N N . ILE A 1 399 ? 30.746 -2.495 -16.685 1.00 90.44 399 ILE A N 1
ATOM 3169 C CA . ILE A 1 399 ? 29.735 -1.714 -15.943 1.00 90.44 399 ILE A CA 1
ATOM 3170 C C . ILE A 1 399 ? 28.320 -1.979 -16.464 1.00 90.44 399 ILE A C 1
ATOM 3172 O O . ILE A 1 399 ? 27.377 -2.053 -15.686 1.00 90.44 399 ILE A O 1
ATOM 3176 N N . LEU A 1 400 ? 28.158 -2.102 -17.780 1.00 93.00 400 LEU A N 1
ATOM 3177 C CA . LEU A 1 400 ? 26.849 -2.226 -18.414 1.00 93.00 400 LEU A CA 1
ATOM 3178 C C . LEU A 1 400 ? 26.361 -3.679 -18.553 1.00 93.00 400 LEU A C 1
ATOM 3180 O O . LEU A 1 400 ? 25.296 -3.901 -19.132 1.00 93.00 400 LEU A O 1
ATOM 3184 N N . THR A 1 401 ? 27.097 -4.661 -18.023 1.00 91.62 401 THR A N 1
ATOM 3185 C CA . THR A 1 401 ? 26.831 -6.102 -18.207 1.00 91.62 401 THR A CA 1
ATOM 3186 C C . THR A 1 401 ? 25.395 -6.496 -17.857 1.00 91.62 401 THR A C 1
ATOM 3188 O O . THR A 1 401 ? 24.785 -7.275 -18.582 1.00 91.62 401 THR A O 1
ATOM 3191 N N . ASN A 1 402 ? 24.821 -5.926 -16.792 1.00 90.81 402 ASN A N 1
ATOM 3192 C CA . ASN A 1 402 ? 23.462 -6.253 -16.345 1.00 90.81 402 ASN A CA 1
ATOM 3193 C C . ASN A 1 402 ? 22.360 -5.486 -17.095 1.00 90.81 402 ASN A C 1
ATOM 3195 O O . ASN A 1 402 ? 21.189 -5.846 -16.992 1.00 90.81 402 ASN A O 1
ATOM 3199 N N . LEU A 1 403 ? 22.715 -4.428 -17.835 1.00 93.06 403 LEU A N 1
ATOM 3200 C CA . LEU A 1 403 ? 21.763 -3.547 -18.521 1.00 93.06 403 LEU A CA 1
ATOM 3201 C C . LEU A 1 403 ? 21.711 -3.796 -20.034 1.00 93.06 403 LEU A C 1
ATOM 3203 O O . LEU A 1 403 ? 20.632 -3.723 -20.619 1.00 93.06 403 LEU A O 1
ATOM 3207 N N . LEU A 1 404 ? 22.842 -4.112 -20.680 1.00 90.88 404 LEU A N 1
ATOM 3208 C CA . LEU A 1 404 ? 22.899 -4.356 -22.132 1.00 90.88 404 LEU A CA 1
ATOM 3209 C C . LEU A 1 404 ? 21.975 -5.491 -22.606 1.00 90.88 404 LEU A C 1
ATOM 3211 O O . LEU A 1 404 ? 21.312 -5.286 -23.624 1.00 90.88 404 LEU A O 1
ATOM 3215 N N . PRO A 1 405 ? 21.858 -6.639 -21.901 1.00 88.06 405 PRO A N 1
ATOM 3216 C CA . PRO A 1 405 ? 20.963 -7.724 -22.314 1.00 88.06 405 PRO A CA 1
ATOM 3217 C C . PRO A 1 405 ? 19.477 -7.344 -22.304 1.00 88.06 405 PRO A C 1
ATOM 3219 O O . PRO A 1 405 ? 18.678 -7.986 -22.978 1.00 88.06 405 PRO A O 1
ATOM 3222 N N . LEU A 1 406 ? 19.100 -6.300 -21.557 1.00 88.88 406 LEU A N 1
ATOM 3223 C CA . LEU A 1 406 ? 17.714 -5.837 -21.434 1.00 88.88 406 LEU A CA 1
ATOM 3224 C C . LEU A 1 406 ? 17.283 -4.918 -22.590 1.00 88.88 406 LEU A C 1
ATOM 3226 O O . LEU A 1 406 ? 16.102 -4.577 -22.713 1.00 88.88 406 LEU A O 1
ATOM 3230 N N . ILE A 1 407 ? 18.230 -4.477 -23.422 1.00 89.62 407 ILE A N 1
ATOM 3231 C CA . ILE A 1 407 ? 17.969 -3.609 -24.573 1.00 89.62 407 ILE A CA 1
ATOM 3232 C C . ILE A 1 407 ? 17.549 -4.479 -25.752 1.00 89.62 407 ILE A C 1
ATOM 3234 O O . ILE A 1 407 ? 18.280 -5.375 -26.180 1.00 89.62 407 ILE A O 1
ATOM 3238 N N . ARG A 1 408 ? 16.386 -4.185 -26.337 1.00 86.50 408 ARG A N 1
ATOM 3239 C CA . ARG A 1 408 ? 15.825 -5.010 -27.411 1.00 86.50 408 ARG A CA 1
ATOM 3240 C C . ARG A 1 408 ? 16.302 -4.491 -28.762 1.00 86.50 408 ARG A C 1
ATOM 3242 O O . ARG A 1 408 ? 15.560 -3.847 -29.502 1.00 86.50 408 ARG A O 1
ATOM 3249 N N . ILE A 1 409 ? 17.574 -4.757 -29.063 1.00 82.00 409 ILE A N 1
ATOM 3250 C CA . ILE A 1 409 ? 18.282 -4.233 -30.244 1.00 82.00 409 ILE A CA 1
ATOM 3251 C C . ILE A 1 409 ? 17.580 -4.535 -31.578 1.00 82.00 409 ILE A C 1
ATOM 3253 O O . ILE A 1 409 ? 17.654 -3.714 -32.491 1.00 82.00 409 ILE A O 1
ATOM 3257 N N . ASP A 1 410 ? 16.844 -5.649 -31.662 1.00 78.12 410 ASP A N 1
ATOM 3258 C CA . ASP A 1 410 ? 16.075 -6.056 -32.848 1.00 78.12 410 ASP A CA 1
ATOM 3259 C C . ASP A 1 410 ? 14.907 -5.095 -33.166 1.00 78.12 410 ASP A C 1
ATOM 3261 O O . ASP A 1 410 ? 14.408 -5.076 -34.289 1.00 78.12 410 ASP A O 1
ATOM 3265 N N . TYR A 1 411 ? 14.484 -4.262 -32.204 1.00 80.50 411 TYR A N 1
ATOM 3266 C CA . TYR A 1 411 ? 13.382 -3.299 -32.351 1.00 80.50 411 TYR A CA 1
ATOM 3267 C C . TYR A 1 411 ? 13.852 -1.836 -32.333 1.00 80.50 411 TYR A C 1
ATOM 3269 O O . TYR A 1 411 ? 13.068 -0.917 -32.083 1.00 80.50 411 TYR A O 1
ATOM 3277 N N . ILE A 1 412 ? 15.135 -1.582 -32.601 1.00 84.25 412 ILE A N 1
ATOM 3278 C CA . ILE A 1 412 ? 15.634 -0.219 -32.805 1.00 84.25 412 ILE A CA 1
ATOM 3279 C C . ILE A 1 412 ? 15.239 0.257 -34.207 1.00 84.25 412 ILE A C 1
ATOM 3281 O O . ILE A 1 412 ? 15.642 -0.327 -35.210 1.00 84.25 412 ILE A O 1
ATOM 3285 N N . LEU A 1 413 ? 14.475 1.352 -34.266 1.00 77.25 413 LEU A N 1
ATOM 3286 C CA . LEU A 1 413 ? 14.069 2.007 -35.509 1.00 77.25 413 LEU A CA 1
ATOM 3287 C C . LEU A 1 413 ? 14.755 3.378 -35.666 1.00 77.25 413 LEU A C 1
ATOM 3289 O O . LEU A 1 413 ? 14.804 4.139 -34.694 1.00 77.25 413 LEU A O 1
ATOM 3293 N N . PRO A 1 414 ? 15.221 3.741 -36.876 1.00 77.75 414 PRO A N 1
ATOM 3294 C CA . PRO A 1 414 ? 15.353 2.884 -38.054 1.00 77.75 414 PRO A CA 1
ATOM 3295 C C . PRO A 1 414 ? 16.382 1.756 -37.842 1.00 77.75 414 PRO A C 1
ATOM 3297 O O . PRO A 1 414 ? 17.323 1.924 -37.051 1.00 77.75 414 PRO A O 1
ATOM 3300 N N . PRO A 1 415 ? 16.254 0.646 -38.592 1.00 67.44 415 PRO A N 1
ATOM 3301 C CA . PRO A 1 415 ? 17.334 -0.320 -38.744 1.00 67.44 415 PRO A CA 1
ATOM 3302 C C . PRO A 1 415 ? 18.616 0.443 -39.113 1.00 67.44 415 PRO A C 1
ATOM 3304 O O . PRO A 1 415 ? 18.558 1.403 -39.882 1.00 67.44 415 PRO A O 1
ATOM 3307 N N . PHE A 1 416 ? 19.766 0.086 -38.537 1.00 71.50 416 PHE A N 1
ATOM 3308 C CA . PHE A 1 416 ? 21.046 0.800 -38.728 1.00 71.50 416 PHE A CA 1
ATOM 3309 C C . PHE A 1 416 ? 21.159 2.202 -38.111 1.00 71.50 416 PHE A C 1
ATOM 3311 O O . PHE A 1 416 ? 21.998 3.000 -38.546 1.00 71.50 416 PHE A O 1
ATOM 3318 N N . HIS A 1 417 ? 20.381 2.518 -37.073 1.00 83.38 417 HIS A N 1
ATOM 3319 C CA . HIS A 1 417 ? 20.547 3.787 -36.368 1.00 83.38 417 HIS A CA 1
ATOM 3320 C C . HIS A 1 417 ? 22.010 4.027 -35.940 1.00 83.38 417 HIS A C 1
ATOM 3322 O O . HIS A 1 417 ? 22.705 3.127 -35.456 1.00 83.38 417 HIS A O 1
ATOM 3328 N N . GLN A 1 418 ? 22.483 5.268 -36.092 1.00 89.00 418 GLN A N 1
ATOM 3329 C CA . GLN A 1 418 ? 23.873 5.658 -35.824 1.00 89.00 418 GLN A CA 1
ATOM 3330 C C . GLN A 1 418 ? 24.364 5.246 -34.426 1.00 89.00 418 GLN A C 1
ATOM 3332 O O . GLN A 1 418 ? 25.505 4.812 -34.279 1.00 89.00 418 GLN A O 1
ATOM 3337 N N . SER A 1 419 ? 23.490 5.316 -33.420 1.00 88.81 419 SER A N 1
ATOM 3338 C CA . SER A 1 419 ? 23.801 4.991 -32.022 1.00 88.81 419 SER A CA 1
ATOM 3339 C C . SER A 1 419 ? 24.064 3.499 -31.819 1.00 88.81 419 SER A C 1
ATOM 3341 O O . SER A 1 419 ? 24.988 3.130 -31.097 1.00 88.81 419 SER A O 1
ATOM 3343 N N . LEU A 1 420 ? 23.323 2.640 -32.526 1.00 86.75 420 LEU A N 1
ATOM 3344 C CA . LEU A 1 420 ? 23.548 1.195 -32.513 1.00 86.75 420 LEU A CA 1
ATOM 3345 C C . LEU A 1 420 ? 24.876 0.849 -33.199 1.00 86.75 420 LEU A C 1
ATOM 3347 O O . LEU A 1 420 ? 25.699 0.121 -32.648 1.00 86.75 420 LEU A O 1
ATOM 3351 N N . ASN A 1 421 ? 25.143 1.453 -34.360 1.00 85.44 421 ASN A N 1
ATOM 3352 C CA . ASN A 1 421 ? 26.414 1.281 -35.068 1.00 85.44 421 ASN A CA 1
ATOM 3353 C C . ASN A 1 421 ? 27.617 1.771 -34.244 1.00 85.44 421 ASN A C 1
ATOM 3355 O O . ASN A 1 421 ? 28.679 1.146 -34.265 1.00 85.44 421 ASN A O 1
ATOM 3359 N N . ALA A 1 422 ? 27.464 2.872 -33.505 1.00 87.62 422 ALA A N 1
ATOM 3360 C CA . ALA A 1 422 ? 28.489 3.371 -32.596 1.00 87.62 422 ALA A CA 1
ATOM 3361 C C . ALA A 1 422 ? 28.764 2.381 -31.451 1.00 87.62 422 ALA A C 1
ATOM 3363 O O . ALA A 1 422 ? 29.928 2.114 -31.156 1.00 87.62 422 ALA A O 1
ATOM 3364 N N . ALA A 1 423 ? 27.723 1.781 -30.865 1.00 87.88 423 ALA A N 1
ATOM 3365 C CA . ALA A 1 423 ? 27.871 0.776 -29.813 1.00 87.88 423 ALA A CA 1
ATOM 3366 C C . ALA A 1 423 ? 28.624 -0.480 -30.297 1.00 87.88 423 ALA A C 1
ATOM 3368 O O . ALA A 1 423 ? 29.524 -0.959 -29.607 1.00 87.88 423 ALA A O 1
ATOM 3369 N N . TYR A 1 424 ? 28.346 -0.959 -31.517 1.00 85.56 424 TYR A N 1
ATOM 3370 C CA . TYR A 1 424 ? 29.109 -2.057 -32.131 1.00 85.56 424 TYR A CA 1
ATOM 3371 C C . TYR A 1 424 ? 30.570 -1.691 -32.423 1.00 85.56 424 TYR A C 1
ATOM 3373 O O . TYR A 1 424 ? 31.468 -2.518 -32.248 1.00 85.56 424 TYR A O 1
ATOM 3381 N N . LYS A 1 425 ? 30.838 -0.459 -32.879 1.00 85.94 425 LYS A N 1
ATOM 3382 C CA . LYS A 1 425 ? 32.212 0.014 -33.128 1.00 85.94 425 LYS A CA 1
ATOM 3383 C C . LYS A 1 425 ? 33.044 0.044 -31.846 1.00 85.94 425 LYS A C 1
ATOM 3385 O O . LYS A 1 425 ? 34.214 -0.320 -31.905 1.00 85.94 425 LYS A O 1
ATOM 3390 N N . ARG A 1 426 ? 32.415 0.399 -30.723 1.00 86.38 426 ARG A N 1
ATOM 3391 C CA . ARG A 1 426 ? 32.993 0.406 -29.369 1.00 86.38 426 ARG A CA 1
ATOM 3392 C C . ARG A 1 426 ? 33.104 -0.978 -28.720 1.00 86.38 426 ARG A C 1
ATOM 3394 O O . ARG A 1 426 ? 33.587 -1.083 -27.610 1.00 86.38 426 ARG A O 1
ATOM 3401 N N . GLY A 1 427 ? 32.627 -2.046 -29.365 1.00 85.12 427 GLY A N 1
ATOM 3402 C CA . GLY A 1 427 ? 32.705 -3.401 -28.801 1.00 85.12 427 GLY A CA 1
ATOM 3403 C C . GLY A 1 427 ? 31.746 -3.684 -27.635 1.00 85.12 427 GLY A C 1
ATOM 3404 O O . GLY A 1 427 ? 31.851 -4.742 -27.015 1.00 85.12 427 GLY A O 1
ATOM 3405 N N . LEU A 1 428 ? 30.779 -2.793 -27.367 1.00 85.88 428 LEU A N 1
ATOM 3406 C CA . LEU A 1 428 ? 29.771 -2.987 -26.312 1.00 85.88 428 LEU A CA 1
ATOM 3407 C C . LEU A 1 428 ? 28.870 -4.192 -26.602 1.00 85.88 428 LEU A C 1
ATOM 3409 O O . LEU A 1 428 ? 28.500 -4.930 -25.695 1.00 85.88 428 LEU A O 1
ATOM 3413 N N . PHE A 1 429 ? 28.565 -4.407 -27.881 1.00 82.12 429 PHE A N 1
ATOM 3414 C CA . PHE A 1 429 ? 27.879 -5.592 -28.378 1.00 82.12 429 PHE A CA 1
ATOM 3415 C C . PHE A 1 429 ? 28.831 -6.429 -29.227 1.00 82.12 429 PHE A C 1
ATOM 3417 O O . PHE A 1 429 ? 29.649 -5.890 -29.981 1.00 82.12 429 PHE A O 1
ATOM 3424 N N . ASP A 1 430 ? 28.690 -7.748 -29.147 1.00 70.81 430 ASP A N 1
ATOM 3425 C CA . ASP A 1 430 ? 29.530 -8.660 -29.913 1.00 70.81 430 ASP A CA 1
ATOM 3426 C C . ASP A 1 430 ? 29.220 -8.550 -31.413 1.00 70.81 430 ASP A C 1
ATOM 3428 O O . ASP A 1 430 ? 28.068 -8.567 -31.853 1.00 70.81 430 ASP A O 1
ATOM 3432 N N . LYS A 1 431 ? 30.278 -8.407 -32.221 1.00 56.00 431 LYS A N 1
ATOM 3433 C CA . LYS A 1 431 ? 30.182 -8.164 -33.673 1.00 56.00 431 LYS A CA 1
ATOM 3434 C C . LYS A 1 431 ? 29.674 -9.371 -34.463 1.00 56.00 431 LYS A C 1
ATOM 3436 O O . LYS A 1 431 ? 29.237 -9.181 -35.599 1.00 56.00 431 LYS A O 1
ATOM 3441 N N . SER A 1 432 ? 29.708 -10.569 -33.875 1.00 52.44 432 SER A N 1
ATOM 3442 C CA . SER A 1 432 ? 29.242 -11.828 -34.467 1.00 52.44 432 SER A CA 1
ATOM 3443 C C . SER A 1 432 ? 28.036 -12.390 -33.710 1.00 52.44 432 SER A C 1
ATOM 3445 O O . SER A 1 432 ? 28.147 -13.402 -33.019 1.00 52.44 432 SER A O 1
ATOM 3447 N N . PRO A 1 433 ? 26.856 -11.775 -33.832 1.00 51.66 433 PRO A N 1
ATOM 3448 C CA . PRO A 1 433 ? 25.703 -12.174 -33.055 1.00 51.66 433 PRO A CA 1
ATOM 3449 C C . PRO A 1 433 ? 24.884 -13.217 -33.853 1.00 51.66 433 PRO A C 1
ATOM 3451 O O . PRO A 1 433 ? 23.682 -13.355 -33.666 1.00 51.66 433 PRO A O 1
ATOM 3454 N N . HIS A 1 434 ? 25.481 -13.920 -34.823 1.00 51.03 434 HIS A N 1
ATOM 3455 C CA . HIS A 1 434 ? 24.743 -14.828 -35.709 1.00 51.03 434 HIS A CA 1
ATOM 3456 C C . HIS A 1 434 ? 24.461 -16.178 -35.100 1.00 51.03 434 HIS A C 1
ATOM 3458 O O . HIS A 1 434 ? 23.777 -16.936 -35.761 1.00 51.03 434 HIS A O 1
ATOM 3464 N N . MET A 1 435 ? 24.980 -16.505 -33.919 1.00 53.50 435 MET A N 1
ATOM 3465 C CA . MET A 1 435 ? 24.766 -17.801 -33.291 1.00 53.50 435 MET A CA 1
ATOM 3466 C C . MET A 1 435 ? 24.618 -17.639 -31.783 1.00 53.50 435 MET A C 1
ATOM 3468 O O . MET A 1 435 ? 25.497 -17.078 -31.137 1.00 53.50 435 MET A O 1
ATOM 3472 N N . ASP A 1 436 ? 23.502 -18.122 -31.245 1.00 57.50 436 ASP A N 1
ATOM 3473 C CA . ASP A 1 436 ? 23.372 -18.394 -29.811 1.00 57.50 436 ASP A CA 1
ATOM 3474 C C . ASP A 1 436 ? 24.309 -19.548 -29.394 1.00 57.50 436 ASP A C 1
ATOM 3476 O O . ASP A 1 436 ? 24.726 -20.351 -30.233 1.00 57.50 436 ASP A O 1
ATOM 3480 N N . LEU A 1 437 ? 24.544 -19.706 -28.091 1.00 56.69 437 LEU A N 1
ATOM 3481 C CA . LEU A 1 437 ? 25.083 -20.914 -27.457 1.00 56.69 437 LEU A CA 1
ATOM 3482 C C . LEU A 1 437 ? 24.309 -22.183 -27.865 1.00 56.69 437 LEU A C 1
ATOM 3484 O O . LEU A 1 437 ? 24.883 -23.268 -27.906 1.00 56.69 437 LEU A O 1
ATOM 3488 N N . LEU A 1 438 ? 23.025 -22.040 -28.217 1.00 54.81 438 LEU A N 1
ATOM 3489 C CA . LEU A 1 438 ? 22.160 -23.105 -28.745 1.00 54.81 438 LEU A CA 1
ATOM 3490 C C . LEU A 1 438 ? 22.340 -23.385 -30.246 1.00 54.81 438 LEU A C 1
ATOM 3492 O O . LEU A 1 438 ? 21.609 -24.187 -30.824 1.00 54.81 438 LEU A O 1
ATOM 3496 N N . GLY A 1 439 ? 23.276 -22.714 -30.915 1.00 57.53 439 GLY A N 1
ATOM 3497 C CA . GLY A 1 439 ? 23.482 -22.899 -32.345 1.00 57.53 439 GLY A CA 1
ATOM 3498 C C . GLY A 1 439 ? 22.372 -22.278 -33.213 1.00 57.53 439 GLY A C 1
ATOM 3499 O O . GLY A 1 439 ? 22.261 -22.593 -34.400 1.00 57.53 439 GLY A O 1
ATOM 3500 N N . GLN A 1 440 ? 21.539 -21.395 -32.657 1.00 57.53 440 GLN A N 1
ATOM 3501 C CA . GLN A 1 440 ? 20.441 -20.766 -33.389 1.00 57.53 440 GLN A CA 1
ATOM 3502 C C . GLN A 1 440 ? 20.948 -19.568 -34.191 1.00 57.53 440 GLN A C 1
ATOM 3504 O O . GLN A 1 440 ? 21.599 -18.685 -33.631 1.00 57.53 440 GLN A O 1
ATOM 3509 N N . ARG A 1 441 ? 20.665 -19.545 -35.505 1.00 58.03 441 ARG A N 1
ATOM 3510 C CA . ARG A 1 441 ? 21.114 -18.459 -36.379 1.00 58.03 441 ARG A CA 1
ATOM 3511 C C . ARG A 1 441 ? 20.166 -17.272 -36.372 1.00 58.03 441 ARG A C 1
ATOM 3513 O O . ARG A 1 441 ? 19.039 -17.392 -36.838 1.00 58.03 441 ARG A O 1
ATOM 3520 N N . TYR A 1 442 ? 20.644 -16.127 -35.897 1.00 60.06 442 TYR A N 1
ATOM 3521 C CA . TYR A 1 442 ? 19.896 -14.874 -35.964 1.00 60.06 442 TYR A CA 1
ATOM 3522 C C . TYR A 1 442 ? 20.231 -14.143 -37.267 1.00 60.06 442 TYR A C 1
ATOM 3524 O O . TYR A 1 442 ? 21.421 -13.872 -37.506 1.00 60.06 442 TYR A O 1
ATOM 3532 N N . PRO A 1 443 ? 19.224 -13.815 -38.099 1.00 56.78 443 PRO A N 1
ATOM 3533 C CA . PRO A 1 443 ? 19.433 -12.996 -39.283 1.00 56.78 443 PRO A CA 1
ATOM 3534 C C . PRO A 1 443 ? 20.145 -11.697 -38.900 1.00 56.78 443 PRO A C 1
ATOM 3536 O O . PRO A 1 443 ? 19.790 -11.056 -37.909 1.00 56.78 443 PRO A O 1
ATOM 3539 N N . ASP A 1 444 ? 21.200 -11.331 -39.632 1.00 56.12 444 ASP A N 1
ATOM 3540 C CA . ASP A 1 444 ? 21.733 -9.978 -39.508 1.00 56.12 444 ASP A CA 1
ATOM 3541 C C . ASP A 1 444 ? 20.731 -9.049 -40.179 1.00 56.12 444 ASP A C 1
ATOM 3543 O O . ASP A 1 444 ? 20.492 -9.192 -41.378 1.00 56.12 444 ASP A O 1
ATOM 3547 N N . SER A 1 445 ? 20.201 -8.064 -39.459 1.00 52.25 445 SER A N 1
ATOM 3548 C CA . SER A 1 445 ? 19.488 -6.954 -40.097 1.00 52.25 445 SER A CA 1
ATOM 3549 C C . SER A 1 445 ? 20.399 -6.176 -41.056 1.00 52.25 445 SER A C 1
ATOM 3551 O O . SER A 1 445 ? 19.895 -5.421 -41.877 1.00 52.25 445 SER A O 1
ATOM 3553 N N . ARG A 1 446 ? 21.727 -6.397 -40.998 1.00 53.44 446 ARG A N 1
ATOM 3554 C CA . ARG A 1 446 ? 22.738 -5.913 -41.952 1.00 53.44 446 ARG A CA 1
ATOM 3555 C C . ARG A 1 446 ? 23.008 -6.837 -43.142 1.00 53.44 446 ARG A C 1
ATOM 3557 O O . ARG A 1 446 ? 23.819 -6.477 -43.994 1.00 53.44 446 ARG A O 1
ATOM 3564 N N . SER A 1 447 ? 22.371 -8.005 -43.209 1.00 56.16 447 SER A N 1
ATOM 3565 C CA . SER A 1 447 ? 22.451 -8.872 -44.382 1.00 56.16 447 SER A CA 1
ATOM 3566 C C . SER A 1 447 ? 21.585 -8.277 -45.494 1.00 56.16 447 SER A C 1
ATOM 3568 O O . SER A 1 447 ? 20.419 -7.981 -45.236 1.00 56.16 447 SER A O 1
ATOM 3570 N N . PRO A 1 448 ? 22.096 -8.124 -46.728 1.00 54.97 448 PRO A N 1
ATOM 3571 C CA . PRO A 1 448 ? 21.287 -7.656 -47.856 1.00 54.97 448 PRO A CA 1
ATOM 3572 C C . PRO A 1 448 ? 20.116 -8.601 -48.185 1.00 54.97 448 PRO A C 1
ATOM 3574 O O . PRO A 1 448 ? 19.176 -8.187 -48.857 1.00 54.97 448 PRO A O 1
ATOM 3577 N N . ASP A 1 449 ? 20.155 -9.839 -47.682 1.00 55.78 449 ASP A N 1
ATOM 3578 C CA . ASP A 1 449 ? 19.176 -10.893 -47.965 1.00 55.78 449 ASP A CA 1
ATOM 3579 C C . ASP A 1 449 ? 17.970 -10.897 -47.006 1.00 55.78 449 ASP A C 1
ATOM 3581 O O . ASP A 1 449 ? 17.041 -11.687 -47.178 1.00 55.78 449 ASP A O 1
ATOM 3585 N N . VAL A 1 450 ? 17.973 -10.050 -45.970 1.00 61.53 450 VAL A N 1
ATOM 3586 C CA . VAL A 1 450 ? 16.961 -10.057 -44.903 1.00 61.53 450 VAL A CA 1
ATOM 3587 C C . VAL A 1 450 ? 16.263 -8.706 -44.875 1.00 61.53 450 VAL A C 1
ATOM 3589 O O . VAL A 1 450 ? 16.906 -7.669 -44.733 1.00 61.53 450 VAL A O 1
ATOM 3592 N N . ASN A 1 451 ? 14.930 -8.709 -44.981 1.00 65.06 451 ASN A N 1
ATOM 3593 C CA . ASN A 1 451 ? 14.149 -7.493 -44.775 1.00 65.06 451 ASN A CA 1
ATOM 3594 C C . ASN A 1 451 ? 14.440 -6.963 -43.356 1.00 65.06 451 ASN A C 1
ATOM 3596 O O . ASN A 1 451 ? 14.203 -7.688 -42.388 1.00 65.06 451 ASN A O 1
ATOM 3600 N N . PRO A 1 452 ? 14.935 -5.725 -43.197 1.00 62.00 452 PRO A N 1
ATOM 3601 C CA . PRO A 1 452 ? 15.302 -5.201 -41.886 1.00 62.00 452 PRO A CA 1
ATOM 3602 C C . PRO A 1 452 ? 14.099 -5.062 -40.934 1.00 62.00 452 PRO A C 1
ATOM 3604 O O . PRO A 1 452 ? 14.280 -5.049 -39.717 1.00 62.00 452 PRO A O 1
ATOM 3607 N N . ASP A 1 453 ? 12.876 -5.050 -41.473 1.00 64.69 453 ASP A N 1
ATOM 3608 C CA . ASP A 1 453 ? 11.626 -5.035 -40.711 1.00 64.69 453 ASP A CA 1
ATOM 3609 C C . ASP A 1 453 ? 11.086 -6.447 -40.407 1.00 64.69 453 ASP A C 1
ATOM 3611 O O . ASP A 1 453 ? 10.039 -6.596 -39.774 1.00 64.69 453 ASP A O 1
ATOM 3615 N N . ALA A 1 454 ? 11.784 -7.511 -40.822 1.00 66.94 454 ALA A N 1
ATOM 3616 C CA . ALA A 1 454 ? 11.326 -8.885 -40.621 1.00 66.94 454 ALA A CA 1
ATOM 3617 C C . ALA A 1 454 ? 11.116 -9.211 -39.132 1.00 66.94 454 ALA A C 1
ATOM 3619 O O . ALA A 1 454 ? 10.146 -9.862 -38.782 1.00 66.94 454 ALA A O 1
ATOM 3620 N N . HIS A 1 455 ? 11.919 -8.667 -38.215 1.00 67.44 455 HIS A N 1
ATOM 3621 C CA . HIS A 1 455 ? 11.716 -8.887 -36.775 1.00 67.44 455 HIS A CA 1
ATOM 3622 C C . HIS A 1 455 ? 10.399 -8.291 -36.230 1.00 67.44 455 HIS A C 1
ATOM 3624 O O . HIS A 1 455 ? 9.883 -8.749 -35.202 1.00 67.44 455 HIS A O 1
ATOM 3630 N N . TRP A 1 456 ? 9.829 -7.295 -36.918 1.00 68.31 456 TRP A N 1
ATOM 3631 C CA . TRP A 1 456 ? 8.564 -6.655 -36.549 1.00 68.31 456 TRP A CA 1
ATOM 3632 C C . TRP A 1 456 ? 7.340 -7.392 -37.093 1.00 68.31 456 TRP A C 1
ATOM 3634 O O . TRP A 1 456 ? 6.301 -7.384 -36.437 1.00 68.31 456 TRP A O 1
ATOM 3644 N N . PHE A 1 457 ? 7.460 -8.031 -38.262 1.00 65.25 457 PHE A N 1
ATOM 3645 C CA . PHE A 1 457 ? 6.308 -8.560 -39.008 1.00 65.25 457 PHE A CA 1
ATOM 3646 C C . PHE A 1 457 ? 6.393 -10.054 -39.347 1.00 65.25 457 PHE A C 1
ATOM 3648 O O . PHE A 1 457 ? 5.374 -10.670 -39.650 1.00 65.25 457 PHE A O 1
ATOM 3655 N N . ASP A 1 458 ? 7.584 -10.644 -39.287 1.00 64.75 458 ASP A N 1
ATOM 3656 C CA . ASP A 1 458 ? 7.850 -12.050 -39.567 1.00 64.75 458 ASP A CA 1
ATOM 3657 C C . ASP A 1 458 ? 8.233 -12.789 -38.277 1.00 64.75 458 ASP A C 1
ATOM 3659 O O . ASP A 1 458 ? 9.317 -12.650 -37.708 1.00 64.75 458 ASP A O 1
ATOM 3663 N N . HIS A 1 459 ? 7.296 -13.593 -37.783 1.00 61.28 459 HIS A N 1
ATOM 3664 C CA . HIS A 1 459 ? 7.477 -14.392 -36.574 1.00 61.28 459 HIS A CA 1
ATOM 3665 C C . HIS A 1 459 ? 8.240 -15.701 -36.821 1.00 61.28 459 HIS A C 1
ATOM 3667 O O . HIS A 1 459 ? 8.563 -16.390 -35.856 1.00 61.28 459 HIS A O 1
ATOM 3673 N N . SER A 1 460 ? 8.558 -16.034 -38.080 1.00 62.72 460 SER A N 1
ATOM 3674 C CA . SER A 1 460 ? 9.450 -17.153 -38.412 1.00 62.72 460 SER A CA 1
ATOM 3675 C C . SER A 1 460 ? 10.924 -16.821 -38.174 1.00 62.72 460 SER A C 1
ATOM 3677 O O . SER A 1 460 ? 11.756 -17.721 -38.046 1.00 62.72 460 SER A O 1
ATOM 3679 N N . VAL A 1 461 ? 11.241 -15.528 -38.066 1.00 64.25 461 VAL A N 1
ATOM 3680 C CA . VAL A 1 461 ? 12.585 -15.046 -37.776 1.00 64.25 461 VAL A CA 1
ATOM 3681 C C . VAL A 1 461 ? 12.916 -15.247 -36.290 1.00 64.25 461 VAL A C 1
ATOM 3683 O O . VAL A 1 461 ? 12.217 -14.701 -35.429 1.00 64.25 461 VAL A O 1
ATOM 3686 N N . PRO A 1 462 ? 14.006 -15.973 -35.961 1.00 63.28 462 PRO A N 1
ATOM 3687 C CA . PRO A 1 462 ? 14.494 -16.091 -34.591 1.00 63.28 462 PRO A CA 1
ATOM 3688 C C . PRO A 1 462 ? 14.752 -14.719 -33.956 1.00 63.28 462 PRO A C 1
ATOM 3690 O O . PRO A 1 462 ? 15.352 -13.840 -34.579 1.00 63.28 462 PRO A O 1
ATOM 3693 N N . ARG A 1 463 ? 14.319 -14.544 -32.704 1.00 65.69 463 ARG A N 1
ATOM 3694 C CA . ARG A 1 463 ? 14.459 -13.296 -31.933 1.00 65.69 463 ARG A CA 1
ATOM 3695 C C . ARG A 1 463 ? 15.554 -13.453 -30.889 1.00 65.69 463 ARG A C 1
ATOM 3697 O O . ARG A 1 463 ? 15.591 -14.473 -30.210 1.00 65.69 463 ARG A O 1
ATOM 3704 N N . ARG A 1 464 ? 16.409 -12.439 -30.730 1.00 65.12 464 ARG A N 1
ATOM 3705 C CA . ARG A 1 464 ? 17.485 -12.461 -29.719 1.00 65.12 464 ARG A CA 1
ATOM 3706 C C . ARG A 1 464 ? 16.955 -12.269 -28.312 1.00 65.12 464 ARG A C 1
ATOM 3708 O O . ARG A 1 464 ? 17.536 -12.752 -27.350 1.00 65.12 464 ARG A O 1
ATOM 3715 N N . HIS A 1 465 ? 15.876 -11.505 -28.208 1.00 65.25 465 HIS A N 1
ATOM 3716 C CA . HIS A 1 465 ? 15.203 -11.234 -26.958 1.00 65.25 465 HIS A CA 1
ATOM 3717 C C . HIS A 1 465 ? 13.933 -12.082 -26.896 1.00 65.25 465 HIS A C 1
ATOM 3719 O O . HIS A 1 465 ? 13.131 -12.071 -27.832 1.00 65.25 465 HIS A O 1
ATOM 3725 N N . ALA A 1 466 ? 13.750 -12.808 -25.790 1.00 62.34 466 ALA A N 1
ATOM 3726 C CA . ALA A 1 466 ? 12.578 -13.657 -25.593 1.00 62.34 466 ALA A CA 1
ATOM 3727 C C . ALA A 1 466 ? 11.277 -12.838 -25.611 1.00 62.34 466 ALA A C 1
ATOM 3729 O O . ALA A 1 466 ? 10.271 -13.309 -26.112 1.00 62.34 466 ALA A O 1
ATOM 3730 N N . ALA A 1 467 ? 11.299 -11.595 -25.122 1.00 64.69 467 ALA A N 1
ATOM 3731 C CA . ALA A 1 467 ? 10.158 -10.680 -25.221 1.00 64.69 467 ALA A CA 1
ATOM 3732 C C . ALA A 1 467 ? 10.087 -9.941 -26.576 1.00 64.69 467 ALA A C 1
ATOM 3734 O O . ALA A 1 467 ? 11.115 -9.561 -27.147 1.00 64.69 467 ALA A O 1
ATOM 3735 N N . GLY A 1 468 ? 8.858 -9.691 -27.045 1.00 73.25 468 GLY A N 1
ATOM 3736 C CA . GLY A 1 468 ? 8.523 -8.885 -28.226 1.00 73.25 468 GLY A CA 1
ATOM 3737 C C . GLY A 1 468 ? 8.907 -7.392 -28.128 1.00 73.25 468 GLY A C 1
ATOM 3738 O O . GLY A 1 468 ? 9.618 -6.983 -27.204 1.00 73.25 468 GLY A O 1
ATOM 3739 N N . PRO A 1 469 ? 8.443 -6.531 -29.055 1.00 79.12 469 PRO A N 1
ATOM 3740 C CA . PRO A 1 469 ? 8.630 -5.082 -28.938 1.00 79.12 469 PRO A CA 1
ATOM 3741 C C . PRO A 1 469 ? 7.931 -4.531 -27.684 1.00 79.12 469 PRO A C 1
ATOM 3743 O O . PRO A 1 469 ? 6.895 -5.048 -27.265 1.00 79.12 469 PRO A O 1
ATOM 3746 N N . ARG A 1 470 ? 8.476 -3.463 -27.082 1.00 85.94 470 ARG A N 1
ATOM 3747 C CA . ARG A 1 470 ? 7.831 -2.801 -25.932 1.00 85.94 470 ARG A CA 1
ATOM 3748 C C . ARG A 1 470 ? 6.505 -2.157 -26.322 1.00 85.94 470 ARG A C 1
ATOM 3750 O O . ARG A 1 470 ? 6.340 -1.622 -27.422 1.00 85.94 470 ARG A O 1
ATOM 3757 N N . LEU A 1 471 ? 5.576 -2.140 -25.373 1.00 86.44 471 LEU A N 1
ATOM 3758 C CA . LEU A 1 471 ? 4.241 -1.592 -25.558 1.00 86.44 471 LEU A CA 1
ATOM 3759 C C . LEU A 1 471 ? 4.240 -0.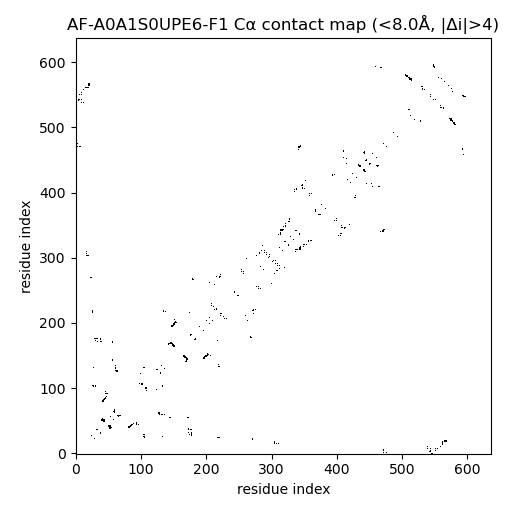063 -25.382 1.00 86.44 471 LEU A C 1
ATOM 3761 O O . LEU A 1 471 ? 4.045 0.464 -24.283 1.00 86.44 471 LEU A O 1
ATOM 3765 N N . LEU A 1 472 ? 4.425 0.666 -26.484 1.00 87.62 472 LEU A N 1
ATOM 3766 C CA . LEU A 1 472 ? 4.398 2.132 -26.497 1.00 87.62 472 LEU A CA 1
ATOM 3767 C C . LEU A 1 472 ? 2.983 2.674 -26.728 1.00 87.62 472 LEU A C 1
ATOM 3769 O O . LEU A 1 472 ? 2.396 2.510 -27.801 1.00 87.62 472 LEU A O 1
ATOM 3773 N N . LEU A 1 473 ? 2.455 3.399 -25.738 1.00 86.38 473 LEU A N 1
ATOM 3774 C CA . LEU A 1 473 ? 1.115 3.990 -25.789 1.00 86.38 473 LEU A CA 1
ATOM 3775 C C . LEU A 1 473 ? 0.864 4.880 -27.012 1.00 86.38 473 LEU A C 1
ATOM 3777 O O . LEU A 1 473 ? -0.186 4.718 -27.641 1.00 86.38 473 LEU A O 1
ATOM 3781 N N . PRO A 1 474 ? 1.782 5.792 -27.396 1.00 85.62 474 PRO A N 1
ATOM 3782 C CA . PRO A 1 474 ? 1.563 6.640 -28.563 1.00 85.62 474 PRO A CA 1
ATOM 3783 C C . PRO A 1 474 ? 1.335 5.833 -29.846 1.00 85.62 474 PRO A C 1
ATOM 37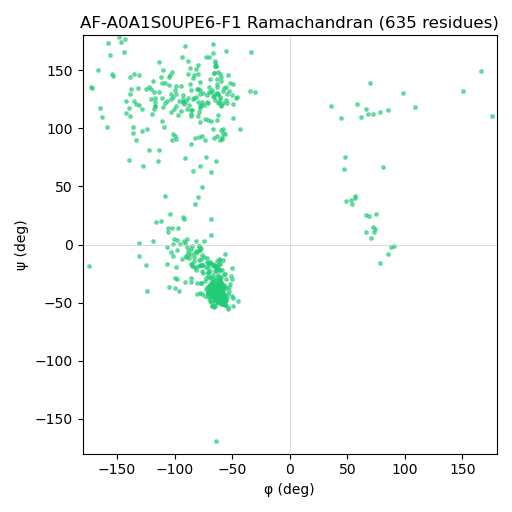85 O O . PRO A 1 474 ? 0.495 6.209 -30.663 1.00 85.62 474 PRO A O 1
ATOM 3788 N N . TYR A 1 475 ? 2.030 4.701 -30.000 1.00 82.62 475 TYR A N 1
ATOM 3789 C CA . TYR A 1 475 ? 1.893 3.839 -31.173 1.00 82.62 475 TYR A CA 1
ATOM 3790 C C . TYR A 1 475 ? 0.547 3.127 -31.182 1.00 82.62 475 TYR A C 1
ATOM 3792 O O . TYR A 1 475 ? -0.144 3.154 -32.196 1.00 82.62 475 TYR A O 1
ATOM 3800 N N . ILE A 1 476 ? 0.112 2.584 -30.045 1.00 81.94 476 ILE A N 1
ATOM 3801 C CA . ILE A 1 476 ? -1.201 1.931 -29.928 1.00 81.94 476 ILE A CA 1
ATOM 3802 C C . ILE A 1 476 ? -2.320 2.912 -30.265 1.00 81.94 476 ILE A C 1
ATOM 3804 O O . ILE A 1 476 ? -3.222 2.585 -31.035 1.00 81.94 476 ILE A O 1
ATOM 3808 N N . ILE A 1 477 ? -2.255 4.128 -29.716 1.00 84.62 477 ILE A N 1
ATOM 3809 C CA . ILE A 1 477 ? -3.258 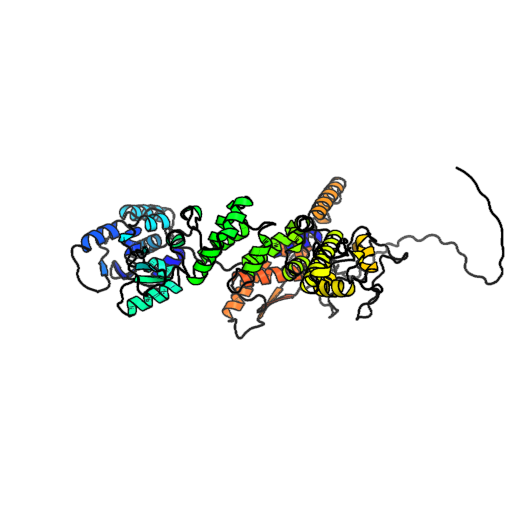5.166 -29.966 1.00 84.62 477 ILE A CA 1
ATOM 3810 C C . ILE A 1 477 ? -3.322 5.490 -31.463 1.00 84.62 477 ILE A C 1
ATOM 3812 O O . ILE A 1 477 ? -4.419 5.629 -32.016 1.00 84.62 477 ILE A O 1
ATOM 3816 N N . GLU A 1 478 ? -2.173 5.594 -32.133 1.00 85.50 478 GLU A N 1
ATOM 3817 C CA . GLU A 1 478 ? -2.124 5.904 -33.560 1.00 85.50 478 GLU A CA 1
ATOM 3818 C C . GLU A 1 478 ? -2.606 4.738 -34.430 1.00 85.50 478 GLU A C 1
ATOM 3820 O O . GLU A 1 478 ? -3.421 4.944 -35.333 1.00 85.50 478 GLU A O 1
ATOM 3825 N N . VAL A 1 479 ? -2.224 3.499 -34.105 1.00 81.88 479 VAL A N 1
ATOM 3826 C CA . VAL A 1 479 ? -2.723 2.305 -34.802 1.00 81.88 479 VAL A CA 1
ATOM 3827 C C . VAL A 1 479 ? -4.235 2.171 -34.622 1.00 81.88 479 VAL A C 1
ATOM 3829 O O . VAL A 1 479 ? -4.950 1.967 -35.601 1.00 81.88 479 VAL A O 1
ATOM 3832 N N . GLN A 1 480 ? -4.765 2.384 -33.415 1.00 81.44 480 GLN A N 1
ATOM 3833 C CA . GLN A 1 480 ? -6.211 2.388 -33.173 1.00 81.44 480 GLN A CA 1
ATOM 3834 C C . GLN A 1 480 ? -6.928 3.478 -33.979 1.00 81.44 480 GLN A C 1
ATOM 3836 O O . GLN A 1 480 ? -8.012 3.246 -34.518 1.00 81.44 480 GLN A O 1
ATOM 3841 N N . LYS A 1 481 ? -6.359 4.688 -34.079 1.00 84.88 481 LYS A N 1
ATOM 3842 C CA . LYS A 1 481 ? -6.914 5.749 -34.939 1.00 84.88 481 LYS A CA 1
ATOM 3843 C C . LYS A 1 481 ? -6.906 5.330 -36.406 1.00 84.88 481 LYS A C 1
ATOM 3845 O O . LYS A 1 481 ? -7.911 5.546 -37.084 1.00 84.88 481 LYS A O 1
ATOM 3850 N N . ARG A 1 482 ? -5.817 4.729 -36.893 1.00 83.62 482 ARG A N 1
ATOM 3851 C CA . ARG A 1 482 ? -5.706 4.265 -38.281 1.00 83.62 482 ARG A CA 1
ATOM 3852 C C . ARG A 1 482 ? -6.699 3.147 -38.577 1.00 83.62 482 ARG A C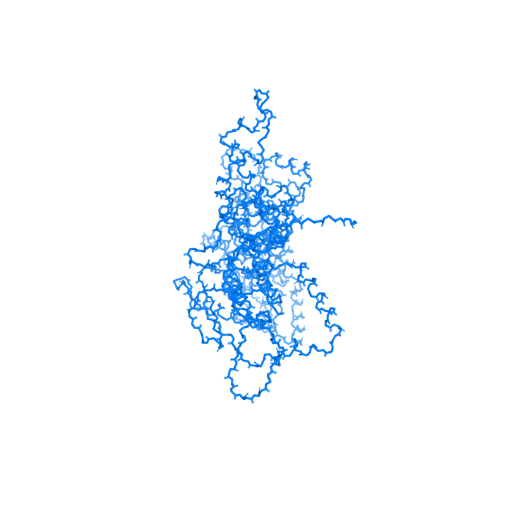 1
ATOM 3854 O O . ARG A 1 482 ? -7.414 3.242 -39.568 1.00 83.62 482 ARG A O 1
ATOM 3861 N N . LEU A 1 483 ? -6.812 2.165 -37.689 1.00 79.50 483 LEU A N 1
ATOM 3862 C CA . LEU A 1 483 ? -7.760 1.060 -37.807 1.00 79.50 483 LEU A CA 1
ATOM 3863 C C . LEU A 1 483 ? -9.203 1.575 -37.812 1.00 79.50 483 LEU A C 1
ATOM 3865 O O . LEU A 1 483 ? -9.964 1.238 -38.708 1.00 79.50 483 LEU A O 1
ATOM 3869 N N . ARG A 1 484 ? -9.555 2.510 -36.917 1.00 80.75 484 ARG A N 1
ATOM 3870 C CA . ARG A 1 484 ? -10.873 3.175 -36.942 1.00 80.75 484 ARG A CA 1
ATOM 3871 C C . ARG A 1 484 ? -11.158 3.915 -38.251 1.00 80.75 484 ARG A C 1
ATOM 3873 O O . ARG A 1 484 ? -12.313 3.971 -38.655 1.00 80.75 484 ARG A O 1
ATOM 3880 N N . ARG A 1 485 ? -10.147 4.506 -38.898 1.00 82.56 485 ARG A N 1
ATOM 3881 C CA . ARG A 1 485 ? -10.307 5.163 -40.209 1.00 82.56 485 ARG A CA 1
ATOM 3882 C C . ARG A 1 485 ? -10.526 4.143 -41.326 1.00 82.56 485 ARG A C 1
ATOM 3884 O O . ARG A 1 485 ? -11.390 4.368 -42.159 1.00 82.56 485 ARG A O 1
ATOM 3891 N N . LEU A 1 486 ? -9.787 3.035 -41.315 1.00 79.50 486 LEU A N 1
ATOM 3892 C CA . LEU A 1 486 ? -9.935 1.954 -42.295 1.00 79.50 486 LEU A CA 1
ATOM 3893 C C . LEU A 1 486 ? -11.301 1.263 -42.162 1.00 79.50 486 LEU A C 1
ATOM 3895 O O . LEU A 1 486 ? -12.010 1.108 -43.147 1.00 79.50 486 LEU A O 1
ATOM 3899 N N . CYS A 1 487 ? -11.733 0.967 -40.934 1.00 69.25 487 CYS A N 1
ATOM 3900 C CA . CYS A 1 487 ? -13.025 0.338 -40.652 1.00 69.25 487 CYS A CA 1
ATOM 3901 C C . CYS A 1 487 ? -14.247 1.229 -40.931 1.00 69.25 487 CYS A C 1
ATOM 3903 O O . CYS A 1 487 ? -15.361 0.723 -40.957 1.00 69.25 487 CYS A O 1
ATOM 3905 N N . ARG A 1 488 ? -14.082 2.548 -41.108 1.00 64.19 488 ARG A N 1
ATOM 3906 C CA . ARG A 1 488 ? -15.181 3.439 -41.529 1.00 64.19 488 ARG A CA 1
ATOM 3907 C C . ARG A 1 488 ? -15.464 3.364 -43.031 1.00 64.19 488 ARG A C 1
ATOM 3909 O O . ARG A 1 488 ? -16.501 3.864 -43.451 1.00 64.19 488 ARG A O 1
ATOM 3916 N N . ASN A 1 489 ? -14.565 2.760 -43.808 1.00 58.56 489 ASN A N 1
ATOM 3917 C CA . ASN A 1 489 ? -14.617 2.768 -45.267 1.00 58.56 489 ASN A CA 1
ATOM 3918 C C . ASN A 1 489 ? -15.044 1.420 -45.883 1.00 58.56 489 ASN A C 1
ATOM 3920 O O . ASN A 1 489 ? -15.183 1.358 -47.099 1.00 58.56 489 ASN A O 1
ATOM 3924 N N . GLU A 1 490 ? -15.293 0.367 -45.092 1.00 45.44 490 GLU A N 1
ATOM 3925 C CA . GLU A 1 490 ? -15.758 -0.935 -45.598 1.00 45.44 490 GLU A CA 1
ATOM 3926 C C . GLU A 1 490 ? -16.869 -1.542 -44.725 1.00 45.44 490 GLU A C 1
ATOM 3928 O O . GLU A 1 490 ? -16.743 -1.630 -43.504 1.00 45.44 490 GLU A O 1
ATOM 3933 N N . GLU A 1 491 ? -17.930 -2.042 -45.367 1.00 49.09 491 GLU A N 1
ATOM 3934 C CA . GLU A 1 491 ? -19.051 -2.799 -44.777 1.00 49.09 491 GLU A CA 1
ATOM 3935 C C . GLU A 1 491 ? -18.655 -4.207 -44.257 1.00 49.09 491 GLU A C 1
ATOM 3937 O O . GLU A 1 491 ? -19.508 -4.976 -43.822 1.00 49.09 491 GLU A O 1
ATOM 3942 N N . ASN A 1 492 ? -17.361 -4.549 -44.220 1.00 44.69 492 ASN A N 1
ATOM 3943 C CA . ASN A 1 492 ? -16.848 -5.893 -43.916 1.00 44.69 492 ASN A CA 1
ATOM 3944 C C . ASN A 1 492 ? -16.173 -6.021 -42.533 1.00 44.69 492 ASN A C 1
ATOM 3946 O O . ASN A 1 492 ? -15.146 -6.681 -42.387 1.00 44.69 492 ASN A O 1
ATOM 3950 N N . VAL A 1 493 ? -16.737 -5.422 -41.478 1.00 46.91 493 VAL A N 1
ATOM 3951 C CA . VAL A 1 493 ? -16.203 -5.554 -40.096 1.00 46.91 493 VAL A CA 1
ATOM 3952 C C . VAL A 1 493 ? -17.050 -6.504 -39.235 1.00 46.91 493 VAL A C 1
ATOM 3954 O O . VAL A 1 493 ? -17.075 -6.430 -38.008 1.00 46.91 493 VAL A O 1
ATOM 3957 N N . SER A 1 494 ? -17.738 -7.453 -39.866 1.00 43.56 494 SER A N 1
ATOM 3958 C CA . SER A 1 494 ? -18.415 -8.561 -39.179 1.00 43.56 494 SER A CA 1
ATOM 3959 C C . SER A 1 494 ? -17.414 -9.568 -38.593 1.00 43.56 494 SER A C 1
ATOM 3961 O O . SER A 1 494 ? -17.728 -10.218 -37.604 1.00 43.56 494 SER A O 1
ATOM 3963 N N . CYS A 1 495 ? -16.183 -9.651 -39.118 1.00 43.09 495 CYS A N 1
ATOM 3964 C CA . CYS A 1 495 ? -15.187 -10.647 -38.693 1.00 43.09 495 CYS A CA 1
ATOM 3965 C C . CYS A 1 495 ? -14.500 -10.321 -37.345 1.00 43.09 495 CYS A C 1
ATOM 3967 O O . CYS A 1 495 ? -14.226 -11.219 -36.558 1.00 43.09 495 CYS A O 1
ATOM 3969 N N . ILE A 1 496 ? -14.288 -9.040 -37.007 1.00 45.12 496 ILE A N 1
ATOM 3970 C CA . ILE A 1 496 ? -13.546 -8.650 -35.783 1.00 45.12 496 ILE A CA 1
ATOM 3971 C C . ILE A 1 496 ? -14.436 -8.690 -34.527 1.00 45.12 496 ILE A C 1
ATOM 3973 O O . ILE A 1 496 ? -13.944 -8.816 -33.409 1.00 45.12 496 ILE A O 1
ATOM 3977 N N . ARG A 1 497 ? -15.764 -8.615 -34.692 1.00 41.53 497 ARG A N 1
ATOM 3978 C CA . ARG A 1 497 ? -16.725 -8.587 -33.575 1.00 41.53 497 ARG A CA 1
ATOM 3979 C C . ARG A 1 497 ? -17.443 -9.922 -33.340 1.00 41.53 497 ARG A C 1
ATOM 3981 O O . ARG A 1 497 ? -18.184 -10.028 -32.366 1.00 41.53 497 ARG A O 1
ATOM 3988 N N . GLN A 1 498 ? -17.250 -10.915 -34.216 1.00 39.91 498 GLN A N 1
ATOM 3989 C CA . GLN A 1 498 ? -17.966 -12.200 -34.195 1.00 39.91 498 GLN A CA 1
ATOM 3990 C C . GLN A 1 498 ? -17.092 -13.435 -33.933 1.00 39.91 498 GLN A C 1
ATOM 3992 O O . GLN A 1 498 ? -17.582 -14.547 -34.096 1.00 39.91 498 GLN A O 1
ATOM 3997 N N . GLN A 1 499 ? -15.889 -13.302 -33.370 1.00 42.69 499 GLN A N 1
ATOM 3998 C CA . GLN A 1 499 ? -15.429 -14.350 -32.450 1.00 42.69 499 GLN A CA 1
ATOM 3999 C C . GLN A 1 499 ? -16.122 -14.136 -31.100 1.00 42.69 499 GLN A C 1
ATOM 4001 O O . GLN A 1 499 ? -15.519 -13.800 -30.085 1.00 42.69 499 GLN A O 1
ATOM 4006 N N . LYS A 1 500 ? -17.448 -14.341 -31.094 1.00 40.25 500 LYS A N 1
ATOM 4007 C CA . LYS A 1 500 ? -18.092 -14.918 -29.918 1.00 40.25 500 LYS A CA 1
ATOM 4008 C C . LYS A 1 500 ? -17.397 -16.262 -29.766 1.00 40.25 500 LYS A C 1
ATOM 4010 O O . LYS A 1 500 ? -17.699 -17.184 -30.517 1.00 40.25 500 LYS A O 1
ATOM 4015 N N . VAL A 1 501 ? -16.417 -16.320 -28.867 1.00 41.38 501 VAL A N 1
ATOM 4016 C CA . VAL A 1 501 ? -15.908 -17.581 -28.342 1.00 41.38 501 VAL A CA 1
ATOM 4017 C C . VAL A 1 501 ? -17.153 -18.359 -27.938 1.00 41.38 501 VAL A C 1
ATOM 4019 O O . VAL A 1 501 ? -17.909 -17.941 -27.057 1.00 41.38 501 VAL A O 1
ATOM 4022 N N . SER A 1 502 ? -17.448 -19.400 -28.709 1.00 38.44 502 SER A N 1
ATOM 4023 C CA . SER A 1 502 ? -18.379 -20.442 -28.322 1.00 38.44 502 SER A CA 1
ATOM 4024 C C . SER A 1 502 ? -18.035 -20.827 -26.890 1.00 38.44 502 SER A C 1
ATOM 4026 O O . SER A 1 502 ? -16.875 -21.069 -26.577 1.00 38.44 502 SER A O 1
ATOM 4028 N N . SER A 1 503 ? -19.043 -20.788 -26.031 1.00 41.78 503 SER A N 1
ATOM 4029 C CA . SER A 1 503 ? -19.007 -21.215 -24.637 1.00 41.78 503 SER A CA 1
ATOM 4030 C C . SER A 1 503 ? -18.020 -22.360 -24.362 1.00 41.78 503 SER A C 1
ATOM 4032 O O . SER A 1 503 ? -18.114 -23.397 -25.016 1.00 41.78 503 SER A O 1
ATOM 4034 N N . ALA A 1 504 ? -17.205 -22.165 -23.319 1.00 39.91 504 ALA A N 1
ATOM 4035 C CA . ALA A 1 504 ? -16.418 -23.161 -22.582 1.00 39.91 504 ALA A CA 1
ATOM 4036 C C . ALA A 1 504 ? -15.073 -23.620 -23.184 1.00 39.91 504 ALA A C 1
ATOM 4038 O O . ALA A 1 504 ? -14.883 -24.799 -23.453 1.00 39.91 504 ALA A O 1
ATOM 4039 N N . ASP A 1 505 ? -14.094 -22.715 -23.255 1.00 49.19 505 ASP A N 1
ATOM 4040 C CA . ASP A 1 505 ? -12.748 -23.074 -22.783 1.00 49.19 505 ASP A CA 1
ATOM 4041 C C . ASP A 1 505 ? -12.629 -22.502 -21.362 1.00 49.19 505 ASP A C 1
ATOM 4043 O O . ASP A 1 505 ? -12.322 -21.324 -21.169 1.00 49.19 505 ASP A O 1
ATOM 4047 N N . GLU A 1 506 ? -12.997 -23.295 -20.354 1.00 59.78 506 GLU A N 1
ATOM 4048 C CA . GLU A 1 506 ? -12.759 -22.920 -18.959 1.00 59.78 506 GLU A CA 1
ATOM 4049 C C . GLU A 1 506 ? -11.254 -23.013 -18.693 1.00 59.78 506 GLU A C 1
ATOM 4051 O O . GLU A 1 506 ? -10.686 -24.102 -18.626 1.00 59.78 506 GLU A O 1
ATOM 4056 N N . LEU A 1 507 ? -10.597 -21.858 -18.564 1.00 71.06 507 LEU A N 1
ATOM 4057 C CA . LEU A 1 507 ? -9.230 -21.786 -18.056 1.00 71.06 507 LEU A CA 1
ATOM 4058 C C . LEU A 1 507 ? -9.238 -22.309 -16.617 1.00 71.06 507 LEU A C 1
ATOM 4060 O O . LEU A 1 507 ? -9.793 -21.662 -15.729 1.00 71.06 507 LEU A O 1
ATOM 4064 N N . GLN A 1 508 ? -8.624 -23.468 -16.386 1.00 77.62 508 GLN A N 1
ATOM 4065 C CA . GLN A 1 508 ? -8.438 -23.996 -15.037 1.00 77.62 508 GLN A CA 1
ATOM 4066 C C . GLN A 1 508 ? -7.093 -23.516 -14.498 1.00 77.62 508 GLN A C 1
ATOM 4068 O O . GLN A 1 508 ? -6.043 -23.763 -15.101 1.00 77.62 508 GLN A O 1
ATOM 4073 N N . LEU A 1 509 ? -7.141 -22.795 -13.378 1.00 83.88 509 LEU A N 1
ATOM 4074 C CA . LEU A 1 509 ? -5.969 -22.313 -12.657 1.00 83.88 509 LEU A CA 1
ATOM 4075 C C . LEU A 1 509 ? -5.689 -23.232 -11.470 1.00 83.88 509 LEU A C 1
ATOM 4077 O O . LEU A 1 509 ? -6.592 -23.553 -10.703 1.00 83.88 509 LEU A O 1
ATOM 4081 N N . PHE A 1 510 ? -4.431 -23.629 -11.312 1.00 83.62 510 PHE A N 1
ATOM 4082 C CA . PHE A 1 510 ? -3.968 -24.462 -10.208 1.00 83.62 510 PHE A CA 1
ATOM 4083 C C . PHE A 1 510 ? -2.953 -23.691 -9.376 1.00 83.62 510 PHE A C 1
ATOM 4085 O O . PHE A 1 510 ? -1.958 -23.190 -9.908 1.00 83.62 510 PHE A O 1
ATOM 4092 N N . VAL A 1 511 ? -3.209 -23.610 -8.071 1.00 87.69 511 VAL A N 1
ATOM 4093 C CA . VAL A 1 511 ? -2.325 -22.954 -7.103 1.00 87.69 511 VAL A CA 1
ATOM 4094 C C . VAL A 1 511 ? -1.442 -24.002 -6.429 1.00 87.69 511 VAL A C 1
ATOM 4096 O O . VAL A 1 511 ? -1.913 -24.814 -5.628 1.00 87.69 511 VAL A O 1
ATOM 4099 N N . ASN A 1 512 ? -0.150 -23.951 -6.735 1.00 86.06 512 ASN A N 1
ATOM 4100 C CA . ASN A 1 512 ? 0.879 -24.809 -6.167 1.00 86.06 512 ASN A CA 1
ATOM 4101 C C . ASN A 1 512 ? 1.564 -24.093 -4.999 1.00 86.06 512 ASN A C 1
ATOM 4103 O O . ASN A 1 512 ? 2.120 -23.006 -5.156 1.00 86.06 512 ASN A O 1
ATOM 4107 N N . ASN A 1 513 ? 1.554 -24.728 -3.828 1.00 87.94 513 ASN A N 1
ATOM 4108 C CA . ASN A 1 513 ? 2.273 -24.238 -2.657 1.00 87.94 513 ASN A CA 1
ATOM 4109 C C . ASN A 1 513 ? 3.724 -24.723 -2.694 1.00 87.94 513 ASN A C 1
ATOM 4111 O O . ASN A 1 513 ? 3.975 -25.915 -2.519 1.00 87.94 513 ASN A O 1
ATOM 4115 N N . LEU A 1 514 ? 4.664 -23.800 -2.916 1.00 86.88 514 LEU A N 1
ATOM 4116 C CA . LEU A 1 514 ? 6.097 -24.104 -2.958 1.00 86.88 514 LEU A CA 1
ATOM 4117 C C . LEU A 1 514 ? 6.708 -24.177 -1.551 1.00 86.88 514 LEU A C 1
ATOM 4119 O O . LEU A 1 514 ? 7.771 -24.765 -1.373 1.00 86.88 514 LEU A O 1
ATOM 4123 N N . SER A 1 515 ? 6.036 -23.602 -0.548 1.00 85.94 515 SER A N 1
ATOM 4124 C CA . SER A 1 515 ? 6.494 -23.518 0.846 1.00 85.94 515 SER A CA 1
ATOM 4125 C C . SER A 1 515 ? 5.437 -24.059 1.828 1.00 85.94 515 SER A C 1
ATOM 4127 O O . SER A 1 515 ? 4.878 -23.300 2.630 1.00 85.94 515 SER A O 1
ATOM 4129 N N . PRO A 1 516 ? 5.150 -25.379 1.811 1.00 79.56 516 PRO A N 1
ATOM 4130 C CA . PRO A 1 516 ? 4.101 -25.991 2.637 1.00 79.56 516 PRO A CA 1
ATOM 4131 C C . PRO A 1 516 ? 4.368 -25.913 4.146 1.00 79.56 516 PRO A C 1
ATOM 4133 O O . PRO A 1 516 ? 3.441 -26.045 4.938 1.00 79.56 516 PRO A O 1
ATOM 4136 N N . GLU A 1 517 ? 5.615 -25.674 4.552 1.00 78.88 517 GLU A N 1
ATOM 4137 C CA . GLU A 1 517 ? 6.005 -25.517 5.958 1.00 78.88 517 GLU A CA 1
ATOM 4138 C C . GLU A 1 517 ? 5.546 -24.178 6.557 1.00 78.88 517 GLU A C 1
ATOM 4140 O O . GLU A 1 517 ? 5.296 -24.088 7.756 1.00 78.88 517 GLU A O 1
ATOM 4145 N N . ILE A 1 518 ? 5.424 -23.143 5.720 1.00 79.62 518 ILE A N 1
ATOM 4146 C CA . ILE A 1 518 ? 5.095 -21.772 6.136 1.00 79.62 518 ILE A CA 1
ATOM 4147 C C . ILE A 1 518 ? 3.611 -21.489 5.894 1.00 79.62 518 ILE A C 1
ATOM 4149 O O . ILE A 1 518 ? 2.954 -20.822 6.696 1.00 79.62 518 ILE A O 1
ATOM 4153 N N . ILE A 1 519 ? 3.062 -22.008 4.792 1.00 82.56 519 ILE A N 1
ATOM 4154 C CA . ILE A 1 519 ? 1.703 -21.688 4.363 1.00 82.56 519 ILE A CA 1
ATOM 4155 C C . ILE A 1 519 ? 0.737 -22.827 4.678 1.00 82.56 519 ILE A C 1
ATOM 4157 O O . ILE A 1 519 ? 0.783 -23.899 4.076 1.00 82.56 519 ILE A O 1
ATOM 4161 N N . SER A 1 520 ? -0.199 -22.538 5.585 1.00 86.69 520 SER A N 1
ATOM 4162 C CA . SER A 1 520 ? -1.303 -23.435 5.937 1.00 86.69 520 SER A CA 1
ATOM 4163 C C . SER A 1 520 ? -2.262 -23.702 4.768 1.00 86.69 520 SER A C 1
ATOM 4165 O O . SER A 1 520 ? -2.466 -22.861 3.889 1.00 86.69 520 SER A O 1
ATOM 4167 N N . GLU A 1 521 ? -2.927 -24.860 4.793 1.00 87.31 521 GLU A N 1
ATOM 4168 C CA . GLU A 1 521 ? -3.897 -25.249 3.762 1.00 87.31 521 GLU A CA 1
ATOM 4169 C C . GLU A 1 521 ? -5.105 -24.299 3.686 1.00 87.31 521 GLU A C 1
ATOM 4171 O O . GLU A 1 521 ? -5.605 -24.017 2.600 1.00 87.31 521 GLU A O 1
ATOM 4176 N N . SER A 1 522 ? -5.529 -23.724 4.816 1.00 88.50 522 SER A N 1
ATOM 4177 C CA . SER A 1 522 ? -6.613 -22.734 4.841 1.00 88.50 522 SER A CA 1
ATOM 4178 C C . SER A 1 522 ? -6.236 -21.439 4.116 1.00 88.50 522 SER A C 1
ATOM 4180 O O . SER A 1 522 ? -7.082 -20.840 3.454 1.00 88.50 522 SER A O 1
ATOM 4182 N N . LEU A 1 523 ? -4.970 -21.018 4.197 1.00 87.31 523 LEU A N 1
ATOM 4183 C CA . LEU A 1 523 ? -4.469 -19.863 3.457 1.00 87.31 523 LEU A CA 1
ATOM 4184 C C . LEU A 1 523 ? -4.332 -20.183 1.962 1.00 87.31 523 LEU A C 1
ATOM 4186 O O . LEU A 1 523 ? -4.703 -19.352 1.140 1.00 87.31 523 LEU A O 1
ATOM 4190 N N . ARG A 1 524 ? -3.900 -21.402 1.603 1.00 88.75 524 ARG A N 1
ATOM 4191 C CA . ARG A 1 524 ? -3.874 -21.869 0.204 1.00 88.75 524 ARG A CA 1
ATOM 4192 C C . ARG A 1 524 ? -5.263 -21.811 -0.441 1.00 88.75 524 ARG A C 1
ATOM 4194 O O . ARG A 1 524 ? -5.385 -21.305 -1.549 1.00 88.75 524 ARG A O 1
ATOM 4201 N N . LEU A 1 525 ? -6.299 -22.279 0.258 1.00 89.06 525 LEU A N 1
ATOM 4202 C CA . LEU A 1 525 ? -7.678 -22.236 -0.245 1.00 89.06 525 LEU A CA 1
ATOM 4203 C C . LEU A 1 525 ? -8.180 -20.800 -0.445 1.00 89.06 525 LEU A C 1
ATOM 4205 O O . LEU A 1 525 ? -8.820 -20.521 -1.451 1.00 89.06 525 LEU A O 1
ATOM 4209 N N . LYS A 1 526 ? -7.832 -19.875 0.460 1.00 90.44 526 LYS A N 1
ATOM 4210 C CA . LYS A 1 526 ? -8.139 -18.444 0.285 1.00 90.44 526 LYS A CA 1
ATOM 4211 C C . LYS A 1 526 ? -7.439 -17.843 -0.935 1.00 90.44 526 LYS A C 1
ATOM 4213 O O . LYS A 1 526 ? -8.043 -17.053 -1.653 1.00 90.44 526 LYS A O 1
ATOM 4218 N N . VAL A 1 527 ? -6.177 -18.212 -1.174 1.00 90.19 527 VAL A N 1
ATOM 4219 C CA . VAL A 1 527 ? -5.443 -17.802 -2.384 1.00 90.19 527 VAL A CA 1
ATOM 4220 C C . VAL A 1 527 ? -6.150 -18.344 -3.627 1.00 90.19 527 VAL A C 1
ATOM 4222 O O . VAL A 1 527 ? -6.376 -17.596 -4.568 1.00 90.19 527 VAL A O 1
ATOM 4225 N N . GLU A 1 528 ? -6.533 -19.621 -3.626 1.00 91.25 528 GLU A N 1
ATOM 4226 C CA . GLU A 1 528 ? -7.218 -20.276 -4.747 1.00 91.25 528 GLU A CA 1
ATOM 4227 C C . GLU A 1 528 ? -8.578 -19.633 -5.059 1.00 91.25 528 GLU A C 1
ATOM 4229 O O . GLU A 1 528 ? -8.863 -19.326 -6.217 1.00 91.25 528 GLU A O 1
ATOM 4234 N N . GLU A 1 529 ? -9.382 -19.346 -4.035 1.00 91.12 529 GLU A N 1
ATOM 4235 C CA . GLU A 1 529 ? -10.641 -18.604 -4.164 1.00 91.12 529 GLU A CA 1
ATOM 4236 C C . GLU A 1 529 ? -10.403 -17.229 -4.803 1.00 91.12 529 GLU A C 1
ATOM 4238 O O . GLU A 1 529 ? -10.993 -16.904 -5.835 1.00 91.12 529 GLU A O 1
ATOM 4243 N N . ARG A 1 530 ? -9.451 -16.460 -4.263 1.00 92.00 530 ARG A N 1
ATOM 4244 C CA . ARG A 1 530 ? -9.164 -15.102 -4.731 1.00 92.00 530 ARG A CA 1
ATOM 4245 C C . ARG A 1 530 ? -8.565 -15.056 -6.142 1.00 92.00 530 ARG A C 1
ATOM 4247 O O . ARG A 1 530 ? -8.891 -14.163 -6.925 1.00 92.00 530 ARG A O 1
ATOM 4254 N N . VAL A 1 531 ? -7.717 -16.022 -6.500 1.00 91.00 531 VAL A N 1
ATOM 4255 C CA . VAL A 1 531 ? -7.174 -16.169 -7.861 1.00 91.00 531 VAL A CA 1
ATOM 4256 C C . VAL A 1 531 ? -8.302 -16.436 -8.856 1.00 91.00 531 VAL A C 1
ATOM 4258 O O . VAL A 1 531 ? -8.343 -15.795 -9.907 1.00 91.00 531 VAL A O 1
ATOM 4261 N N . ASN A 1 532 ? -9.240 -17.324 -8.519 1.00 89.00 532 ASN A N 1
ATOM 4262 C CA . ASN A 1 532 ? -10.382 -17.636 -9.379 1.00 89.00 532 ASN A CA 1
ATOM 4263 C C . ASN A 1 532 ? -11.337 -16.441 -9.533 1.00 89.00 532 ASN A C 1
ATOM 4265 O O . ASN A 1 532 ? -11.815 -16.181 -10.640 1.00 89.00 532 ASN A O 1
ATOM 4269 N N . GLU A 1 533 ? -11.559 -15.662 -8.470 1.00 89.44 533 GLU A N 1
ATOM 4270 C CA . GLU A 1 533 ? -12.307 -14.400 -8.549 1.00 89.44 533 GLU A CA 1
ATOM 4271 C C . GLU A 1 533 ? -11.660 -13.413 -9.530 1.00 89.44 533 GLU A C 1
ATOM 4273 O O . GLU A 1 533 ? -12.328 -12.896 -10.430 1.00 89.44 533 GLU A O 1
ATOM 4278 N N . LEU A 1 534 ? -10.350 -13.168 -9.395 1.00 86.56 534 LEU A N 1
ATOM 4279 C CA . LEU A 1 534 ? -9.634 -12.238 -10.271 1.00 86.56 534 LEU A CA 1
ATOM 4280 C C . LEU A 1 534 ? -9.530 -12.747 -11.712 1.00 86.56 534 LEU A C 1
ATOM 4282 O O . LEU A 1 534 ? -9.564 -11.943 -12.646 1.00 86.56 534 LEU A O 1
ATOM 4286 N N . ALA A 1 535 ? -9.450 -14.063 -11.905 1.00 84.69 535 ALA A N 1
ATOM 4287 C CA . ALA A 1 535 ? -9.471 -14.696 -13.218 1.00 84.69 535 ALA A CA 1
ATOM 4288 C C . ALA A 1 535 ? -10.842 -14.597 -13.906 1.00 84.69 535 ALA A C 1
ATOM 4290 O O . ALA A 1 535 ? -10.916 -14.520 -15.134 1.00 84.69 535 ALA A O 1
ATOM 4291 N N . GLY A 1 536 ? -11.928 -14.527 -13.129 1.00 78.94 536 GLY A N 1
ATOM 4292 C CA . GLY A 1 536 ? -13.284 -14.308 -13.634 1.00 78.94 536 GLY A CA 1
ATOM 4293 C C . GLY A 1 536 ? -13.511 -12.924 -14.261 1.00 78.94 536 GLY A C 1
ATOM 4294 O O . GLY A 1 536 ? -14.482 -12.743 -15.012 1.00 78.94 536 GLY A O 1
ATOM 4295 N N . ASN A 1 537 ? -12.615 -11.963 -13.999 1.00 78.94 537 ASN A N 1
ATOM 4296 C CA . ASN A 1 537 ? -12.697 -10.601 -14.522 1.00 78.94 537 ASN A CA 1
ATOM 4297 C C . ASN A 1 537 ? -12.576 -10.537 -16.053 1.00 78.94 537 ASN A C 1
ATOM 4299 O O . ASN A 1 537 ? -11.896 -11.328 -16.710 1.00 78.94 537 ASN A O 1
ATOM 4303 N N . ASP A 1 538 ? -13.171 -9.494 -16.633 1.00 80.62 538 ASP A N 1
ATOM 4304 C CA . ASP A 1 538 ? -13.151 -9.258 -18.080 1.00 80.62 538 ASP A CA 1
ATOM 4305 C C . ASP A 1 538 ? -11.741 -9.032 -18.649 1.00 80.62 538 ASP A C 1
ATOM 4307 O O . ASP A 1 538 ? -11.532 -9.206 -19.850 1.00 80.62 538 ASP A O 1
ATOM 4311 N N . LEU A 1 539 ? -10.762 -8.665 -17.816 1.00 82.12 539 LEU A N 1
ATOM 4312 C CA . LEU A 1 539 ? -9.376 -8.458 -18.242 1.00 82.12 539 LEU A CA 1
ATOM 4313 C C . LEU A 1 539 ? -8.715 -9.754 -18.710 1.00 82.12 539 LEU A C 1
ATOM 4315 O O . LEU A 1 539 ? -8.153 -9.775 -19.804 1.00 82.12 539 LEU A O 1
ATOM 4319 N N . LEU A 1 540 ? -8.834 -10.847 -17.948 1.00 83.69 540 LEU A N 1
ATOM 4320 C CA . LEU A 1 540 ? -8.246 -12.127 -18.350 1.00 83.69 540 LEU A CA 1
ATOM 4321 C C . LEU A 1 540 ? -8.940 -12.678 -19.602 1.00 83.69 540 LEU A C 1
ATOM 4323 O O . LEU A 1 540 ? -8.274 -13.172 -20.511 1.00 83.69 540 LEU A O 1
ATOM 4327 N N . LYS A 1 541 ? -10.262 -12.484 -19.714 1.00 80.00 541 LYS A N 1
ATOM 4328 C CA . LYS A 1 541 ? -11.013 -12.810 -20.936 1.00 80.00 541 LYS A CA 1
ATOM 4329 C C . LYS A 1 541 ? -10.451 -12.050 -22.139 1.00 80.00 541 LYS A C 1
ATOM 4331 O O . LYS A 1 541 ? -10.107 -12.681 -23.134 1.00 80.00 541 LYS A O 1
ATOM 4336 N N . LYS A 1 542 ? -10.256 -10.728 -22.033 1.00 78.12 542 LYS A N 1
ATOM 4337 C CA . LYS A 1 542 ? -9.652 -9.904 -23.102 1.00 78.12 542 LYS A CA 1
ATOM 4338 C C . LYS A 1 542 ? -8.248 -10.373 -23.492 1.00 78.12 542 LYS A C 1
ATOM 4340 O O . LYS A 1 542 ? -7.932 -10.378 -24.680 1.00 78.12 542 LYS A O 1
ATOM 4345 N N . VAL A 1 543 ? -7.423 -10.765 -22.518 1.00 82.19 543 VAL A N 1
ATOM 4346 C CA . VAL A 1 543 ? -6.075 -11.306 -22.764 1.00 82.19 543 VAL A CA 1
ATOM 4347 C C . VAL A 1 543 ? -6.158 -12.633 -23.524 1.00 82.19 543 VAL A C 1
ATOM 4349 O O . VAL A 1 543 ? -5.507 -12.803 -24.557 1.00 82.19 543 VAL A O 1
ATOM 4352 N N . SER A 1 544 ? -7.031 -13.541 -23.080 1.00 78.69 544 SER A N 1
ATOM 4353 C CA . SER A 1 544 ? -7.203 -14.862 -23.696 1.00 78.69 544 SER A CA 1
ATOM 4354 C C . SER A 1 544 ? -7.712 -14.803 -25.144 1.00 78.69 544 SER A C 1
ATOM 4356 O O . SER A 1 544 ? -7.347 -15.654 -25.954 1.00 78.69 544 SER A O 1
ATOM 4358 N N . CYS A 1 545 ? -8.462 -13.758 -25.522 1.00 71.12 545 CYS A N 1
ATOM 4359 C CA . CYS A 1 545 ? -9.011 -13.605 -26.874 1.00 71.12 545 CYS A CA 1
ATOM 4360 C C . CYS A 1 545 ? -7.952 -13.526 -27.986 1.00 71.12 545 CYS A C 1
ATOM 4362 O O . CYS A 1 545 ? -8.280 -13.773 -29.143 1.00 71.12 545 CYS A O 1
ATOM 4364 N N . CYS A 1 546 ? -6.704 -13.152 -27.682 1.00 72.69 546 CYS A N 1
ATOM 4365 C CA . CYS A 1 546 ? -5.659 -13.072 -28.706 1.00 72.69 546 CYS A CA 1
ATOM 4366 C C . CYS A 1 546 ? -4.912 -14.395 -28.945 1.00 72.69 546 CYS A C 1
ATOM 4368 O O . CYS A 1 546 ? -4.155 -14.475 -29.908 1.00 72.69 546 CYS A O 1
ATOM 4370 N N . GLY A 1 547 ? -5.088 -15.403 -28.080 1.00 69.88 547 GLY A N 1
ATOM 4371 C CA . GLY A 1 547 ? -4.412 -16.701 -28.176 1.00 69.88 547 GLY A CA 1
ATOM 4372 C C . GLY A 1 547 ? -2.887 -16.684 -27.973 1.00 69.88 547 GLY A C 1
ATOM 4373 O O . GLY A 1 547 ? -2.249 -17.702 -28.227 1.00 69.88 547 GLY A O 1
ATOM 4374 N N . CYS A 1 548 ? -2.305 -15.565 -27.522 1.00 75.44 548 CYS A N 1
ATOM 4375 C CA . CYS A 1 548 ? -0.877 -15.439 -27.216 1.00 75.44 548 CYS A CA 1
ATOM 4376 C C . CYS A 1 548 ? -0.563 -16.064 -25.848 1.00 75.44 548 CYS A C 1
ATOM 4378 O O . CYS A 1 548 ? -0.997 -15.544 -24.814 1.00 75.44 548 CYS A O 1
ATOM 4380 N N . SER A 1 549 ? 0.216 -17.151 -25.833 1.00 77.19 549 SER A N 1
ATOM 4381 C CA . SER A 1 549 ? 0.595 -17.852 -24.595 1.00 77.19 549 SER A CA 1
ATOM 4382 C C . SER A 1 549 ? 1.401 -16.963 -23.649 1.00 77.19 549 SER A C 1
ATOM 4384 O O . SER A 1 549 ? 1.149 -16.967 -22.450 1.00 77.19 549 SER A O 1
ATOM 4386 N N . TYR A 1 550 ? 2.290 -16.126 -24.188 1.00 78.62 550 TYR A N 1
ATOM 4387 C CA . TYR A 1 550 ? 3.109 -15.210 -23.394 1.00 78.62 550 TYR A CA 1
ATOM 4388 C C . TYR A 1 550 ? 2.268 -14.179 -22.629 1.00 78.62 550 TYR A C 1
ATOM 4390 O O . TYR A 1 550 ? 2.478 -13.952 -21.441 1.00 78.62 550 TYR A O 1
ATOM 4398 N N . HIS A 1 551 ? 1.274 -13.566 -23.284 1.00 82.50 551 HIS A N 1
ATOM 4399 C CA . HIS A 1 551 ? 0.384 -12.623 -22.602 1.00 82.50 551 HIS A CA 1
ATOM 4400 C C . HIS A 1 551 ? -0.471 -13.310 -21.537 1.00 82.50 551 HIS A C 1
ATOM 4402 O O . HIS A 1 551 ? -0.718 -12.720 -20.487 1.00 82.50 551 HIS A O 1
ATOM 4408 N N . LEU A 1 552 ? -0.912 -14.544 -21.797 1.00 85.00 552 LEU A N 1
ATOM 4409 C CA . LEU A 1 552 ? -1.664 -15.330 -20.826 1.00 85.00 552 LEU A CA 1
ATOM 4410 C C . LEU A 1 552 ? -0.807 -15.663 -19.594 1.00 85.00 552 LEU A C 1
ATOM 4412 O O . LEU A 1 552 ? -1.245 -15.411 -18.475 1.00 85.00 552 LEU A O 1
ATOM 4416 N N . GLU A 1 553 ? 0.421 -16.149 -19.790 1.00 85.44 553 GLU A N 1
ATOM 4417 C CA . GLU A 1 553 ? 1.380 -16.434 -18.713 1.00 85.44 553 GLU A CA 1
ATOM 4418 C C . GLU A 1 553 ? 1.676 -15.186 -17.873 1.00 85.44 553 GLU A C 1
ATOM 4420 O O . GLU A 1 553 ? 1.578 -15.227 -16.645 1.00 85.44 553 GLU A O 1
ATOM 4425 N N . LEU A 1 554 ? 1.951 -14.049 -18.524 1.00 86.00 554 LEU A N 1
ATOM 4426 C CA . LEU A 1 554 ? 2.161 -12.786 -17.820 1.00 86.00 554 LEU A CA 1
ATOM 4427 C C . LEU A 1 554 ? 0.915 -12.345 -17.047 1.00 86.00 554 LEU A C 1
ATOM 4429 O O . LEU A 1 554 ? 1.046 -11.904 -15.908 1.00 86.00 554 LEU A O 1
ATOM 4433 N N . ALA A 1 555 ? -0.284 -12.461 -17.626 1.00 89.62 555 ALA A N 1
ATOM 4434 C CA . ALA A 1 555 ? -1.528 -12.119 -16.936 1.00 89.62 555 ALA A CA 1
ATOM 4435 C C . ALA A 1 555 ? -1.730 -12.966 -15.675 1.00 89.62 555 ALA A C 1
ATOM 4437 O O . ALA A 1 555 ? -2.052 -12.420 -14.621 1.00 89.62 555 ALA A O 1
ATOM 4438 N N . ILE A 1 556 ? -1.489 -14.277 -15.760 1.00 90.62 556 ILE A N 1
ATOM 4439 C CA . ILE A 1 556 ? -1.570 -15.190 -14.612 1.00 90.62 556 ILE A CA 1
ATOM 4440 C C . ILE A 1 556 ? -0.528 -14.817 -13.557 1.00 90.62 556 ILE A C 1
ATOM 4442 O O . ILE A 1 556 ? -0.849 -14.771 -12.371 1.00 90.62 556 ILE A O 1
ATOM 4446 N N . GLN A 1 557 ? 0.696 -14.486 -13.973 1.00 91.12 557 GLN A N 1
ATOM 4447 C CA . GLN A 1 557 ? 1.728 -13.999 -13.062 1.00 91.12 557 GLN A CA 1
ATOM 4448 C C . GLN A 1 557 ? 1.307 -12.700 -12.359 1.00 91.12 557 GLN A C 1
ATOM 4450 O O . GLN A 1 557 ? 1.525 -12.574 -11.157 1.00 91.12 557 GLN A O 1
ATOM 4455 N N . GLN A 1 558 ? 0.676 -11.753 -13.061 1.00 92.81 558 GLN A N 1
ATOM 4456 C CA . GLN A 1 558 ? 0.186 -10.522 -12.430 1.00 92.81 558 GLN A CA 1
ATOM 4457 C C . GLN A 1 558 ? -0.970 -10.792 -11.459 1.00 92.81 558 GLN A C 1
ATOM 4459 O O . GLN A 1 558 ? -0.986 -10.227 -10.368 1.00 92.81 558 GLN A O 1
ATOM 4464 N N . ILE A 1 559 ? -1.897 -11.697 -11.800 1.00 93.56 559 ILE A N 1
ATOM 4465 C CA . ILE A 1 559 ? -2.963 -12.131 -10.881 1.00 93.56 559 ILE A CA 1
ATOM 4466 C C . ILE A 1 559 ? -2.350 -12.764 -9.629 1.00 93.56 559 ILE A C 1
ATOM 4468 O O . ILE A 1 559 ? -2.721 -12.388 -8.520 1.00 93.56 559 ILE A O 1
ATOM 4472 N N . ARG A 1 560 ? -1.371 -13.662 -9.793 1.00 94.12 560 ARG A N 1
ATOM 4473 C CA . ARG A 1 560 ? -0.638 -14.278 -8.681 1.00 94.12 560 ARG A CA 1
ATOM 4474 C C . ARG A 1 560 ? -0.046 -13.219 -7.755 1.00 94.12 560 ARG A C 1
ATOM 4476 O O . ARG A 1 560 ? -0.338 -13.233 -6.566 1.00 94.12 560 ARG A O 1
ATOM 4483 N N . LEU A 1 561 ? 0.745 -12.294 -8.300 1.00 94.00 561 LEU A N 1
ATOM 4484 C CA . LEU A 1 561 ? 1.379 -11.231 -7.515 1.00 94.00 561 LEU A CA 1
ATOM 4485 C C . LEU A 1 561 ? 0.344 -10.363 -6.791 1.00 94.00 561 LEU A C 1
ATOM 4487 O O . LEU A 1 561 ? 0.526 -10.054 -5.619 1.00 94.00 561 LEU A O 1
ATOM 4491 N N . CYS A 1 562 ? -0.760 -10.016 -7.458 1.00 94.44 562 CYS A N 1
ATOM 4492 C CA . CYS A 1 562 ? -1.853 -9.258 -6.854 1.00 94.44 562 CYS A CA 1
ATOM 4493 C C . CYS A 1 562 ? -2.406 -9.962 -5.601 1.00 94.44 562 CYS A C 1
ATOM 4495 O O . CYS A 1 562 ? -2.423 -9.374 -4.521 1.00 94.44 562 CYS A O 1
ATOM 4497 N N . VAL A 1 563 ? -2.765 -11.248 -5.714 1.00 94.31 563 VAL A N 1
ATOM 4498 C CA . VAL A 1 563 ? -3.334 -12.020 -4.594 1.00 94.31 563 VAL A CA 1
ATOM 4499 C C . VAL A 1 563 ? -2.340 -12.201 -3.448 1.00 94.31 563 VAL A C 1
ATOM 4501 O O . VAL A 1 563 ? -2.711 -12.033 -2.286 1.00 94.31 563 VAL A O 1
ATOM 4504 N N . LEU A 1 564 ? -1.078 -12.527 -3.746 1.00 93.56 564 LEU A N 1
ATOM 4505 C CA . LEU A 1 564 ? -0.065 -12.715 -2.701 1.00 93.56 564 LEU A CA 1
ATOM 4506 C C . LEU A 1 564 ? 0.160 -11.423 -1.907 1.00 93.56 564 LEU A C 1
ATOM 4508 O O . LEU A 1 564 ? 0.183 -11.453 -0.677 1.00 93.56 564 LEU A O 1
ATOM 4512 N N . ARG A 1 565 ? 0.207 -10.276 -2.591 1.00 94.38 565 ARG A N 1
ATOM 4513 C CA . ARG A 1 565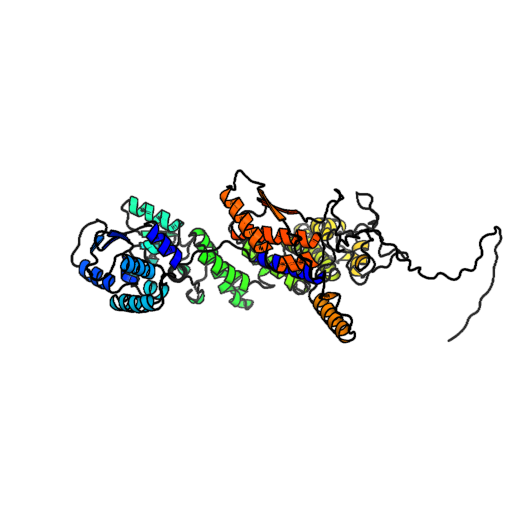 ? 0.377 -8.959 -1.963 1.00 94.38 565 ARG A CA 1
ATOM 4514 C C . ARG A 1 565 ? -0.848 -8.518 -1.159 1.00 94.38 565 ARG A C 1
ATOM 4516 O O . ARG A 1 565 ? -0.677 -7.968 -0.073 1.00 94.38 565 ARG A O 1
ATOM 4523 N N . GLU A 1 566 ? -2.067 -8.788 -1.638 1.00 93.81 566 GLU A N 1
ATOM 4524 C CA . GLU A 1 566 ? -3.314 -8.565 -0.879 1.00 93.81 566 GLU A CA 1
ATOM 4525 C C . GLU A 1 566 ? -3.357 -9.384 0.426 1.00 93.81 566 GLU A C 1
ATOM 4527 O O . GLU A 1 566 ? -3.929 -8.946 1.423 1.00 93.81 566 GLU A O 1
ATOM 4532 N N . LEU A 1 567 ? -2.739 -10.568 0.438 1.00 91.25 567 LEU A N 1
ATOM 4533 C CA . LEU A 1 567 ? -2.723 -11.473 1.591 1.00 91.25 567 LEU A CA 1
ATOM 4534 C C . LEU A 1 567 ? -1.448 -11.377 2.442 1.00 91.25 567 LEU A C 1
ATOM 4536 O O . LEU A 1 567 ? -1.315 -12.124 3.412 1.00 91.25 567 LEU A O 1
ATOM 4540 N N . ASN A 1 568 ? -0.539 -10.450 2.120 1.00 90.81 568 ASN A N 1
ATOM 4541 C CA . ASN A 1 568 ? 0.757 -10.279 2.785 1.00 90.81 568 ASN A CA 1
ATOM 4542 C C . ASN A 1 568 ? 1.635 -11.551 2.773 1.00 90.81 568 ASN A C 1
ATOM 4544 O O . ASN A 1 568 ? 2.244 -11.906 3.784 1.00 90.81 568 ASN A O 1
ATOM 4548 N N . ILE A 1 569 ? 1.662 -12.256 1.641 1.00 90.50 569 ILE A N 1
ATOM 4549 C CA . ILE A 1 569 ? 2.479 -13.452 1.398 1.00 90.50 569 ILE A CA 1
ATOM 4550 C C . ILE A 1 569 ? 3.657 -13.061 0.500 1.00 90.50 569 ILE A C 1
ATOM 4552 O O . ILE A 1 569 ? 3.507 -12.220 -0.385 1.00 90.50 569 ILE A O 1
ATOM 4556 N N . ASP A 1 570 ? 4.821 -13.667 0.728 1.00 88.62 570 ASP A N 1
ATOM 4557 C CA . ASP A 1 570 ? 6.009 -13.446 -0.097 1.00 88.62 570 ASP A CA 1
ATOM 4558 C C . ASP A 1 570 ? 5.800 -13.913 -1.555 1.00 88.62 570 ASP A C 1
ATOM 4560 O O . ASP A 1 570 ? 5.139 -14.929 -1.806 1.00 88.62 570 ASP A O 1
ATOM 4564 N N . ASP A 1 571 ? 6.353 -13.152 -2.509 1.00 88.00 571 ASP A N 1
ATOM 4565 C CA . ASP A 1 571 ? 6.136 -13.322 -3.954 1.00 88.00 571 ASP A CA 1
ATOM 4566 C C . ASP A 1 571 ? 6.625 -14.705 -4.467 1.00 88.00 571 ASP A C 1
ATOM 4568 O O . ASP A 1 571 ? 6.117 -15.180 -5.491 1.00 88.00 571 ASP A O 1
ATOM 4572 N N . ASP A 1 572 ? 7.546 -15.371 -3.749 1.00 88.06 572 ASP A N 1
ATOM 4573 C CA . ASP A 1 572 ? 8.177 -16.642 -4.147 1.00 88.06 572 ASP A CA 1
ATOM 4574 C C . ASP A 1 572 ? 7.537 -17.892 -3.508 1.00 88.06 572 ASP A C 1
ATOM 4576 O O . ASP A 1 572 ? 7.896 -19.026 -3.836 1.00 88.06 572 ASP A O 1
ATOM 4580 N N . CYS A 1 573 ? 6.570 -17.737 -2.599 1.00 87.12 573 CYS A N 1
ATOM 4581 C CA . CYS A 1 573 ? 6.033 -18.882 -1.854 1.00 87.12 573 CYS A CA 1
ATOM 4582 C C . CYS A 1 573 ? 5.012 -19.738 -2.623 1.00 87.12 573 CYS A C 1
ATOM 4584 O O . CYS A 1 573 ? 4.722 -20.868 -2.215 1.00 87.12 573 CYS A O 1
ATOM 4586 N N . MET A 1 574 ? 4.420 -19.209 -3.692 1.00 87.56 574 MET A N 1
ATOM 4587 C CA . MET A 1 574 ? 3.300 -19.829 -4.403 1.00 87.56 574 MET A CA 1
ATOM 4588 C C . MET A 1 574 ? 3.468 -19.678 -5.911 1.00 87.56 574 MET A C 1
ATOM 4590 O O . MET A 1 574 ? 3.884 -18.631 -6.402 1.00 87.56 574 MET A O 1
ATOM 4594 N N . GLU A 1 575 ? 3.055 -20.698 -6.654 1.00 89.31 575 GLU A N 1
ATOM 4595 C CA . GLU A 1 575 ? 3.006 -20.686 -8.113 1.00 89.31 575 GLU A CA 1
ATOM 4596 C C . GLU A 1 575 ? 1.565 -20.893 -8.588 1.00 89.31 575 GLU A C 1
ATOM 4598 O O . GLU A 1 575 ? 0.816 -21.685 -8.022 1.00 89.31 575 GLU A O 1
ATOM 4603 N N . VAL A 1 576 ? 1.164 -20.179 -9.641 1.00 87.81 576 VAL A N 1
ATOM 4604 C CA . VAL A 1 576 ? -0.138 -20.367 -10.289 1.00 87.81 576 VAL A CA 1
ATOM 4605 C C . VAL A 1 576 ? 0.117 -20.828 -11.711 1.00 87.81 576 VAL A C 1
ATOM 4607 O O . VAL A 1 576 ? 0.747 -20.113 -12.491 1.00 87.81 576 VAL A O 1
ATOM 4610 N N . THR A 1 577 ? -0.375 -22.017 -12.036 1.00 84.88 577 THR A N 1
ATOM 4611 C CA . THR A 1 577 ? -0.276 -22.609 -13.373 1.00 84.88 577 THR A CA 1
ATOM 4612 C C . THR A 1 577 ? -1.650 -22.637 -14.026 1.00 84.88 577 THR A C 1
ATOM 4614 O O . THR A 1 577 ? -2.672 -22.704 -13.345 1.00 84.88 577 THR A O 1
ATOM 4617 N N . CYS A 1 578 ? -1.693 -22.557 -15.354 1.00 81.31 578 CYS A N 1
ATOM 4618 C CA . CYS A 1 578 ? -2.936 -22.628 -16.112 1.00 81.31 578 CYS A CA 1
ATOM 4619 C C . CYS A 1 578 ? -2.895 -23.799 -17.081 1.00 81.31 578 CYS A C 1
ATOM 4621 O O . CYS A 1 578 ? -1.917 -23.974 -17.810 1.00 81.31 578 CYS A O 1
ATOM 4623 N N . ILE A 1 579 ? -3.978 -24.572 -17.110 1.00 73.56 579 ILE A N 1
ATOM 4624 C CA . ILE A 1 579 ? -4.210 -25.589 -18.130 1.00 73.56 579 ILE A CA 1
ATOM 4625 C C . ILE A 1 579 ? -5.327 -25.085 -19.039 1.00 73.56 579 ILE A C 1
ATOM 4627 O O . ILE A 1 579 ? -6.438 -24.808 -18.589 1.00 73.56 579 ILE A O 1
ATOM 4631 N N . CYS A 1 580 ? -5.022 -24.977 -20.331 1.00 59.97 580 CYS A N 1
ATOM 4632 C CA . CYS A 1 580 ? -6.011 -24.708 -21.365 1.00 59.97 580 CYS A CA 1
ATOM 4633 C C . CYS A 1 580 ? -6.400 -26.033 -22.035 1.00 59.97 580 CYS A C 1
ATOM 4635 O O . CYS A 1 580 ? -5.531 -26.794 -22.469 1.00 59.97 580 CYS A O 1
ATOM 4637 N N . SER A 1 581 ? -7.699 -26.318 -22.142 1.00 47.44 581 SER A N 1
ATOM 4638 C CA . SER A 1 581 ? -8.259 -27.543 -22.741 1.00 47.44 581 SER A CA 1
ATOM 4639 C C . SER A 1 581 ? -7.843 -27.788 -24.201 1.00 47.44 581 SER A C 1
ATOM 4641 O O . SER A 1 581 ? -8.006 -28.900 -24.707 1.00 47.44 581 SER A O 1
ATOM 4643 N N . SER A 1 582 ? -7.262 -26.794 -24.878 1.00 44.91 582 SER A N 1
ATOM 4644 C CA . SER A 1 582 ? -6.920 -26.841 -26.303 1.00 44.91 582 SER A CA 1
ATOM 4645 C C . SER A 1 582 ? -5.476 -27.255 -26.646 1.00 44.91 582 SER A C 1
ATOM 4647 O O . SER A 1 582 ? -5.157 -27.386 -27.830 1.00 44.91 582 SER A O 1
ATOM 4649 N N . THR A 1 583 ? -4.598 -27.565 -25.681 1.00 39.41 583 THR A N 1
ATOM 4650 C CA . THR A 1 583 ? -3.192 -27.933 -25.968 1.00 39.41 583 THR A CA 1
ATOM 4651 C C . THR A 1 583 ? -2.780 -29.315 -25.450 1.00 39.41 583 THR A C 1
ATOM 4653 O O . THR A 1 583 ? -2.021 -29.465 -24.498 1.00 39.41 583 THR A O 1
ATOM 4656 N N . LYS A 1 584 ? -3.124 -30.371 -26.200 1.00 37.56 584 LYS A N 1
ATOM 4657 C CA . LYS A 1 584 ? -2.193 -31.508 -26.332 1.00 37.56 584 LYS A CA 1
ATOM 4658 C C . LYS A 1 584 ? -1.082 -31.092 -27.297 1.00 37.56 584 LYS A C 1
ATOM 4660 O O . LYS A 1 584 ? -1.269 -31.255 -28.500 1.00 37.56 584 LYS A O 1
ATOM 4665 N N . ARG A 1 585 ? 0.053 -30.567 -26.817 1.00 33.66 585 ARG A N 1
ATOM 4666 C CA . ARG A 1 585 ? 1.307 -30.508 -27.604 1.00 33.66 585 ARG A CA 1
ATOM 4667 C C . ARG A 1 585 ? 2.546 -30.252 -26.735 1.00 33.66 585 ARG A C 1
ATOM 4669 O O . ARG A 1 585 ? 2.736 -29.163 -26.222 1.00 33.66 585 ARG A O 1
ATOM 4676 N N . ASN A 1 586 ? 3.353 -31.310 -26.640 1.00 26.75 586 ASN A N 1
ATOM 4677 C CA . ASN A 1 586 ? 4.817 -31.394 -26.649 1.00 26.75 586 ASN A CA 1
ATOM 4678 C C . ASN A 1 586 ? 5.641 -30.283 -25.978 1.00 26.75 586 ASN A C 1
ATOM 4680 O O . ASN A 1 586 ? 5.701 -29.157 -26.459 1.00 26.75 586 ASN A O 1
ATOM 4684 N N . LEU A 1 587 ? 6.414 -30.710 -24.973 1.00 29.66 587 LEU A N 1
ATOM 4685 C CA . LEU A 1 587 ? 7.640 -30.082 -24.478 1.00 29.66 587 LEU A CA 1
ATOM 4686 C C . LEU A 1 587 ? 8.539 -29.612 -25.639 1.00 29.66 587 LEU A C 1
ATOM 4688 O O . LEU A 1 587 ? 9.280 -30.406 -26.218 1.00 29.66 587 LEU A O 1
ATOM 4692 N N . LEU A 1 588 ? 8.485 -28.327 -25.970 1.00 26.53 588 LEU A N 1
ATOM 4693 C CA . LEU A 1 588 ? 9.479 -27.617 -26.775 1.00 26.53 588 LEU A CA 1
ATOM 4694 C C . LEU A 1 588 ? 9.758 -26.271 -26.081 1.00 26.53 588 LEU A C 1
ATOM 4696 O O . LEU A 1 588 ? 8.848 -25.736 -25.445 1.00 26.53 588 LEU A O 1
ATOM 4700 N N . PRO A 1 589 ? 10.997 -25.747 -26.144 1.00 29.09 589 PRO A N 1
ATOM 4701 C CA . PRO A 1 589 ? 11.409 -24.602 -25.340 1.00 29.09 589 PRO A CA 1
ATOM 4702 C C . PRO A 1 589 ? 10.567 -23.358 -25.633 1.00 29.09 589 PRO A C 1
ATOM 4704 O O . PRO A 1 589 ? 10.133 -23.138 -26.763 1.00 29.09 589 PRO A O 1
ATOM 4707 N N . HIS A 1 590 ? 10.370 -22.552 -24.590 1.00 38.56 590 HIS A N 1
ATOM 4708 C CA . HIS A 1 590 ? 9.581 -21.324 -24.560 1.00 38.56 590 HIS A CA 1
ATOM 4709 C C . HIS A 1 590 ? 10.042 -20.303 -25.614 1.00 38.56 590 HIS A C 1
ATOM 4711 O O . HIS A 1 590 ? 10.945 -19.503 -25.379 1.00 38.56 590 HIS A O 1
ATOM 4717 N N . TYR A 1 591 ? 9.395 -20.312 -26.778 1.00 35.47 591 TYR A N 1
ATOM 4718 C CA . TYR A 1 591 ? 9.473 -19.232 -27.756 1.00 35.47 591 TYR A CA 1
ATOM 4719 C C . TYR A 1 591 ? 8.240 -18.337 -27.611 1.00 35.47 591 TYR A C 1
ATOM 4721 O O . TYR A 1 591 ? 7.117 -18.829 -27.505 1.00 35.47 591 TYR A O 1
ATOM 4729 N N . TYR A 1 592 ? 8.442 -17.018 -27.642 1.00 39.44 592 TYR A N 1
ATOM 4730 C CA . TYR A 1 592 ? 7.372 -16.033 -27.799 1.00 39.44 592 TYR A CA 1
ATOM 4731 C C . TYR A 1 592 ? 6.625 -16.312 -29.104 1.00 39.44 592 TYR A C 1
ATOM 4733 O O . TYR A 1 592 ? 7.092 -15.981 -30.193 1.00 39.44 592 TYR A O 1
ATOM 4741 N N . CYS A 1 593 ? 5.480 -16.980 -28.988 1.00 39.38 593 CYS A N 1
ATOM 4742 C CA . CYS A 1 593 ? 4.586 -17.255 -30.098 1.00 39.38 593 CYS A CA 1
ATOM 4743 C C . CYS A 1 593 ? 3.427 -16.259 -30.012 1.00 39.38 593 CYS A C 1
ATOM 4745 O O . CYS A 1 593 ? 2.459 -16.464 -29.285 1.00 39.38 593 CYS A O 1
ATOM 4747 N N . SER A 1 594 ? 3.545 -15.149 -30.738 1.00 39.44 594 SER A N 1
ATOM 4748 C CA . SER A 1 594 ? 2.486 -14.142 -30.883 1.00 39.44 594 SER A CA 1
ATOM 4749 C C . SER A 1 594 ? 1.352 -14.589 -31.812 1.00 39.44 594 SER A C 1
ATOM 4751 O O . SER A 1 594 ? 0.427 -13.819 -32.067 1.00 39.44 594 SER A O 1
ATOM 4753 N N . GLN A 1 595 ? 1.390 -15.817 -32.343 1.00 36.03 595 GLN A N 1
ATOM 4754 C CA . GLN A 1 595 ? 0.262 -16.321 -33.114 1.00 36.03 595 GLN A CA 1
ATOM 4755 C C . GLN A 1 595 ? -0.860 -16.776 -32.174 1.00 36.03 595 GLN A C 1
ATOM 4757 O O . GLN A 1 595 ? -0.593 -17.565 -31.264 1.00 36.03 595 GLN A O 1
ATOM 4762 N N . PRO A 1 596 ? -2.128 -16.391 -32.423 1.00 32.84 596 PRO A N 1
ATOM 4763 C CA . PRO A 1 596 ? -3.232 -17.211 -31.955 1.00 32.84 596 PRO A CA 1
ATOM 4764 C C . PRO A 1 596 ? -2.998 -18.618 -32.496 1.00 32.84 596 PRO A C 1
ATOM 4766 O O . PRO A 1 596 ? -2.747 -18.789 -33.692 1.00 32.84 596 PRO A O 1
ATOM 4769 N N . THR A 1 597 ? -3.060 -19.628 -31.632 1.00 33.47 597 THR A N 1
ATOM 4770 C CA . THR A 1 597 ? -3.040 -21.017 -32.092 1.00 33.47 597 THR A CA 1
ATOM 4771 C C . THR A 1 597 ? -4.292 -21.219 -32.939 1.00 33.47 597 THR A C 1
ATOM 4773 O O . THR A 1 597 ? -5.366 -21.499 -32.416 1.00 33.47 597 THR A O 1
ATOM 4776 N N . ILE A 1 598 ? -4.191 -21.036 -34.258 1.00 28.70 598 ILE A N 1
ATOM 4777 C CA . ILE A 1 598 ? -5.232 -21.490 -35.168 1.00 28.70 598 ILE A CA 1
ATOM 4778 C C . ILE A 1 598 ? -5.170 -23.006 -35.057 1.00 28.70 598 ILE A C 1
ATOM 4780 O O . ILE A 1 598 ? -4.296 -23.659 -35.632 1.00 28.70 598 ILE A O 1
ATOM 4784 N N . ALA A 1 599 ? -6.072 -23.573 -34.259 1.00 27.83 599 ALA A N 1
ATOM 4785 C CA . ALA A 1 599 ? -6.427 -24.967 -34.375 1.00 27.83 599 ALA A CA 1
ATOM 4786 C C . ALA A 1 599 ? -6.955 -25.145 -35.800 1.00 27.83 599 ALA A C 1
ATOM 4788 O O . ALA A 1 599 ? -8.126 -24.919 -36.089 1.00 27.83 599 ALA A O 1
ATOM 4789 N N . VAL A 1 600 ? -6.059 -25.482 -36.728 1.00 25.31 600 VAL A N 1
ATOM 4790 C CA . VAL A 1 600 ? -6.448 -26.010 -38.027 1.00 25.31 600 VAL A CA 1
ATOM 4791 C C . VAL A 1 600 ? -7.090 -27.352 -37.712 1.00 25.31 600 VAL A C 1
ATOM 4793 O O . VAL A 1 600 ? -6.407 -28.369 -37.582 1.00 25.31 600 VAL A O 1
ATOM 4796 N N . ALA A 1 601 ? -8.407 -27.331 -37.519 1.00 23.97 601 ALA A N 1
ATOM 4797 C CA . ALA A 1 601 ? -9.240 -28.506 -37.642 1.00 23.97 601 ALA A CA 1
ATOM 4798 C C . ALA A 1 601 ? -9.026 -29.023 -39.067 1.00 23.97 601 ALA A C 1
ATOM 4800 O O . ALA A 1 601 ? -9.587 -28.511 -40.034 1.00 23.97 601 ALA A O 1
ATOM 4801 N N . ARG A 1 602 ? -8.126 -29.999 -39.218 1.00 26.23 602 ARG A N 1
ATOM 4802 C CA . ARG A 1 602 ? -8.113 -30.869 -40.391 1.00 26.23 602 ARG A CA 1
ATOM 4803 C C . ARG A 1 602 ? -9.306 -31.804 -40.253 1.00 26.23 602 ARG A C 1
ATOM 4805 O O . ARG A 1 602 ? -9.125 -32.970 -39.928 1.00 26.23 602 ARG A O 1
ATOM 4812 N N . ASP A 1 603 ? -10.495 -31.274 -40.502 1.00 24.03 603 ASP A N 1
ATOM 4813 C CA . ASP A 1 603 ? -11.641 -32.105 -40.825 1.00 24.03 603 ASP A CA 1
ATOM 4814 C C . ASP A 1 603 ? -11.810 -32.120 -42.338 1.00 24.03 603 ASP A C 1
ATOM 4816 O O . ASP A 1 603 ? -11.925 -31.100 -43.018 1.00 24.03 603 ASP A O 1
ATOM 4820 N N . ALA A 1 604 ? -11.711 -33.335 -42.857 1.00 33.19 604 ALA A N 1
ATOM 4821 C CA . ALA A 1 604 ? -11.828 -33.674 -44.251 1.00 33.19 604 ALA A CA 1
ATOM 4822 C C . ALA A 1 604 ? -13.232 -33.345 -44.769 1.00 33.19 604 ALA A C 1
ATOM 4824 O O . ALA A 1 604 ? -14.171 -34.087 -44.505 1.00 33.19 604 ALA A O 1
ATOM 4825 N N . VAL A 1 605 ? -13.355 -32.297 -45.580 1.00 26.09 605 VAL A N 1
ATOM 4826 C CA . VAL A 1 605 ? -14.374 -32.211 -46.632 1.00 26.09 605 VAL A CA 1
ATOM 4827 C C . VAL A 1 605 ? -13.724 -31.524 -47.829 1.00 26.09 605 VAL A C 1
ATOM 4829 O O . VAL A 1 605 ? -13.318 -30.368 -47.753 1.00 26.09 605 VAL A O 1
ATOM 4832 N N . GLY A 1 606 ? -13.561 -32.274 -48.918 1.00 32.69 606 GLY A N 1
ATOM 4833 C CA . GLY A 1 606 ? -12.985 -31.775 -50.159 1.00 32.69 606 GLY A CA 1
ATOM 4834 C C . GLY A 1 606 ? -13.870 -30.712 -50.796 1.00 32.69 606 GLY A C 1
ATOM 4835 O O . GLY A 1 606 ? -15.035 -30.973 -51.082 1.00 32.69 606 GLY A O 1
ATOM 4836 N N . ILE A 1 607 ? -13.293 -29.539 -51.045 1.00 25.78 607 ILE A N 1
ATOM 4837 C CA . ILE A 1 607 ? -13.752 -28.600 -52.066 1.00 25.78 607 ILE A CA 1
ATOM 4838 C C . ILE A 1 607 ? -12.494 -28.047 -52.738 1.00 25.78 607 ILE A C 1
ATOM 4840 O O . ILE A 1 607 ? -11.705 -27.329 -52.125 1.00 25.78 607 ILE A O 1
ATOM 4844 N N . ASP A 1 608 ? -12.310 -28.440 -53.996 1.00 24.50 608 ASP A N 1
ATOM 4845 C CA . ASP A 1 608 ? -11.315 -27.904 -54.916 1.00 24.50 608 ASP A CA 1
ATOM 4846 C C . ASP A 1 608 ? -11.528 -26.401 -55.119 1.00 24.50 608 ASP A C 1
ATOM 4848 O O . ASP A 1 608 ? -12.559 -25.982 -55.646 1.00 24.50 608 ASP A O 1
ATOM 4852 N N . ILE A 1 609 ? -10.525 -25.592 -54.774 1.00 24.80 609 ILE A N 1
ATOM 4853 C CA . ILE A 1 609 ? -10.308 -24.286 -55.404 1.00 24.80 609 ILE A CA 1
ATOM 4854 C C . ILE A 1 609 ? -8.811 -24.163 -55.692 1.00 24.80 609 ILE A C 1
ATOM 4856 O O . ILE A 1 609 ? -7.997 -23.813 -54.840 1.00 24.80 609 ILE A O 1
ATOM 4860 N N . SER A 1 610 ? -8.457 -24.501 -56.926 1.00 24.25 610 SER A N 1
ATOM 4861 C CA . SER A 1 610 ? -7.149 -24.296 -57.540 1.00 24.25 610 SER A CA 1
ATOM 4862 C C . SER A 1 610 ? -6.807 -22.802 -57.662 1.00 24.25 610 SER A C 1
ATOM 4864 O O . SER A 1 610 ? -7.603 -22.065 -58.249 1.00 24.25 610 SER A O 1
ATOM 4866 N N . PRO A 1 611 ? -5.620 -22.335 -57.229 1.00 25.81 611 PRO A N 1
ATOM 4867 C CA . PRO A 1 611 ? -5.060 -21.090 -57.733 1.00 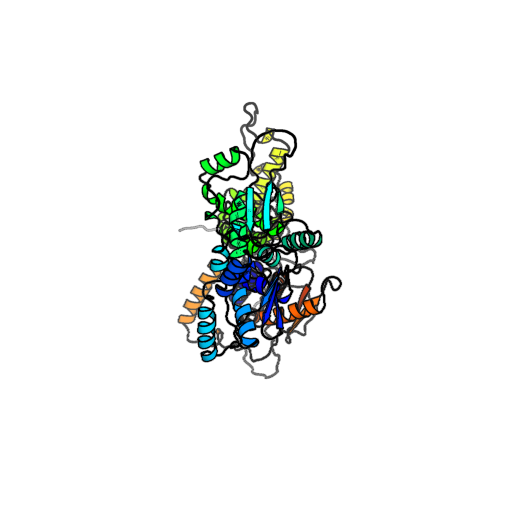25.81 611 PRO A CA 1
ATOM 4868 C C . PRO A 1 611 ? -4.461 -21.353 -59.121 1.00 25.81 611 PRO A C 1
ATOM 4870 O O . PRO A 1 611 ? -3.577 -22.190 -59.297 1.00 25.81 611 PRO A O 1
ATOM 4873 N N . SER A 1 612 ? -4.989 -20.661 -60.126 1.00 23.62 612 SER A N 1
ATOM 4874 C CA . SER A 1 612 ? -4.562 -20.743 -61.520 1.00 23.62 612 SER A CA 1
ATOM 4875 C C . SER A 1 612 ? -3.089 -20.364 -61.695 1.00 23.62 612 SER A C 1
ATOM 4877 O O . SER A 1 612 ? -2.698 -19.221 -61.455 1.00 23.62 612 SER A O 1
ATOM 4879 N N . SER A 1 613 ? -2.303 -21.318 -62.188 1.00 24.94 613 SER A N 1
ATOM 4880 C CA . SER A 1 613 ? -0.989 -21.130 -62.796 1.00 24.94 613 SER A CA 1
ATOM 4881 C C . SER A 1 613 ? -1.117 -20.962 -64.314 1.00 24.94 613 SER A C 1
ATOM 4883 O O . SER A 1 613 ? -1.695 -21.832 -64.957 1.00 24.94 613 SER A O 1
ATOM 4885 N N . THR A 1 614 ? -0.515 -19.913 -64.880 1.00 24.89 614 THR A N 1
ATOM 4886 C CA . THR A 1 614 ? 0.077 -19.862 -66.239 1.00 24.89 614 THR A CA 1
ATOM 4887 C C . THR A 1 614 ? 0.836 -18.528 -66.348 1.00 24.89 614 THR A C 1
ATOM 4889 O O . THR A 1 614 ? 0.296 -17.514 -65.925 1.00 24.89 614 THR A O 1
ATOM 4892 N N . ALA A 1 615 ? 2.061 -18.416 -66.862 1.00 24.92 615 ALA A N 1
ATOM 4893 C CA . ALA A 1 615 ? 2.856 -19.351 -67.645 1.00 24.92 615 ALA A CA 1
ATOM 4894 C C . ALA A 1 615 ? 4.364 -19.078 -67.468 1.00 24.92 615 ALA A C 1
ATOM 4896 O O . ALA A 1 615 ? 4.790 -17.934 -67.311 1.00 24.92 615 ALA A O 1
ATOM 4897 N N . LEU A 1 616 ? 5.127 -20.172 -67.520 1.00 27.05 616 LEU A N 1
ATOM 4898 C CA . LEU A 1 616 ? 6.561 -20.242 -67.786 1.00 27.05 616 LEU A CA 1
ATOM 4899 C C . LEU A 1 616 ? 6.903 -19.772 -69.212 1.00 27.05 616 LEU A C 1
ATOM 4901 O O . LEU A 1 616 ? 6.098 -19.944 -70.125 1.00 27.05 616 LEU A O 1
ATOM 4905 N N . SER A 1 617 ? 8.158 -19.362 -69.402 1.00 24.31 617 SER A N 1
ATOM 4906 C CA . SER A 1 617 ? 9.050 -19.919 -70.441 1.00 24.31 617 SER A CA 1
ATOM 4907 C C . SER A 1 617 ? 10.497 -19.615 -70.020 1.00 24.31 617 SER A C 1
ATOM 4909 O O . SER A 1 617 ? 10.867 -18.448 -69.919 1.00 24.31 617 SER A O 1
ATOM 4911 N N . ASP A 1 618 ? 11.212 -20.589 -69.458 1.00 25.02 618 ASP A N 1
ATOM 4912 C CA . ASP A 1 618 ? 12.132 -21.512 -70.154 1.00 25.02 618 ASP A CA 1
ATOM 4913 C C . ASP A 1 618 ? 13.383 -20.816 -70.712 1.00 25.02 618 ASP A C 1
ATOM 4915 O O . ASP A 1 618 ? 13.302 -20.035 -71.655 1.00 25.02 618 ASP A O 1
ATOM 4919 N N . TYR A 1 619 ? 14.554 -21.121 -70.145 1.00 23.73 619 TYR A N 1
ATOM 4920 C CA . TYR A 1 619 ? 15.497 -22.061 -70.765 1.00 23.73 619 TYR A CA 1
ATOM 4921 C C . TYR A 1 619 ? 16.664 -22.367 -69.818 1.00 23.73 619 TYR A C 1
ATOM 4923 O O . TYR A 1 619 ? 17.243 -21.477 -69.198 1.00 23.73 619 TYR A O 1
ATOM 4931 N N . ASP A 1 620 ? 16.994 -23.651 -69.743 1.00 26.19 620 ASP A N 1
ATOM 4932 C CA . ASP A 1 620 ? 18.052 -24.234 -68.929 1.00 26.19 620 ASP A CA 1
ATOM 4933 C C . ASP A 1 620 ? 19.263 -24.600 -69.817 1.00 26.19 620 ASP A C 1
ATOM 4935 O O . ASP A 1 620 ? 19.087 -25.046 -70.951 1.00 26.19 620 ASP A O 1
ATOM 4939 N N . ASN A 1 621 ? 20.466 -24.456 -69.250 1.00 27.92 621 ASN A N 1
ATOM 4940 C CA . ASN A 1 621 ? 21.764 -25.072 -69.593 1.00 27.92 621 ASN A CA 1
ATOM 4941 C C . ASN A 1 621 ? 22.413 -24.903 -70.990 1.00 27.92 621 ASN A C 1
ATOM 4943 O O . ASN A 1 621 ? 21.955 -25.458 -71.982 1.00 27.92 621 ASN A O 1
ATOM 4947 N N . HIS A 1 622 ? 23.632 -24.330 -71.014 1.00 25.00 622 HIS A N 1
ATOM 4948 C CA . HIS A 1 622 ? 24.846 -25.012 -71.510 1.00 25.00 622 HIS A CA 1
ATOM 4949 C C . HIS A 1 622 ? 26.157 -24.281 -71.134 1.00 25.00 622 HIS A C 1
ATOM 4951 O O . HIS A 1 622 ? 26.212 -23.068 -70.970 1.00 25.00 622 HIS A O 1
ATOM 4957 N N . GLU A 1 623 ? 27.207 -25.092 -70.988 1.00 24.33 623 GLU A N 1
ATOM 4958 C CA . GLU A 1 623 ? 28.603 -24.803 -70.641 1.00 24.33 623 GLU A CA 1
ATOM 4959 C C . GLU A 1 623 ? 29.369 -23.783 -71.525 1.00 24.33 623 GLU A C 1
ATOM 4961 O O . GLU A 1 623 ? 29.054 -23.588 -72.694 1.00 24.33 623 GLU A O 1
ATOM 4966 N N . LYS A 1 624 ? 30.530 -23.364 -70.978 1.00 24.58 624 LYS A N 1
ATOM 4967 C CA . LYS A 1 624 ? 31.796 -22.913 -71.614 1.00 24.58 624 LYS A CA 1
ATOM 4968 C C . LYS A 1 624 ? 31.943 -21.445 -72.046 1.00 24.58 624 LYS A C 1
ATOM 4970 O O . LYS A 1 624 ? 31.460 -21.029 -73.084 1.00 24.58 624 LYS A O 1
ATOM 4975 N N . GLY A 1 625 ? 32.893 -20.787 -71.369 1.00 22.30 625 GLY A N 1
ATOM 4976 C CA . GLY A 1 625 ? 34.076 -20.232 -72.038 1.00 22.30 625 GLY A CA 1
ATOM 4977 C C . GLY A 1 625 ? 34.073 -18.742 -72.403 1.00 22.30 625 GLY A C 1
ATOM 4978 O O . GLY A 1 625 ? 33.210 -18.261 -73.119 1.00 22.30 625 GLY A O 1
ATOM 4979 N N . SER A 1 626 ? 35.171 -18.088 -72.007 1.00 22.09 626 SER A N 1
ATOM 4980 C CA . SER A 1 626 ? 35.795 -16.881 -72.588 1.00 22.09 626 SER A CA 1
ATOM 4981 C C . SER A 1 626 ? 35.124 -15.498 -72.427 1.00 22.09 626 SER A C 1
ATOM 4983 O O . SER A 1 626 ? 34.133 -15.175 -73.065 1.00 22.09 626 SER A O 1
ATOM 4985 N N . LEU A 1 627 ? 35.808 -14.649 -71.638 1.00 22.73 627 LEU A N 1
ATOM 4986 C CA . LEU A 1 627 ? 36.108 -13.212 -71.869 1.00 22.73 627 LEU A CA 1
ATOM 4987 C C . LEU A 1 627 ? 36.323 -12.854 -73.372 1.00 22.73 627 LEU A C 1
ATOM 4989 O O . LEU A 1 627 ? 36.648 -13.784 -74.112 1.00 22.73 627 LEU A O 1
ATOM 4993 N N . PRO A 1 628 ? 36.327 -11.571 -73.838 1.00 35.59 628 PRO A N 1
ATOM 4994 C CA . PRO A 1 628 ? 36.483 -10.309 -73.087 1.00 35.59 628 PRO A CA 1
ATOM 4995 C C . PRO A 1 628 ? 35.636 -9.083 -73.570 1.00 35.59 628 PRO A C 1
ATOM 4997 O O . PRO A 1 628 ? 34.982 -9.112 -74.603 1.00 35.59 628 PRO A O 1
ATOM 5000 N N . ASP A 1 629 ? 35.772 -7.985 -72.812 1.00 23.81 629 ASP A N 1
ATOM 5001 C CA . ASP A 1 629 ? 35.971 -6.580 -73.238 1.00 23.81 629 ASP A CA 1
ATOM 5002 C C . ASP A 1 629 ? 34.901 -5.697 -73.942 1.00 23.81 629 ASP A C 1
ATOM 5004 O O . ASP A 1 629 ? 34.303 -6.048 -74.953 1.00 23.81 629 ASP A O 1
ATOM 5008 N N . VAL A 1 630 ? 34.895 -4.430 -73.470 1.00 25.50 630 VAL A N 1
ATOM 5009 C CA . VAL A 1 630 ? 34.928 -3.155 -74.238 1.00 25.50 630 VAL A CA 1
ATOM 5010 C C . VAL A 1 630 ? 33.672 -2.239 -74.330 1.00 25.50 630 VAL A C 1
ATOM 5012 O O . VAL A 1 630 ? 32.669 -2.546 -74.960 1.00 25.50 630 VAL A O 1
ATOM 5015 N N . LEU A 1 631 ? 33.894 -1.018 -73.788 1.00 26.59 631 LEU A N 1
ATOM 5016 C CA . LEU A 1 631 ? 33.375 0.344 -74.089 1.00 26.59 631 LEU A CA 1
ATOM 5017 C C . LEU A 1 631 ? 31.967 0.751 -73.600 1.00 26.59 631 LEU A C 1
ATOM 5019 O O . LEU A 1 631 ? 30.965 0.147 -73.943 1.00 26.59 631 LEU A O 1
ATOM 5023 N N . ARG A 1 632 ? 31.860 1.718 -72.668 1.00 25.78 632 ARG A N 1
ATOM 5024 C CA . ARG A 1 632 ? 31.911 3.205 -72.816 1.00 25.78 632 ARG A CA 1
ATOM 5025 C C . ARG A 1 632 ? 30.742 3.804 -73.613 1.00 25.78 632 ARG A C 1
ATOM 5027 O O . ARG A 1 632 ? 30.650 3.580 -74.811 1.00 25.78 632 ARG A O 1
ATOM 5034 N N . ASN A 1 633 ? 29.946 4.632 -72.925 1.00 26.94 633 ASN A N 1
ATOM 5035 C CA . ASN A 1 633 ? 29.501 6.002 -73.272 1.00 26.94 633 ASN A CA 1
ATOM 5036 C C . ASN A 1 633 ? 28.503 6.440 -72.173 1.00 26.94 633 ASN A C 1
ATOM 5038 O O . ASN A 1 633 ? 27.538 5.736 -71.908 1.00 26.94 633 ASN A O 1
ATOM 5042 N N . GLU A 1 634 ? 28.822 7.393 -71.291 1.00 26.34 634 GLU A N 1
ATOM 5043 C CA . GLU A 1 634 ? 28.668 8.852 -71.475 1.00 26.34 634 GLU A CA 1
ATOM 5044 C C . GLU A 1 634 ? 27.316 9.268 -72.082 1.00 26.34 634 GLU A C 1
ATOM 5046 O O . GLU A 1 634 ? 27.088 9.071 -73.270 1.00 26.34 634 GLU A O 1
ATOM 5051 N N . ALA A 1 635 ? 26.443 9.894 -71.277 1.00 27.53 635 ALA A N 1
ATOM 5052 C CA . ALA A 1 635 ? 26.218 11.351 -71.278 1.00 27.53 635 ALA A CA 1
ATOM 5053 C C . ALA A 1 635 ? 24.777 11.754 -70.871 1.00 27.53 635 ALA A C 1
ATOM 5055 O O . ALA A 1 635 ? 23.796 11.284 -71.437 1.00 27.53 635 ALA A O 1
ATOM 5056 N N . THR A 1 636 ? 24.721 12.734 -69.956 1.00 30.94 636 THR A N 1
ATOM 5057 C CA . THR A 1 636 ? 23.777 13.876 -69.884 1.00 30.94 636 THR A CA 1
ATOM 5058 C C . THR A 1 636 ? 22.270 13.641 -69.715 1.00 30.94 636 THR A C 1
ATOM 5060 O O . THR A 1 636 ? 21.571 13.346 -70.680 1.00 30.94 636 THR A O 1
ATOM 5063 N N . LEU A 1 637 ? 21.736 13.986 -68.535 1.00 33.00 637 LEU A N 1
ATOM 5064 C CA . LEU A 1 637 ? 21.257 15.340 -68.185 1.00 33.00 637 LEU A CA 1
ATOM 5065 C C . LEU A 1 637 ? 21.166 15.511 -66.664 1.00 33.00 637 LEU A C 1
ATOM 5067 O O . LEU A 1 637 ? 20.803 14.520 -65.992 1.00 33.00 637 LEU A O 1
#

Nearest PDB structures (foldseek):
  8p2o-assembly1_B  TM=7.608E-01  e=3.365E-04  Xenopus laevis
  8rit-assembly1_B  TM=7.756E-01  e=4.464E-04  Xenopus laevis
  3hqi-assembly1_B  TM=8.340E-01  e=1.200E-03  Homo sapiens
  3hu6-assembly1_A  TM=8.413E-01  e=1.669E-03  Homo sapiens
  3htm-assembly1_B  TM=7.692E-01  e=7.856E-04  Homo sapiens

InterPro domains:
  IPR000210 BTB/POZ domain [PF00651] (34-129)
  IPR000210 BTB/POZ domain [PS50097] (40-112)
  IPR000210 BTB/POZ domain [PS50097] (147-226)
  IPR000210 BTB/POZ domain [SM00225] (40-137)
  IPR000210 BTB/POZ domain [SM00225] (164-284)
  IPR011333 SKP1/BTB/POZ domain superfamily [G3DSA:3.30.710.10] (13-132)
  IPR011333 SKP1/BTB/POZ domain superfamily [G3DSA:3.30.710.10] (133-313)
  IPR011333 SKP1/BTB/POZ domain superfamily [SSF54695] (25-114)
  IPR011333 SKP1/BTB/POZ domain superfamily [SSF54695] (166-281)
  IPR011705 BTB/Kelch-associated [PF07707] (306-367)
  IPR042345 BTB/POZ domain-containing protein 7 [PTHR16064] (2-577)

Mean predicted aligned error: 13.79 Å

pLDDT: mean 76.67, std 21.06, range [22.09, 96.69]

Organism: Loa loa (NCBI:txid7209)

Radius of gyration: 35.11 Å; Cα contacts (8 Å, |Δi|>4): 709; chains: 1; bounding box: 89×62×120 Å

Foldseek 3Di:
DLLLLVVLLVVLLVLLLQFFADDDDQLRLLVVCQVVVQPFQAWEDEPNDIGGHHLLLCLLQWVQSVVVVVVCVVPDDDDDRYYHYDPDPPDDPVLVVQLVSCSRRVDGDPPDDPVRVVVSVVVCVVRPGDDDQLVSSVPPDQVPAQAKEWEDAPPPPDDPDCPDTDITGDHLSLLLSQFVQSSVVQVVCVVVVHRNYHYDYCVLPNPQCVVQVRSC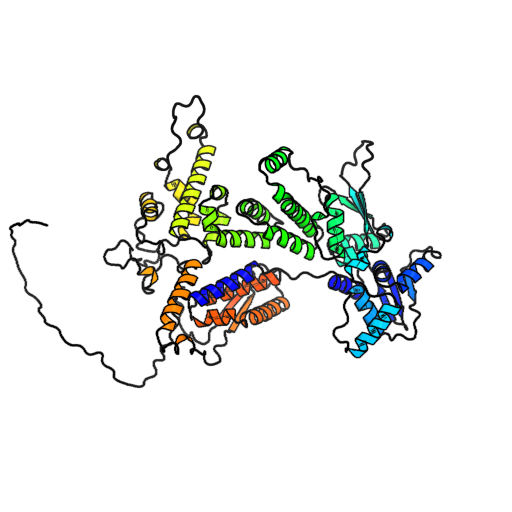SRPVDGDPVSRDPPPDDDDPPVVVCVCVVVVVPVCPQLVVLLSQLSSCVVRVRVSSVVVSLVSNLVPDDLVCLAVLCVQLPDVSHPPSSNSSSLVVCQECVVVNLVDPSLLSHDPVSLLSNLQDLRRQDALLSLLVSLLVNLLSVQVVVCCVVPVLQADPDVPDPDPDHDDPVNGQLVVSLVSCVSPVLSRQLLRHPPVPPPSVVVCVVSVSDPPPPQQDVVRHGADDCPDPVDPSCCLVPPPVGDGSRLDHHRSHPVVVVVVVVVVVVVVVPDPPPPVVPPPPVDDDQPWDKDKDFQCPVVDDPVNSVVLNVQLVVVCPDVSLVSSVVQQFPVSNLSSSLSSLSSSCNNVVHDSPGMDMDIDGPPDPDDDDDRHRDSHNPPPPPPDDDDDDDDDDDDDDDDDDDDDDDDDDDDDDDDDDD